Protein AF-A0A3A0GB80-F1 (afdb_monomer)

Structure (mmCIF, N/CA/C/O backbone):
data_AF-A0A3A0GB80-F1
#
_entry.id   AF-A0A3A0GB80-F1
#
loop_
_atom_site.group_PDB
_atom_site.id
_atom_site.type_symbol
_atom_site.label_atom_id
_atom_site.label_alt_id
_atom_site.label_comp_id
_atom_site.label_asym_id
_atom_site.label_entity_id
_atom_site.label_seq_id
_atom_site.pdbx_PDB_ins_code
_atom_site.Cartn_x
_atom_site.Cartn_y
_atom_site.Cartn_z
_atom_site.occupancy
_atom_site.B_iso_or_equiv
_atom_site.auth_seq_id
_atom_site.auth_comp_id
_atom_site.auth_asym_id
_atom_site.auth_atom_id
_atom_site.pdbx_PDB_model_num
ATOM 1 N N . MET A 1 1 ? 15.770 -3.722 110.277 1.00 34.75 1 MET A N 1
ATOM 2 C CA . MET A 1 1 ? 16.276 -3.220 108.978 1.00 34.75 1 MET A CA 1
ATOM 3 C C . MET A 1 1 ? 15.481 -3.883 107.858 1.00 34.75 1 MET A C 1
ATOM 5 O O . MET A 1 1 ? 15.382 -5.093 107.916 1.00 34.75 1 MET A O 1
ATOM 9 N N . ARG A 1 2 ? 14.902 -3.070 106.948 1.00 35.16 2 ARG A N 1
ATOM 10 C CA . ARG A 1 2 ? 14.613 -3.248 105.492 1.00 35.16 2 ARG A CA 1
ATOM 11 C C . ARG A 1 2 ? 14.309 -4.662 104.930 1.00 35.16 2 ARG A C 1
ATOM 13 O O . ARG A 1 2 ? 14.996 -5.595 105.287 1.00 35.16 2 ARG A O 1
ATOM 20 N N . ALA A 1 3 ? 13.520 -4.921 103.883 1.00 33.81 3 ALA A N 1
ATOM 21 C CA . ALA A 1 3 ? 12.453 -4.304 103.081 1.00 33.81 3 ALA A CA 1
ATOM 22 C C . ALA A 1 3 ? 12.289 -5.217 101.827 1.00 33.81 3 ALA A C 1
ATOM 24 O O . ALA A 1 3 ? 13.312 -5.641 101.298 1.00 33.81 3 ALA A O 1
ATOM 25 N N . ARG A 1 4 ? 11.056 -5.378 101.293 1.00 38.03 4 ARG A N 1
ATOM 26 C CA . ARG A 1 4 ? 10.698 -5.851 99.915 1.00 38.03 4 ARG A CA 1
ATOM 27 C C . ARG A 1 4 ? 10.963 -7.351 99.608 1.00 38.03 4 ARG A C 1
ATOM 29 O O . ARG A 1 4 ? 11.793 -7.966 100.247 1.00 38.03 4 ARG A O 1
ATOM 36 N N . CYS A 1 5 ? 10.314 -8.036 98.662 1.00 31.22 5 CYS A N 1
ATOM 37 C CA . CYS A 1 5 ? 9.432 -7.633 97.569 1.00 31.22 5 CYS A CA 1
ATOM 38 C C . CYS A 1 5 ? 8.574 -8.832 97.120 1.00 31.22 5 CYS A C 1
ATOM 40 O O . CYS A 1 5 ? 9.069 -9.945 96.968 1.00 31.22 5 CYS A O 1
ATOM 42 N N . THR A 1 6 ? 7.305 -8.559 96.852 1.00 43.69 6 THR A N 1
ATOM 43 C CA . THR A 1 6 ? 6.395 -9.280 95.959 1.00 43.69 6 THR A CA 1
ATOM 44 C C . THR A 1 6 ? 7.038 -9.577 94.598 1.00 43.69 6 THR A C 1
ATOM 46 O O . THR A 1 6 ? 7.746 -8.720 94.079 1.00 43.69 6 THR A O 1
ATOM 49 N N . VAL A 1 7 ? 6.731 -10.746 94.013 1.00 37.62 7 VAL A N 1
ATOM 50 C CA . VAL A 1 7 ? 6.504 -11.045 92.572 1.00 37.62 7 VAL A CA 1
ATOM 51 C C . VAL A 1 7 ? 6.872 -12.511 92.310 1.00 37.62 7 VAL A C 1
ATOM 53 O O . VAL A 1 7 ? 8.022 -12.824 92.056 1.00 37.62 7 VAL A O 1
ATOM 56 N N . PHE A 1 8 ? 5.887 -13.414 92.342 1.00 34.12 8 PHE A N 1
ATOM 57 C CA . PHE A 1 8 ? 5.913 -14.668 91.558 1.00 34.12 8 PHE A CA 1
ATOM 58 C C . PHE A 1 8 ? 4.494 -15.178 91.220 1.00 34.12 8 PHE A C 1
ATOM 60 O O . PHE A 1 8 ? 4.288 -16.347 90.915 1.00 34.12 8 PHE A O 1
ATOM 67 N N . PHE A 1 9 ? 3.496 -14.280 91.223 1.00 38.84 9 PHE A N 1
ATOM 68 C CA . PHE A 1 9 ? 2.097 -14.578 90.867 1.00 38.84 9 PHE A CA 1
ATOM 69 C C . PHE A 1 9 ? 1.722 -14.149 89.430 1.00 38.84 9 PHE A C 1
ATOM 71 O O . PHE A 1 9 ? 0.555 -14.180 89.057 1.00 38.84 9 PHE A O 1
ATOM 78 N N . ARG A 1 10 ? 2.696 -13.739 88.598 1.00 40.03 10 ARG A N 1
ATOM 79 C CA . ARG A 1 10 ? 2.443 -13.203 87.241 1.00 40.03 10 ARG A CA 1
ATOM 80 C C . ARG A 1 10 ? 2.704 -14.166 86.072 1.00 40.03 10 ARG A C 1
ATOM 82 O O . ARG A 1 10 ? 2.318 -13.833 84.959 1.00 40.03 10 ARG A O 1
ATOM 89 N N . SER A 1 11 ? 3.255 -15.366 86.284 1.00 37.66 11 SER A N 1
ATOM 90 C CA . SER A 1 11 ? 3.645 -16.241 85.154 1.00 37.66 11 SER A CA 1
ATOM 91 C C . SER A 1 11 ? 2.619 -17.298 84.729 1.00 37.66 11 SER A C 1
ATOM 93 O O . SER A 1 11 ? 2.778 -17.879 83.663 1.00 37.66 11 SER A O 1
ATOM 95 N N . ARG A 1 12 ? 1.551 -17.553 85.499 1.00 39.28 12 ARG A N 1
ATOM 96 C CA . ARG A 1 12 ? 0.526 -18.556 85.119 1.00 39.28 12 ARG A CA 1
ATOM 97 C C . ARG A 1 12 ? -0.740 -17.970 84.484 1.00 39.28 12 ARG A C 1
ATOM 99 O O . ARG A 1 12 ? -1.430 -18.681 83.768 1.00 39.28 12 ARG A O 1
ATOM 106 N N . VAL A 1 13 ? -1.004 -16.674 84.666 1.00 40.84 13 VAL A N 1
ATOM 107 C CA . VAL A 1 13 ? -2.184 -15.994 84.090 1.00 40.84 13 VAL A CA 1
ATOM 108 C C . VAL A 1 13 ? -1.918 -15.489 82.661 1.00 40.84 13 VAL A C 1
ATOM 110 O O . VAL A 1 13 ? -2.823 -15.481 81.835 1.00 40.84 13 VAL A O 1
ATOM 113 N N . VAL A 1 14 ? -0.665 -15.165 82.318 1.00 41.09 14 VAL A N 1
ATOM 114 C CA . VAL A 1 14 ? -0.297 -14.683 80.970 1.00 41.09 14 VAL A CA 1
ATOM 115 C C . VAL A 1 14 ? -0.266 -15.818 79.936 1.00 41.09 14 VAL A C 1
ATOM 117 O O . VAL A 1 14 ? -0.656 -15.595 78.795 1.00 41.09 14 VAL A O 1
ATOM 120 N N . ILE A 1 15 ? 0.094 -17.044 80.337 1.00 42.62 15 ILE A N 1
ATOM 121 C CA . ILE A 1 15 ? 0.190 -18.211 79.436 1.00 42.62 15 ILE A CA 1
ATOM 122 C C . ILE A 1 15 ? -1.199 -18.785 79.103 1.00 42.62 15 ILE A C 1
ATOM 124 O O . ILE A 1 15 ? -1.425 -19.254 77.992 1.00 42.62 15 ILE A O 1
ATOM 128 N N . LEU A 1 16 ? -2.172 -18.673 80.016 1.00 38.53 16 LEU A N 1
ATOM 129 C CA . LEU A 1 16 ? -3.547 -19.109 79.747 1.00 38.53 16 LEU A CA 1
ATOM 130 C C . LEU A 1 16 ? -4.319 -18.092 78.882 1.00 38.53 16 LEU A C 1
ATOM 132 O O . LEU A 1 16 ? -5.103 -18.491 78.027 1.00 38.53 16 LEU A O 1
ATOM 136 N N . ALA A 1 17 ? -4.044 -16.789 79.028 1.00 43.28 17 ALA A N 1
ATOM 137 C CA . ALA A 1 17 ? -4.647 -15.745 78.192 1.00 43.28 17 ALA A CA 1
ATOM 138 C C . ALA A 1 17 ? -4.113 -15.745 76.744 1.00 43.28 17 ALA A C 1
ATOM 140 O O . ALA A 1 17 ? -4.872 -15.502 75.809 1.00 43.28 17 ALA A O 1
ATOM 141 N N . THR A 1 18 ? -2.835 -16.085 76.535 1.00 44.88 18 THR A N 1
ATOM 142 C CA . THR A 1 18 ? -2.263 -16.245 75.182 1.00 44.88 18 THR A CA 1
ATOM 143 C C . THR A 1 18 ? -2.687 -17.556 74.520 1.00 44.88 18 THR A C 1
ATOM 145 O O . THR A 1 18 ? -2.941 -17.555 73.323 1.00 44.88 18 THR A O 1
ATOM 148 N N . ALA A 1 19 ? -2.873 -18.650 75.267 1.00 43.22 19 ALA A N 1
ATOM 149 C CA . ALA A 1 19 ? -3.397 -19.899 74.706 1.00 43.22 19 ALA A CA 1
ATOM 150 C C . ALA A 1 19 ? -4.868 -19.788 74.253 1.00 43.22 19 ALA A C 1
ATOM 152 O O . ALA A 1 19 ? -5.228 -20.342 73.217 1.00 43.22 19 ALA A O 1
ATOM 153 N N . VAL A 1 20 ? -5.707 -19.029 74.971 1.00 46.78 20 VAL A N 1
ATOM 154 C CA . VAL A 1 20 ? -7.108 -18.778 74.573 1.00 46.78 20 VAL A CA 1
ATOM 155 C C . VAL A 1 20 ? -7.196 -17.789 73.402 1.00 46.78 20 VAL A C 1
ATOM 157 O O . VAL A 1 20 ? -8.015 -17.989 72.509 1.00 46.78 20 VAL A O 1
ATOM 160 N N . ALA A 1 21 ? -6.311 -16.788 73.326 1.00 46.91 21 ALA A N 1
ATOM 161 C CA . ALA A 1 21 ? -6.230 -15.892 72.168 1.00 46.91 21 ALA A CA 1
ATOM 162 C C . ALA A 1 21 ? -5.695 -16.599 70.904 1.00 46.91 21 ALA A C 1
ATOM 164 O O . ALA A 1 21 ? -6.205 -16.370 69.812 1.00 46.91 21 ALA A O 1
ATOM 165 N N . VAL A 1 22 ? -4.728 -17.515 71.038 1.00 45.09 22 VAL A N 1
ATOM 166 C CA . VAL A 1 22 ? -4.182 -18.298 69.910 1.00 45.09 22 VAL A CA 1
ATOM 167 C C . VAL A 1 22 ? -5.148 -19.404 69.462 1.00 45.09 22 VAL A C 1
ATOM 169 O O . VAL A 1 22 ? -5.256 -19.663 68.266 1.00 45.09 22 VAL A O 1
ATOM 172 N N . ALA A 1 23 ? -5.927 -20.001 70.370 1.00 43.94 23 ALA A N 1
ATOM 173 C CA . ALA A 1 23 ? -6.989 -20.943 70.005 1.00 43.94 23 ALA A CA 1
ATOM 174 C C . ALA A 1 23 ? -8.205 -20.252 69.353 1.00 43.94 23 ALA A C 1
ATOM 176 O O . ALA A 1 23 ? -8.808 -20.823 68.448 1.00 43.94 23 ALA A O 1
ATOM 177 N N . ALA A 1 24 ? -8.533 -19.012 69.744 1.00 45.41 24 ALA A N 1
ATOM 178 C CA . ALA A 1 24 ? -9.576 -18.215 69.090 1.00 45.41 24 ALA A CA 1
ATOM 179 C C . ALA A 1 24 ? -9.161 -17.744 67.682 1.00 45.41 24 ALA A C 1
ATOM 181 O O . ALA A 1 24 ? -9.986 -17.743 66.771 1.00 45.41 24 ALA A O 1
ATOM 182 N N . VAL A 1 25 ? -7.876 -17.433 67.468 1.00 46.78 25 VAL A N 1
ATOM 183 C CA . VAL A 1 25 ? -7.328 -17.098 66.139 1.00 46.78 25 VAL A CA 1
ATOM 184 C C . VAL A 1 25 ? -7.164 -18.343 65.249 1.00 46.78 25 VAL A C 1
ATOM 186 O O . VAL A 1 25 ? -7.337 -18.247 64.041 1.00 46.78 25 VAL A O 1
ATOM 189 N N . ALA A 1 26 ? -6.933 -19.535 65.816 1.00 42.56 26 ALA A N 1
ATOM 190 C CA . ALA A 1 26 ? -6.906 -20.797 65.062 1.00 42.56 26 ALA A CA 1
ATOM 191 C C . ALA A 1 26 ? -8.305 -21.380 64.749 1.00 42.56 26 ALA A C 1
ATOM 193 O O . ALA A 1 26 ? -8.436 -22.232 63.868 1.00 42.56 26 ALA A O 1
ATOM 194 N N . ALA A 1 27 ? -9.354 -20.932 65.451 1.00 38.03 27 ALA A N 1
ATOM 195 C CA . ALA A 1 27 ? -10.750 -21.287 65.172 1.00 38.03 27 ALA A CA 1
ATOM 196 C C . ALA A 1 27 ? -11.421 -20.357 64.146 1.00 38.03 27 ALA A C 1
ATOM 198 O O . ALA A 1 27 ? -12.428 -20.743 63.551 1.00 38.03 27 ALA A O 1
ATOM 199 N N . ALA A 1 28 ? -10.834 -19.191 63.861 1.00 40.81 28 ALA A N 1
ATOM 200 C CA . ALA A 1 28 ? -11.141 -18.417 62.665 1.00 40.81 28 ALA A CA 1
ATOM 201 C C . ALA A 1 28 ? -10.502 -19.106 61.451 1.00 40.81 28 ALA A C 1
ATOM 203 O O . ALA A 1 28 ? -9.549 -18.620 60.845 1.00 40.81 28 ALA A O 1
ATOM 204 N N . ARG A 1 29 ? -11.025 -20.285 61.094 1.00 38.53 29 ARG A N 1
ATOM 205 C CA . ARG A 1 29 ? -10.848 -20.789 59.734 1.00 38.53 29 ARG A CA 1
ATOM 206 C C . ARG A 1 29 ? -11.334 -19.654 58.830 1.00 38.53 29 ARG A C 1
ATOM 208 O O . ARG A 1 29 ? -12.465 -19.216 59.048 1.00 38.53 29 ARG A O 1
ATOM 215 N N . PRO A 1 30 ? -10.563 -19.163 57.842 1.00 35.66 30 PRO A N 1
ATOM 216 C CA . PRO A 1 30 ? -11.204 -18.471 56.743 1.00 35.66 30 PRO A CA 1
ATOM 217 C C . PRO A 1 30 ? -12.217 -19.481 56.214 1.00 35.66 30 PRO A C 1
ATOM 219 O O . PRO A 1 30 ? -11.847 -20.537 55.691 1.00 35.66 30 PRO A O 1
ATOM 222 N N . HIS A 1 31 ? -13.502 -19.232 56.471 1.00 33.34 31 HIS A N 1
ATOM 223 C CA . HIS A 1 31 ? -14.531 -19.892 55.706 1.00 33.34 31 HIS A CA 1
ATOM 224 C C . HIS A 1 31 ? -14.160 -19.553 54.273 1.00 33.34 31 HIS A C 1
ATOM 226 O O . HIS A 1 31 ? -14.156 -18.389 53.882 1.00 33.34 31 HIS A O 1
ATOM 232 N N . ARG A 1 32 ? -13.757 -20.574 53.514 1.00 40.84 32 ARG A N 1
ATOM 233 C CA . ARG A 1 32 ? -13.944 -20.524 52.076 1.00 40.84 32 ARG A CA 1
ATOM 234 C C . ARG A 1 32 ? -15.436 -20.260 51.945 1.00 40.84 32 ARG A C 1
ATOM 236 O O . ARG A 1 32 ? -16.219 -21.170 52.210 1.00 40.84 32 ARG A O 1
ATOM 243 N N . ALA A 1 33 ? -15.812 -19.002 51.730 1.00 51.81 33 ALA A N 1
ATOM 244 C CA . ALA A 1 33 ? -17.154 -18.677 51.306 1.00 51.81 33 ALA A CA 1
ATOM 245 C C . ALA A 1 33 ? -17.342 -19.522 50.049 1.00 51.81 33 ALA A C 1
ATOM 247 O O . ALA A 1 33 ? -16.590 -19.379 49.084 1.00 51.81 33 ALA A O 1
ATOM 248 N N . SER A 1 34 ? -18.198 -20.536 50.133 1.00 58.66 34 SER A N 1
ATOM 249 C CA . SER A 1 34 ? -18.657 -21.203 48.928 1.00 58.66 34 SER A CA 1
ATOM 250 C C . SER A 1 34 ? -19.338 -20.119 48.110 1.00 58.66 34 SER A C 1
ATOM 252 O O . SER A 1 34 ? -20.230 -19.466 48.649 1.00 58.66 34 SER A O 1
ATOM 254 N N . ALA A 1 35 ? -18.887 -19.909 46.874 1.00 76.62 35 ALA A N 1
ATOM 255 C CA . ALA A 1 35 ? -19.592 -19.066 45.920 1.00 76.62 35 ALA A CA 1
ATOM 256 C C . ALA A 1 35 ? -21.063 -19.497 45.918 1.00 76.62 35 ALA A C 1
ATOM 258 O O . ALA A 1 35 ? -21.358 -20.665 45.639 1.00 76.62 35 ALA A O 1
ATOM 259 N N . ASN A 1 36 ? -21.969 -18.615 46.338 1.00 92.50 36 ASN A N 1
ATOM 260 C CA . ASN A 1 36 ? -23.388 -18.897 46.219 1.00 92.50 36 ASN A CA 1
ATOM 261 C C . ASN A 1 36 ? -23.838 -18.520 44.812 1.00 92.50 36 ASN A C 1
ATOM 263 O O . ASN A 1 36 ? -23.325 -17.571 44.225 1.00 92.50 36 ASN A O 1
ATOM 267 N N . THR A 1 37 ? -24.844 -19.218 44.293 1.00 96.75 37 THR A N 1
ATOM 268 C CA . THR A 1 37 ? -25.536 -18.779 43.080 1.00 96.75 37 THR A CA 1
ATOM 269 C C . THR A 1 37 ? -26.703 -17.881 43.470 1.00 96.75 37 THR A C 1
ATOM 271 O O . THR A 1 37 ? -27.742 -18.340 43.946 1.00 96.75 37 THR A O 1
ATOM 274 N N . CYS A 1 38 ? -26.513 -16.586 43.278 1.00 97.81 38 CYS A N 1
ATOM 275 C CA . CYS A 1 38 ? -27.467 -15.522 43.519 1.00 97.81 38 CYS A CA 1
ATOM 276 C C . CYS A 1 38 ? -28.362 -15.303 42.299 1.00 97.81 38 CYS A C 1
ATOM 278 O O . CYS A 1 38 ? -27.915 -14.749 41.301 1.00 97.81 38 CYS A O 1
ATOM 280 N N . THR A 1 39 ? -29.632 -15.706 42.365 1.00 98.31 39 THR A N 1
ATOM 281 C CA . THR A 1 39 ? -30.578 -15.556 41.241 1.00 98.31 39 THR A CA 1
ATOM 282 C C . THR A 1 39 ? -31.657 -14.532 41.562 1.00 98.31 39 THR A C 1
ATOM 284 O O . THR A 1 39 ? -32.245 -14.583 42.651 1.00 98.31 39 THR A O 1
ATOM 287 N N . SER A 1 40 ? -31.941 -13.622 40.626 1.00 98.56 40 SER A N 1
ATOM 288 C CA . SER A 1 40 ? -33.019 -12.649 40.800 1.00 98.56 40 SER A CA 1
ATOM 289 C C . SER A 1 40 ? -34.394 -13.333 40.849 1.00 98.56 40 SER A C 1
ATOM 291 O O . SER A 1 40 ? -34.705 -14.196 40.031 1.00 98.56 40 SER A O 1
ATOM 293 N N . THR A 1 41 ? -35.235 -12.958 41.814 1.00 97.69 41 THR A N 1
ATOM 294 C CA . THR A 1 41 ? -36.600 -13.494 42.018 1.00 97.69 41 THR A CA 1
ATOM 295 C C . THR A 1 41 ? -37.698 -12.569 41.499 1.00 97.69 41 THR A C 1
ATOM 297 O O . THR A 1 41 ? -38.866 -12.956 41.476 1.00 97.69 41 THR A O 1
ATOM 300 N N . GLY A 1 42 ? -37.331 -11.354 41.091 1.00 96.81 42 GLY A N 1
ATOM 301 C CA . GLY A 1 42 ? -38.211 -10.363 40.492 1.00 96.81 42 GLY A CA 1
ATOM 302 C C . GLY A 1 42 ? -37.438 -9.128 40.033 1.00 96.81 42 GLY A C 1
ATOM 303 O O . GLY A 1 42 ? -36.231 -9.008 40.250 1.00 96.81 42 GLY A O 1
ATOM 304 N N . THR A 1 43 ? -38.153 -8.195 39.411 1.00 98.44 43 THR A N 1
ATOM 305 C CA . THR A 1 43 ? -37.633 -6.865 39.064 1.00 98.44 43 THR A CA 1
ATOM 306 C C . THR A 1 43 ? -37.424 -6.022 40.321 1.00 98.44 43 THR A C 1
ATOM 308 O O . THR A 1 43 ? -38.310 -5.956 41.175 1.00 98.44 43 THR A O 1
ATOM 311 N N . GLY A 1 44 ? -36.281 -5.341 40.426 1.00 98.12 44 GLY A N 1
ATOM 312 C CA . GLY A 1 44 ? -35.969 -4.512 41.589 1.00 98.12 44 GLY A CA 1
ATOM 313 C C . GLY A 1 44 ? -34.543 -3.966 41.618 1.00 98.12 44 GLY A C 1
ATOM 314 O O . GLY A 1 44 ? -33.748 -4.162 40.703 1.00 98.12 44 GLY A O 1
ATOM 315 N N . SER A 1 45 ? -34.214 -3.265 42.700 1.00 98.19 45 SER A N 1
ATOM 316 C CA . SER A 1 45 ? -32.868 -2.740 42.940 1.00 98.19 45 SER A CA 1
ATOM 317 C C . SER A 1 45 ? -31.890 -3.835 43.371 1.00 98.19 45 SER A C 1
ATOM 319 O O . SER A 1 45 ? -32.262 -4.758 44.103 1.00 98.19 45 SER A O 1
ATOM 321 N N . TRP A 1 46 ? -30.618 -3.684 43.001 1.00 98.50 46 TRP A N 1
ATOM 322 C CA . TRP A 1 46 ? -29.520 -4.566 43.397 1.00 98.50 46 TRP A CA 1
ATOM 323 C C . TRP A 1 46 ? -29.373 -4.638 44.918 1.00 98.50 46 TRP A C 1
ATOM 325 O O . TRP A 1 46 ? -29.250 -5.727 45.476 1.00 98.50 46 TRP A O 1
ATOM 335 N N . ASN A 1 47 ? -29.452 -3.497 45.610 1.00 97.81 47 ASN A N 1
ATOM 336 C CA . ASN A 1 47 ? -29.281 -3.417 47.062 1.00 97.81 47 ASN A CA 1
ATOM 337 C C . ASN A 1 47 ? -30.515 -3.859 47.879 1.00 97.81 47 ASN A C 1
ATOM 339 O O . ASN A 1 47 ? -30.582 -3.635 49.087 1.00 97.81 47 ASN A O 1
ATOM 343 N N . THR A 1 48 ? -31.525 -4.463 47.246 1.00 98.12 48 THR A N 1
ATOM 344 C CA . THR A 1 48 ? -32.731 -4.951 47.929 1.00 98.12 48 THR A CA 1
ATOM 345 C C . THR A 1 48 ? -32.675 -6.465 48.091 1.00 98.12 48 THR A C 1
ATOM 347 O O . THR A 1 48 ? -32.701 -7.198 47.110 1.00 98.12 48 THR A O 1
ATOM 350 N N . VAL A 1 49 ? -32.659 -6.956 49.336 1.00 97.38 49 VAL A N 1
ATOM 351 C CA . VAL A 1 49 ? -32.583 -8.403 49.640 1.00 97.38 49 VAL A CA 1
ATOM 352 C C . VAL A 1 49 ? -33.702 -9.200 48.957 1.00 97.38 49 VAL A C 1
ATOM 354 O O . VAL A 1 49 ? -33.458 -10.293 48.465 1.00 97.38 49 VAL A O 1
ATOM 357 N N . ALA A 1 50 ? -34.916 -8.643 48.873 1.00 97.12 50 ALA A N 1
ATOM 358 C CA . ALA A 1 50 ? -36.062 -9.310 48.250 1.00 97.12 50 ALA A CA 1
ATOM 359 C C . ALA A 1 50 ? -35.919 -9.532 46.731 1.00 97.12 50 ALA A C 1
ATOM 361 O O . ALA A 1 50 ? -36.653 -10.353 46.186 1.00 97.12 50 ALA A O 1
ATOM 362 N N . THR A 1 51 ? -34.987 -8.836 46.066 1.00 98.12 51 THR A N 1
ATOM 363 C CA . THR A 1 51 ? -34.651 -9.047 44.648 1.00 98.12 51 THR A CA 1
ATOM 364 C C . THR A 1 51 ? -33.953 -10.390 44.432 1.00 98.12 51 THR A C 1
ATOM 366 O O . THR A 1 51 ? -33.941 -10.888 43.310 1.00 98.12 51 THR A O 1
ATOM 369 N N . TRP A 1 52 ? -33.374 -10.989 45.479 1.00 98.12 52 TRP A N 1
ATOM 370 C CA . TRP A 1 52 ? -32.431 -12.096 45.357 1.00 98.12 52 TRP A CA 1
ATOM 371 C C . TRP A 1 52 ? -32.861 -13.358 46.104 1.00 98.12 52 TRP A C 1
ATOM 373 O O . TRP A 1 52 ? -33.416 -13.326 47.202 1.00 98.12 52 TRP A O 1
ATOM 383 N N . SER A 1 53 ? -32.506 -14.501 45.523 1.00 97.00 53 SER A N 1
ATOM 384 C CA . SER A 1 53 ? -32.511 -15.815 46.166 1.00 97.00 53 SER A CA 1
ATOM 385 C C . SER A 1 53 ? -31.132 -16.459 46.057 1.00 97.00 53 SER A C 1
ATOM 387 O O . SER A 1 53 ? -30.321 -16.066 45.224 1.00 97.00 53 SER A O 1
ATOM 389 N N . GLY A 1 54 ? -30.836 -17.424 46.929 1.00 94.69 54 GLY A N 1
ATOM 390 C CA . GLY A 1 54 ? -29.547 -18.126 46.936 1.00 94.69 54 GLY A CA 1
ATOM 391 C C . GLY A 1 54 ? -28.397 -17.377 47.625 1.00 94.69 54 GLY A C 1
ATOM 392 O O . GLY A 1 54 ? -27.454 -18.020 48.059 1.00 94.69 54 GLY A O 1
ATOM 393 N N . CYS A 1 55 ? -28.511 -16.067 47.872 1.00 94.00 55 CYS A N 1
ATOM 394 C CA . CYS A 1 55 ? -27.473 -15.226 48.502 1.00 94.00 55 CYS A CA 1
ATOM 395 C C . CYS A 1 55 ? -27.417 -15.288 50.045 1.00 94.00 55 CYS A C 1
ATOM 397 O O . CYS A 1 55 ? -27.182 -14.276 50.712 1.00 94.00 55 CYS A O 1
ATOM 399 N N . GLY A 1 56 ? -27.760 -16.425 50.659 1.00 90.06 56 GLY A N 1
ATOM 400 C CA . GLY A 1 56 ? -27.748 -16.565 52.125 1.00 90.06 56 GLY A CA 1
ATOM 401 C C . GLY A 1 56 ? -28.685 -15.605 52.883 1.00 90.06 56 GLY A C 1
ATOM 402 O O . GLY A 1 56 ? -28.416 -15.266 54.032 1.00 90.06 56 GLY A O 1
ATOM 403 N N . GLY A 1 57 ? -29.768 -15.142 52.245 1.00 90.69 57 GLY A N 1
ATOM 404 C CA . GLY A 1 57 ? -30.702 -14.164 52.824 1.00 90.69 57 GLY A CA 1
ATOM 405 C C . GLY A 1 57 ? -30.208 -12.713 52.783 1.00 90.69 57 GLY A C 1
ATOM 406 O O . GLY A 1 57 ? -30.733 -11.870 53.506 1.00 90.69 57 GLY A O 1
ATOM 407 N N . THR A 1 58 ? -29.199 -12.425 51.960 1.00 95.06 58 THR A N 1
ATOM 408 C CA . THR A 1 58 ? -28.642 -11.083 51.740 1.00 95.06 58 THR A CA 1
ATOM 409 C C . THR A 1 58 ? -28.695 -10.706 50.253 1.00 95.06 58 THR A C 1
ATOM 411 O O . THR A 1 58 ? -29.349 -11.385 49.465 1.00 95.06 58 THR A O 1
ATOM 414 N N . VAL A 1 59 ? -28.057 -9.602 49.865 1.00 96.81 59 VAL A N 1
ATOM 415 C CA . VAL A 1 59 ? -27.770 -9.267 48.454 1.00 96.81 59 VAL A CA 1
ATOM 416 C C . VAL A 1 59 ? -26.491 -9.996 47.992 1.00 96.81 59 VAL A C 1
ATOM 418 O O . VAL A 1 59 ? -25.774 -10.497 48.860 1.00 96.81 59 VAL A O 1
ATOM 421 N N . PRO A 1 60 ? -26.150 -10.054 46.690 1.00 97.50 60 PRO A N 1
ATOM 422 C CA . PRO A 1 60 ? -24.930 -10.715 46.224 1.00 97.50 60 PRO A CA 1
ATOM 423 C C . PRO A 1 60 ? -23.656 -10.216 46.921 1.00 97.50 60 PRO A C 1
ATOM 425 O O . PRO A 1 60 ? -23.398 -9.008 47.016 1.00 97.50 60 PRO A O 1
ATOM 428 N N . GLN A 1 61 ? -22.862 -11.158 47.423 1.00 95.75 61 GLN A N 1
ATOM 429 C CA . GLN A 1 61 ? -21.612 -10.922 48.138 1.00 95.75 61 GLN A CA 1
ATOM 430 C C . GLN A 1 61 ? -20.395 -11.180 47.240 1.00 95.75 61 GLN A C 1
ATOM 432 O O . GLN A 1 61 ? -20.504 -11.607 46.091 1.00 95.75 61 GLN A O 1
ATOM 437 N N . ALA A 1 62 ? -19.205 -10.865 47.755 1.00 95.31 62 ALA A N 1
ATOM 438 C CA . ALA A 1 62 ? -17.965 -11.105 47.030 1.00 95.31 62 ALA A CA 1
ATOM 439 C C . ALA A 1 62 ? -17.757 -12.609 46.775 1.00 95.31 62 ALA A C 1
ATOM 441 O O . ALA A 1 62 ? -17.821 -13.413 47.705 1.00 95.31 62 ALA A O 1
ATOM 442 N N . GLY A 1 63 ? -17.459 -12.963 45.526 1.00 94.62 63 GLY A N 1
ATOM 443 C CA . GLY A 1 63 ? -17.252 -14.335 45.073 1.00 94.62 63 GLY A CA 1
ATOM 444 C C . GLY A 1 63 ? -18.527 -15.102 44.718 1.00 94.62 63 GLY A C 1
ATOM 445 O O . GLY A 1 63 ? -18.408 -16.276 44.390 1.00 94.62 63 GLY A O 1
ATOM 446 N N . ASP A 1 64 ? -19.712 -14.488 44.768 1.00 97.44 64 ASP A N 1
ATOM 447 C CA . ASP A 1 64 ? -20.956 -15.138 44.334 1.00 97.44 64 ASP A CA 1
ATOM 448 C C . ASP A 1 64 ? -21.084 -15.159 42.799 1.00 97.44 64 ASP A C 1
ATOM 450 O O . ASP A 1 64 ? -20.642 -14.235 42.109 1.00 97.44 64 ASP A O 1
ATOM 454 N N . ASP A 1 65 ? -21.729 -16.200 42.273 1.00 97.75 65 ASP A N 1
ATOM 455 C CA . ASP A 1 65 ? -22.194 -16.274 40.886 1.00 97.75 65 ASP A CA 1
ATOM 456 C C . ASP A 1 65 ? -23.567 -15.608 40.791 1.00 97.75 65 ASP A C 1
ATOM 458 O O . ASP A 1 65 ? -24.486 -15.979 41.522 1.00 97.75 65 ASP A O 1
ATOM 462 N N . VAL A 1 66 ? -23.738 -14.630 39.904 1.00 98.56 66 VAL A N 1
ATOM 463 C CA . VAL A 1 66 ? -24.985 -13.860 39.805 1.00 98.56 66 VAL A CA 1
ATOM 464 C C . VAL A 1 66 ? -25.732 -14.182 38.519 1.00 98.56 66 VAL A C 1
ATOM 466 O O . VAL A 1 66 ? -25.163 -14.116 37.435 1.00 98.56 66 VAL A O 1
ATOM 469 N N . VAL A 1 67 ? -27.030 -14.465 38.638 1.00 98.62 67 VAL A N 1
ATOM 470 C CA . VAL A 1 67 ? -27.950 -14.685 37.517 1.00 98.62 67 VAL A CA 1
ATOM 471 C C . VAL A 1 67 ? -29.091 -13.671 37.579 1.00 98.62 67 VAL A C 1
ATOM 473 O O . VAL A 1 67 ? -29.895 -13.666 38.518 1.00 98.62 67 VAL A O 1
ATOM 476 N N . ILE A 1 68 ? -29.197 -12.823 36.559 1.00 98.75 68 ILE A N 1
ATOM 477 C CA . ILE A 1 68 ? -30.379 -11.993 36.320 1.00 98.75 68 ILE A CA 1
ATOM 478 C C . ILE A 1 68 ? -31.339 -12.811 35.463 1.00 98.75 68 ILE A C 1
ATOM 480 O O . ILE A 1 68 ? -31.169 -12.882 34.250 1.00 98.75 68 ILE A O 1
ATOM 484 N N . ALA A 1 69 ? -32.326 -13.446 36.093 1.00 98.62 69 ALA A N 1
ATOM 485 C CA . ALA A 1 69 ? -33.252 -14.337 35.405 1.00 98.62 69 ALA A CA 1
ATOM 486 C C . ALA A 1 69 ? -34.095 -13.609 34.341 1.00 98.62 69 ALA A C 1
ATOM 488 O O . ALA A 1 69 ? -34.321 -12.396 34.408 1.00 98.62 69 ALA A O 1
ATOM 489 N N . ALA A 1 70 ? -34.585 -14.378 33.368 1.00 98.00 70 ALA A N 1
ATOM 490 C CA . ALA A 1 70 ? -35.404 -13.876 32.271 1.00 98.00 70 ALA A CA 1
ATOM 491 C C . ALA A 1 70 ? -36.616 -13.066 32.762 1.00 98.00 70 ALA A C 1
ATOM 493 O O . ALA A 1 70 ? -37.215 -13.371 33.793 1.00 98.00 70 ALA A O 1
ATOM 494 N N . ALA A 1 71 ? -36.988 -12.040 31.991 1.00 96.75 71 ALA A N 1
ATOM 495 C CA . ALA A 1 71 ? -38.066 -11.085 32.284 1.00 96.75 71 ALA A CA 1
ATOM 496 C C . ALA A 1 71 ? -37.886 -10.213 33.546 1.00 96.75 71 ALA A C 1
ATOM 498 O O . ALA A 1 71 ? -38.724 -9.344 33.797 1.00 96.75 71 ALA A O 1
ATOM 499 N N . HIS A 1 72 ? -36.816 -10.389 34.326 1.00 98.56 72 HIS A N 1
ATOM 500 C CA . HIS A 1 72 ? -36.491 -9.486 35.427 1.00 98.56 72 HIS A CA 1
ATOM 501 C C . HIS A 1 72 ? -35.634 -8.321 34.940 1.00 98.56 72 HIS A C 1
ATOM 503 O O . HIS A 1 72 ? -34.703 -8.512 34.161 1.00 98.56 72 HIS A O 1
ATOM 509 N N . THR A 1 73 ? -35.898 -7.129 35.473 1.00 98.50 73 THR A N 1
ATOM 510 C CA . THR A 1 73 ? -35.000 -5.976 35.360 1.00 98.50 73 THR A CA 1
ATOM 511 C C . THR A 1 73 ? -34.363 -5.713 36.716 1.00 98.50 73 THR A C 1
ATOM 513 O O . THR A 1 73 ? -35.064 -5.433 37.688 1.00 98.50 73 THR A O 1
ATOM 516 N N . VAL A 1 74 ? -33.038 -5.788 36.797 1.00 98.75 74 VAL A N 1
ATOM 517 C CA . VAL A 1 74 ? -32.289 -5.459 38.013 1.00 98.75 74 VAL A CA 1
ATOM 518 C C . VAL A 1 74 ? -31.505 -4.171 37.801 1.00 98.75 74 VAL A C 1
ATOM 520 O O . VAL A 1 74 ? -30.730 -4.063 36.853 1.00 98.75 74 VAL A O 1
ATOM 523 N N . THR A 1 75 ? -31.700 -3.198 38.692 1.00 98.50 75 THR A N 1
ATOM 524 C CA . THR A 1 75 ? -31.008 -1.901 38.642 1.00 98.50 75 THR A CA 1
ATOM 525 C C . THR A 1 75 ? -29.871 -1.850 39.658 1.00 98.50 75 THR A C 1
ATOM 527 O O . THR A 1 75 ? -30.110 -1.988 40.856 1.00 98.50 75 THR A O 1
ATOM 530 N N . VAL A 1 76 ? -28.640 -1.600 39.209 1.00 98.56 76 VAL A N 1
ATOM 531 C CA . VAL A 1 76 ? -27.456 -1.413 40.062 1.00 98.56 76 VAL A CA 1
ATOM 532 C C . VAL A 1 76 ? -27.509 -0.027 40.710 1.00 98.56 76 VAL A C 1
ATOM 534 O O . VAL A 1 76 ? -27.037 0.966 40.156 1.00 98.56 76 VAL A O 1
ATOM 537 N N . ASP A 1 77 ? -28.113 0.042 41.894 1.00 97.94 77 ASP A N 1
ATOM 538 C CA . ASP A 1 77 ? -28.288 1.256 42.700 1.00 97.94 77 ASP A CA 1
ATOM 539 C C . ASP A 1 77 ? -27.182 1.475 43.749 1.00 97.94 77 ASP A C 1
ATOM 541 O O . ASP A 1 77 ? -27.170 2.487 44.453 1.00 97.94 77 ASP A O 1
ATOM 545 N N . VAL A 1 78 ? -26.231 0.545 43.832 1.00 97.69 78 VAL A N 1
ATOM 546 C CA . VAL A 1 78 ? -24.980 0.603 44.602 1.00 97.69 78 VAL A CA 1
ATOM 547 C C . VAL A 1 78 ? -23.897 -0.137 43.819 1.00 97.69 78 VAL A C 1
ATOM 549 O O . VAL A 1 78 ? -24.224 -1.044 43.061 1.00 97.69 78 VAL A O 1
ATOM 552 N N . SER A 1 79 ? -22.619 0.217 43.986 1.00 98.19 79 SER A N 1
ATOM 553 C CA . SER A 1 79 ? -21.535 -0.576 43.385 1.00 98.19 79 SER A CA 1
ATOM 554 C C . SER A 1 79 ? -21.568 -2.013 43.911 1.00 98.19 79 SER A C 1
ATOM 556 O O . SER A 1 79 ? -21.839 -2.238 45.094 1.00 98.19 79 SER A O 1
ATOM 558 N N . THR A 1 80 ? -21.315 -2.983 43.035 1.00 97.81 80 THR A N 1
ATOM 559 C CA . THR A 1 80 ? -21.378 -4.402 43.393 1.00 97.81 80 THR A CA 1
ATOM 560 C C . THR A 1 80 ? -20.147 -4.809 44.197 1.00 97.81 80 THR A C 1
ATOM 562 O O . THR A 1 80 ? -19.078 -4.207 44.097 1.00 97.81 80 THR A O 1
ATOM 565 N N . ASN A 1 81 ? -20.270 -5.892 44.964 1.00 96.38 81 ASN A N 1
ATOM 566 C CA . ASN A 1 81 ? -19.091 -6.645 45.383 1.00 96.38 81 ASN A CA 1
ATOM 567 C C . ASN A 1 81 ? -18.422 -7.296 44.155 1.00 96.38 81 ASN A C 1
ATOM 569 O O . ASN A 1 81 ? -19.037 -7.391 43.092 1.00 96.38 81 ASN A O 1
ATOM 573 N N . ALA A 1 82 ? -17.179 -7.766 44.300 1.00 96.75 82 ALA A N 1
ATOM 574 C CA . ALA A 1 82 ? -16.489 -8.504 43.242 1.00 96.75 82 ALA A CA 1
ATOM 575 C C . ALA A 1 82 ? -17.144 -9.880 43.025 1.00 96.75 82 ALA A C 1
ATOM 577 O O . ALA A 1 82 ? -17.011 -10.764 43.869 1.00 96.75 82 ALA A O 1
ATOM 578 N N . LEU A 1 83 ? -17.861 -10.045 41.918 1.00 98.00 83 LEU A N 1
ATOM 579 C CA . LEU A 1 83 ? -18.636 -11.242 41.578 1.00 98.00 83 LEU A CA 1
ATOM 580 C C . LEU A 1 83 ? -17.737 -12.317 40.961 1.00 98.00 83 LEU A C 1
ATOM 582 O O . LEU A 1 83 ? -16.775 -11.989 40.263 1.00 98.00 83 LEU A O 1
ATOM 586 N N . ALA A 1 84 ? -18.045 -13.594 41.183 1.00 97.19 84 ALA A N 1
ATOM 587 C CA . ALA A 1 84 ? -17.349 -14.692 40.511 1.00 97.19 84 ALA A CA 1
ATOM 588 C C . ALA A 1 84 ? -17.752 -14.784 39.035 1.00 97.19 84 ALA A C 1
ATOM 590 O O . ALA A 1 84 ? -16.885 -14.880 38.173 1.00 97.19 84 ALA A O 1
ATOM 591 N N . SER A 1 85 ? -19.043 -14.664 38.731 1.00 97.94 85 SER A N 1
ATOM 592 C CA . SER A 1 85 ? -19.567 -14.585 37.366 1.00 97.94 85 SER A CA 1
ATOM 593 C C . SER A 1 85 ? -20.858 -13.769 37.324 1.00 97.94 85 SER A C 1
ATOM 595 O O . SER A 1 85 ? -21.504 -13.551 38.355 1.00 97.94 85 SER A O 1
ATOM 597 N N . LEU A 1 86 ? -21.229 -13.301 36.132 1.00 98.69 86 LEU A N 1
ATOM 598 C CA . LEU A 1 86 ? -22.482 -12.591 35.896 1.00 98.69 86 LEU A CA 1
ATOM 599 C C . LEU A 1 86 ? -23.155 -13.125 34.628 1.00 98.69 86 LEU A C 1
ATOM 601 O O . LEU A 1 86 ? -22.645 -12.975 33.522 1.00 98.69 86 LEU A O 1
ATOM 605 N N . SER A 1 87 ? -24.322 -13.735 34.790 1.00 98.62 87 SER A N 1
ATOM 606 C CA . SER A 1 87 ? -25.183 -14.207 33.708 1.00 98.62 87 SER A CA 1
ATOM 607 C C . SER A 1 87 ? -26.451 -13.357 33.664 1.00 98.62 87 SER A C 1
ATOM 609 O O . SER A 1 87 ? -27.116 -13.155 34.680 1.00 98.62 87 SER A O 1
ATOM 611 N N . VAL A 1 88 ? -26.769 -12.816 32.492 1.00 98.88 88 VAL A N 1
ATOM 612 C CA . VAL A 1 88 ? -27.922 -11.943 32.272 1.00 98.88 88 VAL A CA 1
ATOM 613 C C . VAL A 1 88 ? -28.843 -12.596 31.249 1.00 98.88 88 VAL A C 1
ATOM 615 O O . VAL A 1 88 ? -28.536 -12.613 30.060 1.00 98.88 88 VAL A O 1
ATOM 618 N N . ASP A 1 89 ? -29.976 -13.108 31.728 1.00 98.62 89 ASP A N 1
ATOM 619 C CA . ASP A 1 89 ? -31.076 -13.649 30.919 1.00 98.62 89 ASP A CA 1
ATOM 620 C C . ASP A 1 89 ? -32.246 -12.651 30.788 1.00 98.62 89 ASP A C 1
ATOM 622 O O . ASP A 1 89 ? -33.093 -12.787 29.906 1.00 98.62 89 ASP A O 1
ATOM 626 N N . GLY A 1 90 ? -32.319 -11.664 31.690 1.00 98.50 90 GLY A N 1
ATOM 627 C CA . GLY A 1 90 ? -33.266 -10.544 31.676 1.00 98.50 90 GLY A CA 1
ATOM 628 C C . GLY A 1 90 ? -32.597 -9.218 31.300 1.00 98.50 90 GLY A C 1
ATOM 629 O O . GLY A 1 90 ? -31.881 -9.132 30.307 1.00 98.50 90 GLY A O 1
ATOM 630 N N . THR A 1 91 ? -32.802 -8.179 32.110 1.00 98.69 91 THR A N 1
ATOM 631 C CA . THR A 1 91 ? -32.178 -6.863 31.921 1.00 98.69 91 THR A CA 1
ATOM 632 C C . THR A 1 91 ? -31.369 -6.456 33.148 1.00 98.69 91 THR A C 1
ATOM 634 O O . THR A 1 91 ? -31.900 -6.384 34.256 1.00 98.69 91 THR A O 1
ATOM 637 N N . LEU A 1 92 ? -30.100 -6.107 32.956 1.00 98.69 92 LEU A N 1
ATOM 638 C CA . LEU A 1 92 ? -29.281 -5.409 33.942 1.00 98.69 92 LEU A CA 1
ATOM 639 C C . LEU A 1 92 ? -29.169 -3.936 33.542 1.00 98.69 92 LEU A C 1
ATOM 641 O O . LEU A 1 92 ? -28.668 -3.618 32.468 1.00 98.69 92 LEU A O 1
ATOM 645 N N . THR A 1 93 ? -29.631 -3.034 34.405 1.00 98.25 93 THR A N 1
ATOM 646 C CA . THR A 1 93 ? -29.466 -1.584 34.229 1.00 98.25 93 THR A CA 1
ATOM 647 C C . THR A 1 93 ? -28.452 -1.062 35.240 1.00 98.25 93 THR A C 1
ATOM 649 O O . THR A 1 93 ? -28.661 -1.194 36.444 1.00 98.25 93 THR A O 1
ATOM 652 N N . ILE A 1 94 ? -27.353 -0.475 34.776 1.00 98.25 94 ILE A N 1
ATOM 653 C CA . ILE A 1 94 ? -26.321 0.108 35.632 1.00 98.25 94 ILE A CA 1
ATOM 654 C C . ILE A 1 94 ? -26.655 1.576 35.907 1.00 98.25 94 ILE A C 1
ATOM 656 O O . ILE A 1 94 ? -26.934 2.338 34.985 1.00 98.25 94 ILE A O 1
ATOM 660 N N . GLY A 1 95 ? -26.631 1.967 37.183 1.00 96.75 95 GLY A N 1
ATOM 661 C CA . GLY A 1 95 ? -26.967 3.324 37.603 1.00 96.75 95 GLY A CA 1
ATOM 662 C C . GLY A 1 95 ? -28.457 3.523 37.885 1.00 96.75 95 GLY A C 1
ATOM 663 O O . GLY A 1 95 ? -29.336 2.896 37.298 1.00 96.75 95 GLY A O 1
ATOM 664 N N . ASN A 1 96 ? -28.739 4.414 38.833 1.00 95.50 96 ASN A N 1
ATOM 665 C CA . ASN A 1 96 ? -30.095 4.816 39.226 1.00 95.50 96 ASN A CA 1
ATOM 666 C C . ASN A 1 96 ? -30.232 6.334 39.450 1.00 95.50 96 ASN A C 1
ATOM 668 O O . ASN A 1 96 ? -31.300 6.815 39.819 1.00 95.50 96 ASN A O 1
ATOM 672 N N . ASN A 1 97 ? -29.123 7.061 39.321 1.00 95.12 97 ASN A N 1
ATOM 673 C CA . ASN A 1 97 ? -28.948 8.495 39.516 1.00 95.12 97 ASN A CA 1
ATOM 674 C C . ASN A 1 97 ? -27.535 8.871 39.022 1.00 95.12 97 ASN A C 1
ATOM 676 O O . ASN A 1 97 ? -26.811 8.008 38.526 1.00 95.12 97 ASN A O 1
ATOM 680 N N . SER A 1 98 ? -27.115 10.114 39.255 1.00 95.69 98 SER A N 1
ATOM 681 C CA . SER A 1 98 ? -25.790 10.632 38.888 1.00 95.69 98 SER A CA 1
ATOM 682 C C . SER A 1 98 ? -24.631 10.217 39.787 1.00 95.69 98 SER A C 1
ATOM 684 O O . SER A 1 98 ? -23.577 10.846 39.764 1.00 95.69 98 SER A O 1
ATOM 686 N N . THR A 1 99 ? -24.778 9.156 40.579 1.00 96.75 99 THR A N 1
ATOM 687 C CA . THR A 1 99 ? -23.652 8.540 41.289 1.00 96.75 99 THR A CA 1
ATOM 688 C C . THR A 1 99 ? -23.043 7.455 40.412 1.00 96.75 99 THR A C 1
ATOM 690 O O . THR A 1 99 ? -23.720 6.476 40.088 1.00 96.75 99 THR A O 1
ATOM 693 N N . ALA A 1 100 ? -21.754 7.589 40.094 1.00 97.12 100 ALA A N 1
ATOM 694 C CA . ALA A 1 100 ? -20.985 6.552 39.414 1.00 97.12 100 ALA A CA 1
ATOM 695 C C . ALA A 1 100 ? -21.108 5.204 40.148 1.00 97.12 100 ALA A C 1
ATOM 697 O O . ALA A 1 100 ? -21.080 5.130 41.382 1.00 97.12 100 ALA A O 1
ATOM 698 N N . ARG A 1 101 ? -21.267 4.126 39.378 1.00 97.81 101 ARG A N 1
ATOM 699 C CA . ARG A 1 101 ? -21.409 2.752 39.885 1.00 97.81 101 ARG A CA 1
ATOM 700 C C . ARG A 1 101 ? -20.315 1.897 39.293 1.00 97.81 101 ARG A C 1
ATOM 702 O O . ARG A 1 101 ? -19.952 2.096 38.143 1.00 97.81 101 ARG A O 1
ATOM 709 N N . THR A 1 102 ? -19.855 0.930 40.069 1.00 98.12 102 THR A N 1
ATOM 710 C CA . THR A 1 102 ? -18.893 -0.068 39.611 1.00 98.12 102 THR A CA 1
ATOM 711 C C . THR A 1 102 ? -19.529 -1.442 39.695 1.00 98.12 102 THR A C 1
ATOM 713 O O . THR A 1 102 ? -20.061 -1.812 40.743 1.00 98.12 102 THR A O 1
ATOM 716 N N . VAL A 1 103 ? -19.458 -2.191 38.603 1.00 98.44 103 VAL A N 1
ATOM 717 C CA . VAL A 1 103 ? -19.742 -3.621 38.550 1.00 98.44 103 VAL A CA 1
ATOM 718 C C . VAL A 1 103 ? -18.408 -4.331 38.357 1.00 98.44 103 VAL A C 1
ATOM 720 O O . VAL A 1 103 ? -17.701 -4.080 37.385 1.00 98.44 103 VAL A O 1
ATOM 723 N N . THR A 1 104 ? -18.031 -5.200 39.289 1.00 98.19 104 THR A N 1
ATOM 724 C CA . THR A 1 104 ? -16.786 -5.976 39.193 1.00 98.19 104 THR A CA 1
ATOM 725 C C . THR A 1 104 ? -17.118 -7.448 39.036 1.00 98.19 104 THR A C 1
ATOM 727 O O . THR A 1 104 ? -17.712 -8.042 39.933 1.00 98.19 104 THR A O 1
ATOM 730 N N . VAL A 1 105 ? -16.693 -8.050 37.928 1.00 98.44 105 VAL A N 1
ATOM 731 C CA . VAL A 1 105 ? -16.863 -9.475 37.633 1.00 98.44 105 VAL A CA 1
ATOM 732 C C . VAL A 1 105 ? -15.483 -10.087 37.432 1.00 98.44 105 VAL A C 1
ATOM 734 O O . VAL A 1 105 ? -14.783 -9.773 36.481 1.00 98.44 105 VAL A O 1
ATOM 737 N N . THR A 1 106 ? -15.061 -10.948 38.351 1.00 96.94 106 THR A N 1
ATOM 738 C CA . THR A 1 106 ? -13.736 -11.591 38.309 1.00 96.94 106 THR A CA 1
ATOM 739 C C . THR A 1 106 ? -13.639 -12.714 37.277 1.00 96.94 106 THR A C 1
ATOM 741 O O . THR A 1 106 ? -12.551 -12.957 36.759 1.00 96.94 106 THR A O 1
ATOM 744 N N . GLY A 1 107 ? -14.756 -13.372 36.964 1.00 97.12 107 GLY A N 1
ATOM 745 C CA . GLY A 1 107 ? -14.894 -14.341 35.878 1.00 97.12 107 GLY A CA 1
ATOM 746 C C . GLY A 1 107 ? -15.687 -13.773 34.703 1.00 97.12 107 GLY A C 1
ATOM 747 O O . GLY A 1 107 ? -15.516 -12.610 34.342 1.00 97.12 107 GLY A O 1
ATOM 748 N N . ASP A 1 108 ? -16.521 -14.604 34.081 1.00 98.38 108 ASP A N 1
ATOM 749 C CA . ASP A 1 108 ? -17.171 -14.286 32.806 1.00 98.38 108 ASP A CA 1
ATOM 750 C C . ASP A 1 108 ? -18.464 -13.464 32.969 1.00 98.38 108 ASP A C 1
ATOM 752 O O . ASP A 1 108 ? -19.221 -13.635 33.932 1.00 98.38 108 ASP A O 1
ATOM 756 N N . LEU A 1 109 ? -18.740 -12.618 31.971 1.00 98.75 109 LEU A N 1
ATOM 757 C CA . LEU A 1 109 ? -20.032 -11.977 31.731 1.00 98.75 109 LEU A CA 1
ATOM 758 C C . LEU A 1 109 ? -20.708 -12.646 30.528 1.00 98.75 109 LEU A C 1
ATOM 760 O O . LEU A 1 109 ? -20.192 -12.602 29.411 1.00 98.75 109 LEU A O 1
ATOM 764 N N . THR A 1 110 ? -21.880 -13.239 30.746 1.00 98.69 110 THR A N 1
ATOM 765 C CA . THR A 1 110 ? -22.706 -13.837 29.687 1.00 98.69 110 THR A CA 1
ATOM 766 C C . THR A 1 110 ? -24.034 -13.103 29.563 1.00 98.69 110 THR A C 1
ATOM 768 O O . THR A 1 110 ? -24.735 -12.933 30.557 1.00 98.69 110 THR A O 1
ATOM 771 N N . ILE A 1 111 ? -24.404 -12.708 28.347 1.00 98.81 111 ILE A N 1
ATOM 772 C CA . ILE A 1 111 ? -25.678 -12.055 28.027 1.00 98.81 111 ILE A CA 1
ATOM 773 C C . ILE A 1 111 ? -26.432 -12.968 27.064 1.00 98.81 111 ILE A C 1
ATOM 775 O O . ILE A 1 111 ? -25.973 -13.218 25.947 1.00 98.81 111 ILE A O 1
ATOM 779 N N . ALA A 1 112 ? -27.568 -13.500 27.504 1.00 98.56 112 ALA A N 1
ATOM 780 C CA . ALA A 1 112 ? -28.363 -14.426 26.712 1.00 98.56 112 ALA A CA 1
ATOM 781 C C . ALA A 1 112 ? -29.105 -13.723 25.567 1.00 98.56 112 ALA A C 1
ATOM 783 O O . ALA A 1 112 ? -29.238 -12.501 25.515 1.00 98.56 112 ALA A O 1
ATOM 784 N N . SER A 1 113 ? -29.630 -14.514 24.633 1.00 98.00 113 SER A N 1
ATOM 785 C CA . SER A 1 113 ? -30.453 -13.976 23.551 1.00 98.00 113 SER A CA 1
ATOM 786 C C . SER A 1 113 ? -31.717 -13.309 24.100 1.00 98.00 113 SER A C 1
ATOM 788 O O . SER A 1 113 ? -32.427 -13.894 24.915 1.00 98.00 113 SER A O 1
ATOM 790 N N . GLY A 1 114 ? -31.987 -12.080 23.652 1.00 96.88 114 GLY A N 1
ATOM 791 C CA . GLY A 1 114 ? -33.098 -11.256 24.141 1.00 96.88 114 GLY A CA 1
ATOM 792 C C . GLY A 1 114 ? -32.848 -10.560 25.485 1.00 96.88 114 GLY A C 1
ATOM 793 O O . GLY A 1 114 ? -33.703 -9.787 25.911 1.00 96.88 114 GLY A O 1
ATOM 794 N N . ALA A 1 115 ? -31.704 -10.805 26.130 1.00 98.69 115 ALA A N 1
ATOM 795 C CA . ALA A 1 115 ? -31.295 -10.129 27.354 1.00 98.69 115 ALA A CA 1
ATOM 796 C C . ALA A 1 115 ? -30.558 -8.813 27.058 1.00 98.69 115 ALA A C 1
ATOM 798 O O . ALA A 1 115 ? -29.972 -8.650 25.983 1.00 98.69 115 ALA A O 1
ATOM 799 N N . THR A 1 116 ? -30.539 -7.901 28.032 1.00 98.56 116 THR A N 1
ATOM 800 C CA . THR A 1 116 ? -29.924 -6.575 27.882 1.00 98.56 116 THR A CA 1
ATOM 801 C C . THR A 1 116 ? -29.040 -6.213 29.071 1.00 98.56 116 THR A C 1
ATOM 803 O O . THR A 1 116 ? -29.467 -6.278 30.221 1.00 98.56 116 THR A O 1
ATOM 806 N N . VAL A 1 117 ? -27.828 -5.740 28.800 1.00 98.69 117 VAL A N 1
ATOM 807 C CA . VAL A 1 117 ? -27.015 -4.956 29.739 1.00 98.69 117 VAL A CA 1
ATOM 808 C C . VAL A 1 117 ? -26.973 -3.526 29.223 1.00 98.69 117 VAL A C 1
ATOM 810 O O . VAL A 1 117 ? -26.610 -3.298 28.073 1.00 98.69 117 VAL A O 1
ATOM 813 N N . GLN A 1 118 ? -27.365 -2.565 30.051 1.00 97.38 118 GLN A N 1
ATOM 814 C CA . GLN A 1 118 ? -27.436 -1.153 29.672 1.00 97.38 118 GLN A CA 1
ATOM 815 C C . GLN A 1 118 ? -27.092 -0.244 30.850 1.00 97.38 118 GLN A C 1
ATOM 817 O O . GLN A 1 118 ? -27.170 -0.665 32.005 1.00 97.38 118 GLN A O 1
ATOM 822 N N . VAL A 1 119 ? -26.778 1.016 30.574 1.00 96.19 119 VAL A N 1
ATOM 823 C CA . VAL A 1 119 ? -26.797 2.097 31.571 1.00 96.19 119 VAL A CA 1
ATOM 824 C C . VAL A 1 119 ? -28.150 2.813 31.539 1.00 96.19 119 VAL A C 1
ATOM 826 O O . VAL A 1 119 ? -28.851 2.812 30.528 1.00 96.19 119 VAL A O 1
ATOM 829 N N . LEU A 1 120 ? -28.572 3.369 32.674 1.00 95.12 120 LEU A N 1
ATOM 830 C CA . LEU A 1 120 ? -29.775 4.197 32.742 1.00 95.12 120 LEU A CA 1
ATOM 831 C C . LEU A 1 120 ? -29.540 5.540 32.032 1.00 95.12 120 LEU A C 1
ATOM 833 O O . LEU A 1 120 ? -28.689 6.298 32.475 1.00 95.12 120 LEU A O 1
ATOM 837 N N . THR A 1 121 ? -30.374 5.897 31.050 1.00 92.88 121 THR A N 1
ATOM 838 C CA . THR A 1 121 ? -30.255 7.129 30.228 1.00 92.88 121 THR A CA 1
ATOM 839 C C . THR A 1 121 ? -30.470 8.463 30.966 1.00 92.88 121 THR A C 1
ATOM 841 O O . THR A 1 121 ? -30.727 9.514 30.390 1.00 92.88 121 THR A O 1
ATOM 844 N N . THR A 1 122 ? -30.575 8.413 32.284 1.00 93.06 122 THR A N 1
ATOM 845 C CA . THR A 1 122 ? -30.738 9.593 33.137 1.00 93.06 122 THR A CA 1
ATOM 846 C C . THR A 1 122 ? -29.753 9.545 34.295 1.00 93.06 122 THR A C 1
ATOM 848 O O . THR A 1 122 ? -29.959 10.224 35.305 1.00 93.06 122 THR A O 1
ATOM 851 N N . SER A 1 123 ? -28.747 8.662 34.226 1.00 94.56 123 SER A N 1
ATOM 852 C CA . SER A 1 123 ? -27.667 8.673 35.199 1.00 94.56 123 SER A CA 1
ATOM 853 C C . SER A 1 123 ? -26.779 9.888 34.961 1.00 94.56 123 SER A C 1
ATOM 855 O O . SER A 1 123 ? -26.395 10.518 35.940 1.00 94.56 123 SER A O 1
ATOM 857 N N . ASN A 1 124 ? -26.539 10.289 33.708 1.00 93.94 124 ASN A N 1
ATOM 858 C CA . ASN A 1 124 ? -25.671 11.416 33.357 1.00 93.94 124 ASN A CA 1
ATOM 859 C C . ASN A 1 124 ? -24.299 11.297 34.055 1.00 93.94 124 ASN A C 1
ATOM 861 O O . ASN A 1 124 ? -23.812 12.243 34.687 1.00 93.94 124 ASN A O 1
ATOM 865 N N . ASN A 1 125 ? -23.760 10.077 34.095 1.00 95.06 125 ASN A N 1
ATOM 866 C CA . ASN A 1 125 ? -22.468 9.770 34.685 1.00 95.06 125 ASN A CA 1
ATOM 867 C C . ASN A 1 125 ? -21.866 8.517 34.040 1.00 95.06 125 ASN A C 1
ATOM 869 O O . ASN A 1 125 ? -22.561 7.679 33.463 1.00 95.06 125 ASN A O 1
ATOM 873 N N . ASN A 1 126 ? -20.567 8.361 34.253 1.00 93.88 126 ASN A N 1
ATOM 874 C CA . ASN A 1 126 ? -19.783 7.240 33.788 1.00 93.88 126 ASN A CA 1
ATOM 875 C C . ASN A 1 126 ? -19.776 6.149 34.857 1.00 93.88 126 ASN A C 1
ATOM 877 O O . ASN A 1 126 ? -19.449 6.372 36.029 1.00 93.88 126 ASN A O 1
ATOM 881 N N . HIS A 1 127 ? -20.147 4.950 34.443 1.00 96.88 127 HIS A N 1
ATOM 882 C CA . HIS A 1 127 ? -20.149 3.749 35.255 1.00 96.88 127 HIS A CA 1
ATOM 883 C C . HIS A 1 127 ? -19.036 2.817 34.793 1.00 96.88 127 HIS A C 1
ATOM 885 O O . HIS A 1 127 ? -18.678 2.787 33.624 1.00 96.88 127 HIS A O 1
ATOM 891 N N . GLU A 1 128 ? -18.502 2.035 35.719 1.00 97.19 128 GLU A N 1
ATOM 892 C CA . GLU A 1 128 ? -17.394 1.124 35.461 1.00 97.19 128 GLU A CA 1
ATOM 893 C C . GLU A 1 128 ? -17.891 -0.322 35.444 1.00 97.19 128 GLU A C 1
ATOM 895 O O . GLU A 1 128 ? -18.605 -0.751 36.357 1.00 97.19 128 GLU A O 1
ATOM 900 N N . LEU A 1 129 ? -17.467 -1.094 34.448 1.00 98.19 129 LEU A N 1
ATOM 901 C CA . LEU A 1 129 ? -17.604 -2.543 34.395 1.00 98.19 129 LEU A CA 1
ATOM 902 C C . LEU A 1 129 ? -16.209 -3.162 34.285 1.00 98.19 129 LEU A C 1
ATOM 904 O O . LEU A 1 129 ? -15.646 -3.275 33.201 1.00 98.19 129 LEU A O 1
ATOM 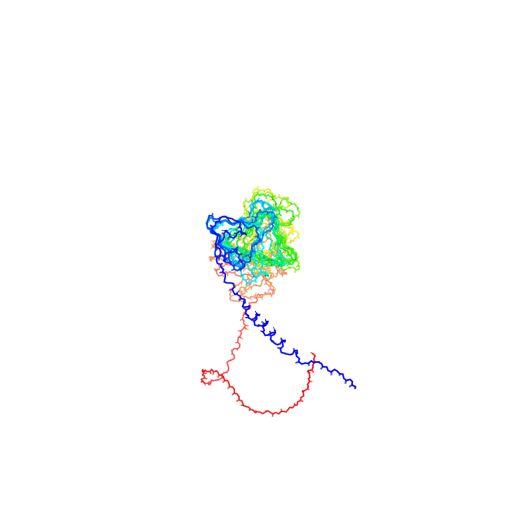908 N N . SER A 1 130 ? -15.660 -3.612 35.410 1.00 97.44 130 SER A N 1
ATOM 909 C CA . SER A 1 130 ? -14.374 -4.308 35.421 1.00 97.44 130 SER A CA 1
ATOM 910 C C . SER A 1 130 ? -14.588 -5.808 35.254 1.00 97.44 130 SER A C 1
ATOM 912 O O . SER A 1 130 ? -15.271 -6.432 36.071 1.00 97.44 130 SER A O 1
ATOM 914 N N . LEU A 1 131 ? -13.996 -6.384 34.210 1.00 98.31 131 LEU A N 1
ATOM 915 C CA . LEU A 1 131 ? -14.157 -7.779 33.825 1.00 98.31 131 LEU A CA 1
ATOM 916 C C . LEU A 1 131 ? -12.808 -8.510 33.848 1.00 98.31 131 LEU A C 1
ATOM 918 O O . LEU A 1 131 ? -11.879 -8.145 33.128 1.00 98.31 131 LEU A O 1
ATOM 922 N N . GLY A 1 132 ? -12.716 -9.571 34.651 1.00 97.44 132 GLY A N 1
ATOM 923 C CA . GLY A 1 132 ? -11.558 -10.465 34.752 1.00 97.44 132 GLY A CA 1
ATOM 924 C C . GLY A 1 132 ? -11.646 -11.716 33.866 1.00 97.44 132 GLY A C 1
ATOM 925 O O . GLY A 1 132 ? -10.619 -12.339 33.590 1.00 97.44 132 GLY A O 1
ATOM 926 N N . GLY A 1 133 ? -12.839 -12.082 33.389 1.00 98.12 133 GLY A N 1
ATOM 927 C CA . GLY A 1 133 ? -13.070 -13.183 32.446 1.00 98.12 133 GLY A CA 1
ATOM 928 C C . GLY A 1 133 ? -13.493 -12.715 31.052 1.00 98.12 133 GLY A C 1
ATOM 929 O O . GLY A 1 133 ? -13.138 -11.633 30.598 1.00 98.12 133 GLY A O 1
ATOM 930 N N . ASN A 1 134 ? -14.222 -13.549 30.328 1.00 98.56 134 ASN A N 1
ATOM 931 C CA . ASN A 1 134 ? -14.671 -13.294 28.963 1.00 98.56 134 ASN A CA 1
ATOM 932 C C . ASN A 1 134 ? -16.030 -12.589 28.924 1.00 98.56 134 ASN A C 1
ATOM 934 O O . ASN A 1 134 ? -16.846 -12.743 29.832 1.00 98.56 134 ASN A O 1
ATOM 938 N N . LEU A 1 135 ? -16.294 -11.871 27.832 1.00 98.75 135 LEU A N 1
ATOM 939 C CA . LEU A 1 135 ? -17.622 -11.384 27.472 1.00 98.75 135 LEU A CA 1
ATOM 940 C C . LEU A 1 135 ? -18.205 -12.275 26.367 1.00 98.75 135 LEU A C 1
ATOM 942 O O . LEU A 1 135 ? -17.661 -12.359 25.263 1.00 98.75 135 LEU A O 1
ATOM 946 N N . SER A 1 136 ? -19.338 -12.916 26.647 1.00 98.56 136 SER A N 1
ATOM 947 C CA . SER A 1 136 ? -20.142 -13.623 25.648 1.00 98.56 136 SER A CA 1
ATOM 948 C C . SER A 1 136 ? -21.511 -12.962 25.533 1.00 98.56 136 SER A C 1
ATOM 950 O O . SER A 1 136 ? -22.308 -13.015 26.467 1.00 98.56 136 SER A O 1
ATOM 952 N N . A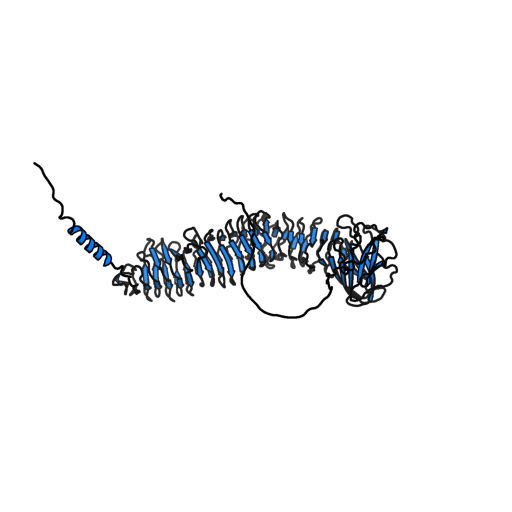SN A 1 137 ? -21.787 -12.311 24.405 1.00 98.56 137 ASN A N 1
ATOM 953 C CA . ASN A 1 137 ? -23.007 -11.544 24.191 1.00 98.56 137 ASN A CA 1
ATOM 954 C C . ASN A 1 137 ? -23.837 -12.101 23.026 1.00 98.56 137 ASN A C 1
ATOM 956 O O . ASN A 1 137 ? -23.495 -11.933 21.857 1.00 98.56 137 ASN A O 1
ATOM 960 N N . ALA A 1 138 ? -24.964 -12.734 23.346 1.00 98.31 138 ALA A N 1
ATOM 961 C CA . ALA A 1 138 ? -25.995 -13.136 22.389 1.00 98.31 138 ALA A CA 1
ATOM 962 C C . ALA A 1 138 ? -27.223 -12.199 22.394 1.00 98.31 138 ALA A C 1
ATOM 964 O O . ALA A 1 138 ? -28.142 -12.409 21.599 1.00 98.31 138 ALA A O 1
ATOM 965 N N . GLY A 1 139 ? -27.251 -11.202 23.284 1.00 98.50 139 GLY A N 1
ATOM 966 C CA . GLY A 1 139 ? -28.332 -10.231 23.457 1.00 98.50 139 GLY A CA 1
ATOM 967 C C . GLY A 1 139 ? -27.908 -8.819 23.055 1.00 98.50 139 GLY A C 1
ATOM 968 O O . GLY A 1 139 ? -27.409 -8.600 21.950 1.00 98.50 139 GLY A O 1
ATOM 969 N N . THR A 1 140 ? -28.124 -7.849 23.941 1.00 98.38 140 THR A N 1
ATOM 970 C CA . THR A 1 140 ? -27.742 -6.448 23.736 1.00 98.38 140 THR A CA 1
ATOM 971 C C . THR A 1 140 ? -26.852 -5.956 24.873 1.00 98.38 140 THR A C 1
ATOM 973 O O . THR A 1 140 ? -27.229 -6.018 26.040 1.00 98.38 140 THR A O 1
ATOM 976 N N . PHE A 1 141 ? -25.689 -5.411 24.532 1.00 98.31 141 PHE A N 1
ATOM 977 C CA . PHE A 1 141 ? -24.873 -4.593 25.421 1.00 98.31 141 PHE A CA 1
ATOM 978 C C . PHE A 1 141 ? -24.929 -3.150 24.906 1.00 98.31 141 PHE A C 1
ATOM 980 O O . PHE A 1 141 ? -24.466 -2.876 23.801 1.00 98.31 141 PHE A O 1
ATOM 987 N N . SER A 1 142 ? -25.534 -2.254 25.684 1.00 96.44 142 SER A N 1
ATOM 988 C CA . SER A 1 142 ? -25.753 -0.842 25.353 1.00 96.44 142 SER A CA 1
ATOM 989 C C . SER A 1 142 ? -25.016 0.041 26.359 1.00 96.44 142 SER A C 1
ATOM 991 O O . SER A 1 142 ? -25.600 0.512 27.336 1.00 96.44 142 SER A O 1
ATOM 993 N N . GLY A 1 143 ? -23.716 0.213 26.130 1.00 95.56 143 GLY A N 1
ATOM 994 C CA . GLY A 1 143 ? -22.805 0.967 26.986 1.00 95.56 143 GLY A CA 1
ATOM 995 C C . GLY A 1 143 ? -23.001 2.477 26.936 1.00 95.56 143 GLY A C 1
ATOM 996 O O . GLY A 1 143 ? -22.750 3.120 27.940 1.00 95.56 143 GLY A O 1
ATOM 997 N N . GLU A 1 144 ? -23.506 3.026 25.835 1.00 92.62 144 GLU A N 1
ATOM 998 C CA . GLU A 1 144 ? -23.759 4.465 25.692 1.00 92.62 144 GLU A CA 1
ATOM 999 C C . GLU A 1 144 ? -25.088 4.698 24.958 1.00 92.62 144 GLU A C 1
ATOM 1001 O O . GLU A 1 144 ? -25.136 4.785 23.730 1.00 92.62 144 GLU A O 1
ATOM 1006 N N . PRO A 1 145 ? -26.219 4.671 25.678 1.00 90.31 145 PRO A N 1
ATOM 1007 C CA . PRO A 1 145 ? -27.536 4.913 25.105 1.00 90.31 145 PRO A CA 1
ATOM 1008 C C . PRO A 1 145 ? -27.837 6.410 24.892 1.00 90.31 145 PRO A C 1
ATOM 1010 O O . PRO A 1 145 ? -28.772 6.729 24.157 1.00 90.31 145 PRO A O 1
ATOM 1013 N N . ASP A 1 146 ? -27.073 7.310 25.519 1.00 90.44 146 ASP A N 1
ATOM 1014 C CA . ASP A 1 146 ? -27.076 8.761 25.309 1.00 90.44 146 ASP A CA 1
ATOM 1015 C C . ASP A 1 146 ? -25.688 9.356 25.597 1.00 90.44 146 ASP A C 1
ATOM 1017 O O . ASP A 1 146 ? -24.818 8.662 26.107 1.00 90.44 146 ASP A O 1
ATOM 1021 N N . ALA A 1 147 ? -25.503 10.640 25.280 1.00 87.00 147 ALA A N 1
ATOM 1022 C CA . ALA A 1 147 ? -24.212 11.327 25.349 1.00 87.00 147 ALA A CA 1
ATOM 1023 C C . ALA A 1 147 ? -23.689 11.608 26.770 1.00 87.00 147 ALA A C 1
ATOM 1025 O O . ALA A 1 147 ? -22.568 12.068 26.914 1.00 87.00 147 ALA A O 1
ATOM 1026 N N . ASP A 1 148 ? -24.491 11.413 27.819 1.00 90.88 148 ASP A N 1
ATOM 1027 C CA . ASP A 1 148 ? -24.084 11.755 29.188 1.00 90.88 148 ASP A CA 1
ATOM 1028 C C . ASP A 1 148 ? -23.988 10.513 30.095 1.00 90.88 148 ASP A C 1
ATOM 1030 O O . ASP A 1 148 ? -23.550 10.619 31.243 1.00 90.88 148 ASP A O 1
ATOM 1034 N N . SER A 1 149 ? -24.420 9.340 29.625 1.00 93.31 149 SER A N 1
ATOM 1035 C CA . SER A 1 149 ? -24.546 8.115 30.418 1.00 93.31 149 SER A CA 1
ATOM 1036 C C . SER A 1 149 ? -23.760 6.977 29.775 1.00 93.31 149 SER A C 1
ATOM 1038 O O . SER A 1 149 ? -24.134 6.471 28.719 1.00 93.31 149 SER A O 1
ATOM 1040 N N . GLU A 1 150 ? -22.710 6.513 30.454 1.00 94.56 150 GLU A N 1
ATOM 1041 C CA . GLU A 1 150 ? -21.714 5.627 29.843 1.00 94.56 150 GLU A CA 1
ATOM 1042 C C . GLU A 1 150 ? -21.373 4.410 30.725 1.00 94.56 150 GLU A C 1
ATOM 1044 O O . GLU A 1 150 ? -21.287 4.516 31.951 1.00 94.56 150 GLU A O 1
ATOM 1049 N N . ILE A 1 151 ? -21.118 3.250 30.111 1.00 95.88 151 ILE A N 1
ATOM 1050 C CA . ILE A 1 151 ? -20.377 2.124 30.692 1.00 95.88 151 ILE A CA 1
ATOM 1051 C C . ILE A 1 151 ? -18.972 2.106 30.095 1.00 95.88 151 ILE A C 1
ATOM 1053 O O . ILE A 1 151 ? -18.789 1.819 28.910 1.00 95.88 151 ILE A O 1
ATOM 1057 N N . ARG A 1 152 ? -17.988 2.297 30.968 1.00 94.88 152 ARG A N 1
ATOM 1058 C CA . ARG A 1 152 ? -16.567 2.081 30.716 1.00 94.88 152 ARG A CA 1
ATOM 1059 C C . ARG A 1 152 ? -16.242 0.647 31.080 1.00 94.88 152 ARG A C 1
ATOM 1061 O O . ARG A 1 152 ? -16.356 0.263 32.245 1.00 94.88 152 ARG A O 1
ATOM 1068 N N . ILE A 1 153 ? -15.937 -0.175 30.083 1.00 96.88 153 ILE A N 1
ATOM 1069 C CA . ILE A 1 153 ? -15.564 -1.567 30.320 1.00 96.88 153 ILE A CA 1
ATOM 1070 C C . ILE A 1 153 ? -14.045 -1.689 30.411 1.00 96.88 153 ILE A C 1
ATOM 1072 O O . ILE A 1 153 ? -13.330 -1.331 29.480 1.00 96.88 153 ILE A O 1
ATOM 1076 N N . THR A 1 154 ? -13.556 -2.262 31.507 1.00 96.81 154 THR A N 1
ATOM 1077 C CA . THR A 1 154 ? -12.134 -2.559 31.694 1.00 96.81 154 THR A CA 1
ATOM 1078 C C . THR A 1 154 ? -11.897 -4.060 31.654 1.00 96.81 154 THR A C 1
ATOM 1080 O O . THR A 1 154 ? -12.339 -4.799 32.538 1.00 96.81 154 THR A O 1
ATOM 1083 N N . PHE A 1 155 ? -11.132 -4.521 30.666 1.00 97.81 155 PHE A N 1
ATOM 1084 C CA . PHE A 1 155 ? -10.647 -5.899 30.594 1.00 97.81 155 PHE A CA 1
ATOM 1085 C C . PHE A 1 155 ? -9.346 -6.034 31.396 1.00 97.81 155 PHE A C 1
ATOM 1087 O O . PHE A 1 155 ? -8.274 -5.684 30.911 1.00 97.81 155 PHE A O 1
ATOM 1094 N N . SER A 1 156 ? -9.439 -6.532 32.632 1.00 94.31 156 SER A N 1
ATOM 1095 C CA . SER A 1 156 ? -8.405 -6.349 33.665 1.00 94.31 156 SER A CA 1
ATOM 1096 C C . SER A 1 156 ? -7.513 -7.566 33.948 1.00 94.31 156 SER A C 1
ATOM 1098 O O . SER A 1 156 ? -6.695 -7.544 34.870 1.00 94.31 156 SER A O 1
ATOM 1100 N N . ASN A 1 157 ? -7.652 -8.671 33.206 1.00 95.00 157 ASN A N 1
ATOM 1101 C CA . ASN A 1 157 ? -6.894 -9.885 33.516 1.00 95.00 157 ASN A CA 1
ATOM 1102 C C . ASN A 1 157 ? -5.443 -9.801 33.023 1.00 95.00 157 ASN A C 1
ATOM 1104 O O . ASN A 1 157 ? -5.168 -9.968 31.840 1.00 95.00 157 ASN A O 1
ATOM 1108 N N . THR A 1 158 ? -4.488 -9.624 33.927 1.00 95.31 158 THR A N 1
ATOM 1109 C CA . THR A 1 158 ? -3.072 -9.437 33.569 1.00 95.31 158 THR A CA 1
ATOM 1110 C C . THR A 1 158 ? -2.281 -10.735 33.387 1.00 95.31 158 THR A C 1
ATOM 1112 O O . THR A 1 158 ? -1.054 -10.716 33.336 1.00 95.31 158 THR A O 1
ATOM 1115 N N . SER A 1 159 ? -2.953 -11.890 33.333 1.00 95.00 159 SER A N 1
ATOM 1116 C CA . SER A 1 159 ? -2.295 -13.205 33.241 1.00 95.00 159 SER A CA 1
ATOM 1117 C C . SER A 1 159 ? -2.702 -14.022 32.017 1.00 95.00 159 SER A C 1
ATOM 1119 O O . SER A 1 159 ? -1.957 -14.912 31.610 1.00 95.00 159 SER A O 1
ATOM 1121 N N . VAL A 1 160 ? -3.872 -13.754 31.434 1.00 95.88 160 VAL A N 1
ATOM 1122 C CA . VAL A 1 160 ? -4.387 -14.479 30.263 1.00 95.88 160 VAL A CA 1
ATOM 1123 C C . VAL A 1 160 ? -5.107 -13.545 29.298 1.00 95.88 160 VAL A C 1
ATOM 1125 O O . VAL A 1 160 ? -5.594 -12.479 29.681 1.00 95.88 160 VAL A O 1
ATOM 1128 N N . ASN A 1 161 ? -5.216 -13.964 28.039 1.00 97.56 161 ASN A N 1
ATOM 1129 C CA . ASN A 1 161 ? -6.074 -13.282 27.075 1.00 97.56 161 ASN A CA 1
ATOM 1130 C C . ASN A 1 161 ? -7.543 -13.388 27.503 1.00 97.56 161 ASN A C 1
ATOM 1132 O O . ASN A 1 161 ? -7.964 -14.411 28.041 1.00 97.56 161 ASN A O 1
ATOM 1136 N N . GLN A 1 162 ? -8.309 -12.334 27.243 1.00 98.38 162 GLN A N 1
ATOM 1137 C CA . GLN A 1 162 ? -9.768 -12.333 27.372 1.00 98.38 162 GLN A CA 1
ATOM 1138 C C . GLN A 1 162 ? -10.395 -12.350 25.982 1.00 98.38 162 GLN A C 1
ATOM 1140 O O . GLN A 1 162 ? -9.739 -12.007 24.999 1.00 98.38 162 GLN A O 1
ATOM 1145 N N . THR A 1 163 ? -11.657 -12.749 25.895 1.00 98.56 163 THR A N 1
ATOM 1146 C CA . THR A 1 163 ? -12.399 -12.780 24.634 1.00 98.56 163 THR A CA 1
ATOM 1147 C C . THR A 1 163 ? -13.676 -11.958 24.704 1.00 98.56 163 THR A C 1
ATOM 1149 O O . THR A 1 163 ? -14.313 -11.868 25.755 1.00 98.56 163 THR A O 1
ATOM 1152 N N . VAL A 1 164 ? -14.045 -11.382 23.560 1.00 98.81 164 VAL A N 1
ATOM 1153 C CA . VAL A 1 164 ? -15.370 -10.815 23.290 1.00 98.81 164 VAL A CA 1
ATOM 1154 C C . VAL A 1 164 ? -15.983 -11.619 22.146 1.00 98.81 164 VAL A C 1
ATOM 1156 O O . VAL A 1 164 ? -15.393 -11.750 21.070 1.00 98.81 164 VAL A O 1
ATOM 1159 N N . SER A 1 165 ? -17.140 -12.223 22.391 1.00 98.62 165 SER A N 1
ATOM 1160 C CA . SER A 1 165 ? -17.763 -13.179 21.470 1.00 98.62 165 SER A CA 1
ATOM 1161 C C . SER A 1 165 ? -19.285 -13.083 21.477 1.00 98.62 165 SER A C 1
ATOM 1163 O O . SER A 1 165 ? -19.874 -12.465 22.361 1.00 98.62 165 SER A O 1
ATOM 1165 N N . GLY A 1 166 ? -19.917 -13.749 20.510 1.00 97.00 166 GLY A N 1
ATOM 1166 C CA . GLY A 1 166 ? -21.370 -13.843 20.385 1.00 97.00 166 GLY A CA 1
ATOM 1167 C C . GLY A 1 166 ? -21.939 -12.970 19.263 1.00 97.00 166 GLY A C 1
ATOM 1168 O O . GLY A 1 166 ? -21.258 -12.115 18.705 1.00 97.00 166 GLY A O 1
ATOM 1169 N N . ALA A 1 167 ? -23.182 -13.259 18.876 1.00 94.81 167 ALA A N 1
ATOM 1170 C CA . ALA A 1 167 ? -23.858 -12.624 17.740 1.00 94.81 167 ALA A CA 1
ATOM 1171 C C . ALA A 1 167 ? -24.793 -11.469 18.148 1.00 94.81 167 ALA A C 1
ATOM 1173 O O . ALA A 1 167 ? -25.555 -10.976 17.319 1.00 94.81 167 ALA A O 1
ATOM 1174 N N . GLY A 1 168 ? -24.776 -11.081 19.426 1.00 96.88 168 GLY A N 1
ATOM 1175 C CA . GLY A 1 168 ? -25.563 -9.974 19.953 1.00 96.88 168 GLY A CA 1
ATOM 1176 C C . GLY A 1 168 ? -25.058 -8.607 19.491 1.00 96.88 168 GLY A C 1
ATOM 1177 O O . GLY A 1 168 ? -23.954 -8.465 18.963 1.00 96.88 168 GLY A O 1
ATOM 1178 N N . THR A 1 169 ? -25.864 -7.575 19.723 1.00 96.81 169 THR A N 1
ATOM 1179 C CA . THR A 1 169 ? -25.458 -6.181 19.505 1.00 96.81 169 THR A CA 1
ATOM 1180 C C . THR A 1 169 ? -24.583 -5.732 20.666 1.00 96.81 169 THR A C 1
ATOM 1182 O O . THR A 1 169 ? -25.008 -5.816 21.819 1.00 96.81 169 THR A O 1
ATOM 1185 N N . THR A 1 170 ? -23.378 -5.247 20.374 1.00 97.69 170 THR A N 1
ATOM 1186 C CA . THR A 1 170 ? -22.439 -4.754 21.387 1.00 97.69 170 THR A CA 1
ATOM 1187 C C . THR A 1 170 ? -22.003 -3.341 21.034 1.00 97.69 170 THR A C 1
ATOM 1189 O O . THR A 1 170 ? -21.228 -3.153 20.100 1.00 97.69 170 THR A O 1
ATOM 1192 N N . THR A 1 171 ? -22.487 -2.366 21.795 1.00 96.62 171 THR A N 1
ATOM 1193 C CA . THR A 1 171 ? -22.021 -0.980 21.745 1.00 96.62 171 THR A CA 1
ATOM 1194 C C . THR A 1 171 ? -21.357 -0.664 23.074 1.00 96.62 171 THR A C 1
ATOM 1196 O O . THR A 1 171 ? -22.036 -0.596 24.096 1.00 96.62 171 THR A O 1
ATOM 1199 N N . PHE A 1 172 ? -20.042 -0.510 23.086 1.00 96.75 172 PHE A N 1
ATOM 1200 C CA . PHE A 1 172 ? -19.320 0.026 24.234 1.00 96.75 172 PHE A CA 1
ATOM 1201 C C . PHE A 1 172 ? -19.440 1.553 24.238 1.00 96.75 172 PHE A C 1
ATOM 1203 O O . PHE A 1 172 ? -19.496 2.149 23.163 1.00 96.75 172 PHE A O 1
ATOM 1210 N N . GLY A 1 173 ? -19.477 2.161 25.427 1.00 94.50 173 GLY A N 1
ATOM 1211 C CA . GLY A 1 173 ? -19.097 3.570 25.549 1.00 94.50 173 GLY A CA 1
ATOM 1212 C C . GLY A 1 173 ? -17.590 3.630 25.357 1.00 94.50 173 GLY A C 1
ATOM 1213 O O . GLY A 1 173 ? -17.106 3.760 24.242 1.00 94.50 173 GLY A O 1
ATOM 1214 N N . ARG A 1 174 ? -16.859 3.241 26.400 1.00 94.31 174 ARG A N 1
ATOM 1215 C CA . ARG A 1 174 ? -15.398 3.149 26.391 1.00 94.31 174 ARG A CA 1
ATOM 1216 C C . ARG A 1 174 ? -14.888 1.756 26.676 1.00 94.31 174 ARG A C 1
ATOM 1218 O O . ARG A 1 174 ? -15.470 1.013 27.470 1.00 94.31 174 ARG A O 1
ATOM 1225 N N . VAL A 1 175 ? -13.750 1.435 26.071 1.00 95.94 175 VAL A N 1
ATOM 1226 C CA . VAL A 1 175 ? -13.008 0.195 26.289 1.00 95.94 175 VAL A CA 1
ATOM 1227 C C . VAL A 1 175 ? -11.615 0.502 26.823 1.00 95.94 175 VAL A C 1
ATOM 1229 O O . VAL A 1 175 ? -10.806 1.113 26.135 1.00 95.94 175 VAL A O 1
ATOM 1232 N N . ASN A 1 176 ? -11.302 -0.040 27.997 1.00 95.00 176 ASN A N 1
ATOM 1233 C CA . ASN A 1 176 ? -9.963 -0.033 28.573 1.00 95.00 176 ASN A CA 1
ATOM 1234 C C . ASN A 1 176 ? -9.368 -1.447 28.495 1.00 95.00 176 ASN A C 1
ATOM 1236 O O . ASN A 1 176 ? -9.955 -2.430 28.972 1.00 95.00 176 ASN A O 1
ATOM 1240 N N . VAL A 1 177 ? -8.177 -1.571 27.906 1.00 96.44 177 VAL A N 1
ATOM 1241 C CA . VAL A 1 177 ? -7.479 -2.854 27.710 1.00 96.44 177 VAL A CA 1
ATOM 1242 C C . VAL A 1 177 ? -6.371 -3.019 28.758 1.00 96.44 177 VAL A C 1
ATOM 1244 O O . VAL A 1 177 ? -5.188 -3.095 28.448 1.00 96.44 177 VAL A O 1
ATOM 1247 N N . ALA A 1 178 ? -6.762 -3.123 30.029 1.00 95.25 178 ALA A N 1
ATOM 1248 C CA . ALA A 1 178 ? -5.864 -3.183 31.188 1.00 95.25 178 ALA A CA 1
ATOM 1249 C C . ALA A 1 178 ? -5.209 -4.558 31.416 1.00 95.25 178 ALA A C 1
ATOM 1251 O O . ALA A 1 178 ? -5.450 -5.256 32.405 1.00 95.25 178 ALA A O 1
ATOM 1252 N N . LYS A 1 179 ? -4.344 -4.967 30.486 1.00 94.56 179 LYS A N 1
ATOM 1253 C CA . LYS A 1 179 ? -3.691 -6.287 30.485 1.00 94.56 179 LYS A CA 1
ATOM 1254 C C . LYS A 1 179 ? -2.296 -6.279 31.120 1.00 94.56 179 LYS A C 1
ATOM 1256 O O . LYS A 1 179 ? -1.744 -7.344 31.385 1.00 94.56 179 LYS A O 1
ATOM 1261 N N . GLY A 1 180 ? -1.718 -5.106 31.370 1.00 91.94 180 GLY A N 1
ATOM 1262 C CA . GLY A 1 180 ? -0.365 -4.915 31.899 1.00 91.94 180 GLY A CA 1
ATOM 1263 C C . GLY A 1 180 ? 0.772 -5.219 30.909 1.00 91.94 180 GLY A C 1
ATOM 1264 O O . GLY A 1 180 ? 1.940 -5.135 31.287 1.00 91.94 180 GLY A O 1
ATOM 1265 N N . SER A 1 181 ? 0.469 -5.611 29.665 1.00 91.88 181 SER A N 1
ATOM 1266 C CA . SER A 1 181 ? 1.457 -5.926 28.621 1.00 91.88 181 SER A CA 1
ATOM 1267 C C . SER A 1 181 ? 0.804 -6.058 27.242 1.00 91.88 181 SER A C 1
ATOM 1269 O O . SER A 1 181 ? -0.198 -6.755 27.113 1.00 91.88 181 SER A O 1
ATOM 1271 N N . GLN A 1 182 ? 1.459 -5.547 26.191 1.00 92.94 182 GLN A N 1
ATOM 1272 C CA . GLN A 1 182 ? 1.085 -5.754 24.775 1.00 92.94 182 GLN A CA 1
ATOM 1273 C C . GLN A 1 182 ? 1.066 -7.229 24.331 1.00 92.94 182 GLN A C 1
ATOM 1275 O O . GLN A 1 182 ? 0.492 -7.581 23.306 1.00 92.94 182 GLN A O 1
ATOM 1280 N N . SER A 1 183 ? 1.710 -8.128 25.082 1.00 93.94 183 SER A N 1
ATOM 1281 C CA . SER A 1 183 ? 1.663 -9.566 24.774 1.00 93.94 183 SER A CA 1
ATOM 1282 C C . SER A 1 183 ? 0.317 -10.210 25.123 1.00 93.94 183 SER A C 1
ATOM 1284 O O . SER A 1 183 ? -0.016 -11.268 24.584 1.00 93.94 183 SER A O 1
ATOM 1286 N N . LEU A 1 184 ? -0.453 -9.572 26.008 1.00 96.19 184 LEU A N 1
ATOM 1287 C CA . LEU A 1 184 ? -1.761 -10.024 26.453 1.00 96.19 184 LEU A CA 1
ATOM 1288 C C . LEU A 1 184 ? -2.866 -9.235 25.762 1.00 96.19 184 LEU A C 1
ATOM 1290 O O . LEU A 1 184 ? -2.781 -8.022 25.568 1.00 96.19 184 LEU A O 1
ATOM 1294 N N . LYS A 1 185 ? -3.925 -9.956 25.402 1.00 97.88 185 LYS A N 1
ATOM 1295 C CA . LYS A 1 185 ? -4.913 -9.471 24.444 1.00 97.88 185 LYS A CA 1
ATOM 1296 C C . LYS A 1 185 ? -6.344 -9.543 24.949 1.00 97.88 185 LYS A C 1
ATOM 1298 O O . LYS A 1 185 ? -6.690 -10.419 25.748 1.00 97.88 185 LYS A O 1
ATOM 1303 N N . VAL A 1 186 ? -7.183 -8.677 24.398 1.00 98.69 186 VAL A N 1
ATOM 1304 C CA . VAL A 1 186 ? -8.622 -8.905 24.261 1.00 98.69 186 VAL A CA 1
ATOM 1305 C C . VAL A 1 186 ? -8.870 -9.332 22.819 1.00 98.69 186 VAL A C 1
ATOM 1307 O O . VAL A 1 186 ? -8.653 -8.554 21.897 1.00 98.69 186 VAL A O 1
ATOM 1310 N N . VAL A 1 187 ? -9.273 -10.586 22.618 1.00 98.75 187 VAL A N 1
ATOM 1311 C CA . VAL A 1 187 ? -9.541 -11.154 21.292 1.00 98.75 187 VAL A CA 1
ATOM 1312 C C . VAL A 1 187 ? -11.038 -11.084 21.012 1.00 98.75 187 VAL A C 1
ATOM 1314 O O . VAL A 1 187 ? -11.836 -11.792 21.628 1.00 98.75 187 VAL A O 1
ATOM 1317 N N . CYS A 1 188 ? -11.427 -10.234 20.074 1.00 98.81 188 CYS A N 1
ATOM 1318 C CA . CYS A 1 188 ? -12.802 -10.063 19.644 1.00 98.81 188 CYS A CA 1
ATOM 1319 C C . CYS A 1 188 ? -13.096 -10.887 18.382 1.00 98.81 188 CYS A C 1
ATOM 1321 O O . CYS A 1 188 ? -12.300 -10.944 17.439 1.00 98.81 188 CYS A O 1
ATOM 1323 N N . THR A 1 189 ? -14.255 -11.543 18.387 1.00 98.62 189 THR A N 1
ATOM 1324 C CA . THR A 1 189 ? -14.797 -12.349 17.274 1.00 98.62 189 THR A CA 1
ATOM 1325 C C . THR A 1 189 ? -16.205 -11.910 16.862 1.00 98.62 189 THR A C 1
ATOM 1327 O O . THR A 1 189 ? -16.861 -12.582 16.067 1.00 98.62 189 THR A O 1
ATOM 1330 N N . ALA A 1 190 ? -16.685 -10.799 17.422 1.00 98.19 190 ALA A N 1
ATOM 1331 C CA . ALA A 1 190 ? -18.028 -10.269 17.239 1.00 98.19 190 ALA A CA 1
ATOM 1332 C C . ALA A 1 190 ? -17.991 -8.905 16.540 1.00 98.19 190 ALA A C 1
ATOM 1334 O O . ALA A 1 190 ? -16.951 -8.247 16.482 1.00 98.19 190 ALA A O 1
ATOM 1335 N N . ASN A 1 191 ? -19.146 -8.465 16.040 1.00 97.81 191 ASN A N 1
ATOM 1336 C CA . ASN A 1 191 ? -19.314 -7.067 15.657 1.00 97.81 191 ASN A CA 1
ATOM 1337 C C . ASN A 1 191 ? -19.444 -6.225 16.927 1.00 97.81 191 ASN A C 1
ATOM 1339 O O . ASN A 1 191 ? -20.287 -6.520 17.778 1.00 97.81 191 ASN A O 1
ATOM 1343 N N . VAL A 1 192 ? -18.619 -5.191 17.043 1.00 97.94 192 VAL A N 1
ATOM 1344 C CA . VAL A 1 192 ? -18.639 -4.263 18.171 1.00 97.94 192 VAL A CA 1
ATOM 1345 C C . VAL A 1 192 ? -18.565 -2.832 17.657 1.00 97.94 192 VAL A C 1
ATOM 1347 O O . VAL A 1 192 ? -17.834 -2.534 16.712 1.00 97.94 192 VAL A O 1
ATOM 1350 N N . THR A 1 193 ? -19.303 -1.946 18.307 1.00 96.88 193 THR A N 1
ATOM 1351 C CA . THR A 1 193 ? -19.188 -0.504 18.114 1.00 96.88 193 THR A CA 1
ATOM 1352 C C . THR A 1 193 ? -18.623 0.100 19.388 1.00 96.88 193 THR A C 1
ATOM 1354 O O . THR A 1 193 ? -19.032 -0.286 20.481 1.00 96.88 193 THR A O 1
ATOM 1357 N N . VAL A 1 194 ? -17.690 1.032 19.255 1.00 95.56 194 VAL A N 1
ATOM 1358 C CA . VAL A 1 194 ? -17.248 1.910 20.341 1.00 95.56 194 VAL A CA 1
ATOM 1359 C C . VAL A 1 194 ? -17.719 3.312 19.997 1.00 95.56 194 VAL A C 1
ATOM 1361 O O . VAL A 1 194 ? -17.713 3.692 18.817 1.00 95.56 194 VAL A O 1
ATOM 1364 N N . SER A 1 195 ? -18.193 4.038 20.999 1.00 87.00 195 SER A N 1
ATOM 1365 C CA . SER A 1 195 ? -18.849 5.323 20.815 1.00 87.00 195 SER A CA 1
ATOM 1366 C C . SER A 1 195 ? -17.921 6.415 20.277 1.00 87.00 195 SER A C 1
ATOM 1368 O O . SER A 1 195 ? -16.765 6.183 19.904 1.00 87.00 195 SER A O 1
ATOM 1370 N N . GLY A 1 196 ? -18.491 7.603 20.078 1.00 80.00 196 GLY A N 1
ATOM 1371 C CA . GLY A 1 196 ? -17.867 8.698 19.344 1.00 80.00 196 GLY A CA 1
ATOM 1372 C C . GLY A 1 196 ? -17.099 9.687 20.206 1.00 80.00 196 GLY A C 1
ATOM 1373 O O . GLY A 1 196 ? -16.577 10.640 19.638 1.00 80.00 196 GLY A O 1
ATOM 1374 N N . GLU A 1 197 ? -17.021 9.526 21.529 1.00 85.56 197 GLU A N 1
ATOM 1375 C CA . GLU A 1 197 ? -16.282 10.498 22.327 1.00 85.56 197 GLU A CA 1
ATOM 1376 C C . GLU A 1 197 ? -14.765 10.284 22.229 1.00 85.56 197 GLU A C 1
ATOM 1378 O O . GLU A 1 197 ? -14.233 9.302 21.676 1.00 85.56 197 GLU A O 1
ATOM 1383 N N . ALA A 1 198 ? -14.054 11.295 22.725 1.00 83.12 198 ALA A N 1
ATOM 1384 C CA . ALA A 1 198 ? -12.607 11.309 22.751 1.00 83.12 198 ALA A CA 1
ATOM 1385 C C . ALA A 1 198 ? -12.066 10.290 23.761 1.00 83.12 198 ALA A C 1
ATOM 1387 O O . ALA A 1 198 ? -12.483 10.235 24.924 1.00 83.12 198 ALA A O 1
ATOM 1388 N N . ASN A 1 199 ? -11.042 9.553 23.335 1.00 86.06 199 ASN A N 1
ATOM 1389 C CA . ASN A 1 199 ? -10.307 8.590 24.155 1.00 86.06 199 ASN A CA 1
ATOM 1390 C C . ASN A 1 199 ? -11.142 7.376 24.617 1.00 86.06 199 ASN A C 1
ATOM 1392 O O . ASN A 1 199 ? -10.780 6.719 25.593 1.00 86.06 199 ASN A O 1
ATOM 1396 N N . ASP A 1 200 ? -12.267 7.073 23.962 1.00 90.50 200 ASP A N 1
ATOM 1397 C CA . ASP A 1 200 ? -13.097 5.901 24.299 1.00 90.50 200 ASP A CA 1
ATOM 1398 C C . ASP A 1 200 ? -12.515 4.577 23.798 1.00 90.50 200 ASP A C 1
ATOM 1400 O O . ASP A 1 200 ? -12.924 3.493 24.219 1.00 90.50 200 ASP A O 1
ATOM 1404 N N . PHE A 1 201 ? -11.543 4.663 22.892 1.00 93.56 201 PHE A N 1
ATOM 1405 C CA . PHE A 1 201 ? -10.826 3.512 22.363 1.00 93.56 201 PHE A CA 1
ATOM 1406 C C . PHE A 1 201 ? -9.332 3.790 22.207 1.00 93.56 201 PHE A C 1
ATOM 1408 O O . PHE A 1 201 ? -8.724 3.385 21.219 1.00 93.56 201 PHE A O 1
ATOM 1415 N N . ASP A 1 202 ? -8.740 4.496 23.165 1.00 92.06 202 ASP A N 1
ATOM 1416 C CA . ASP A 1 202 ? -7.286 4.598 23.214 1.00 92.06 202 ASP A CA 1
ATOM 1417 C C . ASP A 1 202 ? -6.702 3.310 23.795 1.00 92.06 202 ASP A C 1
ATOM 1419 O O . ASP A 1 202 ? -7.239 2.706 24.727 1.00 92.06 202 ASP A O 1
ATOM 1423 N N . LEU A 1 203 ? -5.613 2.849 23.193 1.00 94.62 203 LEU A N 1
ATOM 1424 C CA . LEU A 1 203 ? -4.976 1.588 23.529 1.00 94.62 203 LEU A CA 1
ATOM 1425 C C . LEU A 1 203 ? -3.623 1.882 24.163 1.00 94.62 203 LEU A C 1
ATOM 1427 O O . LEU A 1 203 ? -2.713 2.351 23.481 1.00 94.62 203 LEU A O 1
ATOM 1431 N N . GLY A 1 204 ? -3.509 1.529 25.444 1.00 85.88 204 GLY A N 1
ATOM 1432 C CA . GLY A 1 204 ? -2.341 1.780 26.285 1.00 85.88 204 GLY A CA 1
ATOM 1433 C C . GLY A 1 204 ? -2.347 3.170 26.939 1.00 85.88 204 GLY A C 1
ATOM 1434 O O . GLY A 1 204 ? -2.850 4.132 26.368 1.00 85.88 204 GLY A O 1
ATOM 1435 N N . ASP A 1 205 ? -1.808 3.252 28.164 1.00 76.25 205 ASP A N 1
ATOM 1436 C CA . ASP A 1 205 ? -1.532 4.498 28.913 1.00 76.25 205 ASP A CA 1
ATOM 1437 C C . ASP A 1 205 ? -0.702 4.277 30.207 1.00 76.25 205 ASP A C 1
ATOM 1439 O O . ASP A 1 205 ? -0.776 5.038 31.174 1.00 76.25 205 ASP A O 1
ATOM 1443 N N . GLY A 1 206 ? 0.104 3.216 30.274 1.00 72.12 206 GLY A N 1
ATOM 1444 C CA . GLY A 1 206 ? 0.801 2.771 31.481 1.00 72.12 206 GLY A CA 1
ATOM 1445 C C . GLY A 1 206 ? -0.047 1.850 32.362 1.00 72.12 206 GLY A C 1
ATOM 1446 O O . GLY A 1 206 ? 0.416 0.767 32.729 1.00 72.12 206 GLY A O 1
ATOM 1447 N N . THR A 1 207 ? -1.276 2.247 32.707 1.00 68.75 207 THR A N 1
ATOM 1448 C CA . THR A 1 207 ? -2.214 1.410 33.482 1.00 68.75 207 THR A CA 1
ATOM 1449 C C . THR A 1 207 ? -3.059 0.495 32.599 1.00 68.75 207 THR A C 1
ATOM 1451 O O . THR A 1 207 ? -3.353 -0.630 33.012 1.00 68.75 207 THR A O 1
ATOM 1454 N N . ASP A 1 208 ? -3.322 0.915 31.362 1.00 76.75 208 ASP A N 1
ATOM 1455 C CA . ASP A 1 208 ? -4.126 0.200 30.372 1.00 76.75 208 ASP A CA 1
ATOM 1456 C C . ASP A 1 208 ? -3.280 -0.471 29.276 1.00 76.75 208 ASP A C 1
ATOM 1458 O O . ASP A 1 208 ? -3.710 -0.643 28.137 1.00 76.75 208 ASP A O 1
ATOM 1462 N N . ALA A 1 209 ? -2.048 -0.869 29.615 1.00 89.06 209 ALA A N 1
ATOM 1463 C CA . ALA A 1 209 ? -1.159 -1.578 28.697 1.00 89.06 209 ALA A CA 1
ATOM 1464 C C . ALA A 1 209 ? -1.800 -2.885 28.204 1.00 89.06 209 ALA A C 1
ATOM 1466 O O . ALA A 1 209 ? -2.129 -3.765 29.007 1.00 89.06 209 ALA A O 1
ATOM 1467 N N . GLY A 1 210 ? -1.904 -3.079 26.893 1.00 95.81 210 GLY A N 1
ATOM 1468 C CA . GLY A 1 210 ? -2.545 -4.265 26.336 1.00 95.81 210 GLY A CA 1
ATOM 1469 C C . GLY A 1 210 ? -2.878 -4.147 24.859 1.00 95.81 210 GLY A C 1
ATOM 1470 O O . GLY A 1 210 ? -2.645 -3.125 24.222 1.00 95.81 210 GLY A O 1
ATOM 1471 N N . THR A 1 211 ? -3.385 -5.233 24.280 1.00 97.81 211 THR A N 1
ATOM 1472 C CA . THR A 1 211 ? -3.680 -5.282 22.845 1.00 97.81 211 THR A CA 1
ATOM 1473 C C . THR A 1 211 ? -5.116 -5.698 22.567 1.00 97.81 211 THR A C 1
ATOM 1475 O O . THR A 1 211 ? -5.587 -6.719 23.065 1.00 97.81 211 THR A O 1
ATOM 1478 N N . TRP A 1 212 ? -5.807 -4.937 21.724 1.00 98.69 212 TRP A N 1
ATOM 1479 C CA . TRP A 1 212 ? -7.059 -5.375 21.120 1.00 98.69 212 TRP A CA 1
ATOM 1480 C C . TRP A 1 212 ? -6.766 -6.155 19.837 1.00 98.69 212 TRP A C 1
ATOM 1482 O O . TRP A 1 212 ? -6.050 -5.673 18.962 1.00 98.69 212 TRP A O 1
ATOM 1492 N N . GLU A 1 213 ? -7.328 -7.354 19.700 1.00 98.81 213 GLU A N 1
ATOM 1493 C CA . GLU A 1 213 ? -7.268 -8.143 18.470 1.00 98.81 213 GLU A CA 1
ATOM 1494 C C . GLU A 1 213 ? -8.673 -8.379 17.914 1.00 98.81 213 GLU A C 1
ATOM 1496 O O . GLU A 1 213 ? -9.450 -9.146 18.477 1.00 98.81 213 GLU A O 1
ATOM 1501 N N . GLN A 1 214 ? -8.984 -7.772 16.770 1.00 98.81 214 GLN A N 1
ATOM 1502 C CA . GLN A 1 214 ? -10.184 -8.075 16.001 1.00 98.81 214 GLN A CA 1
ATOM 1503 C C . GLN A 1 214 ? -9.891 -9.237 15.043 1.00 98.81 214 GLN A C 1
ATOM 1505 O O . GLN A 1 214 ? -9.302 -9.042 13.981 1.00 98.81 214 GLN A O 1
ATOM 1510 N N . SER A 1 215 ? -10.293 -10.451 15.425 1.00 98.62 215 SER A N 1
ATOM 1511 C CA . SER A 1 215 ? -9.991 -11.693 14.682 1.00 98.62 215 SER A CA 1
ATOM 1512 C C . SER A 1 215 ? -11.124 -12.173 13.759 1.00 98.62 215 SER A C 1
ATOM 1514 O O . SER A 1 215 ? -10.900 -12.938 12.817 1.00 98.62 215 SER A O 1
ATOM 1516 N N . ALA A 1 216 ? -12.352 -11.718 14.019 1.00 98.50 216 ALA A N 1
ATOM 1517 C CA . ALA A 1 216 ? -13.541 -11.892 13.184 1.00 98.50 216 ALA A CA 1
ATOM 1518 C C . ALA A 1 216 ? -14.555 -10.783 13.506 1.00 98.50 216 ALA A C 1
ATOM 1520 O O . ALA A 1 216 ? -14.445 -10.161 14.556 1.00 98.50 216 ALA A O 1
ATOM 1521 N N . GLY A 1 217 ? -15.542 -10.538 12.640 1.00 98.25 217 GLY A N 1
ATOM 1522 C CA . GLY A 1 217 ? -16.486 -9.423 12.813 1.00 98.25 217 GLY A CA 1
ATOM 1523 C C . GLY A 1 217 ? -15.828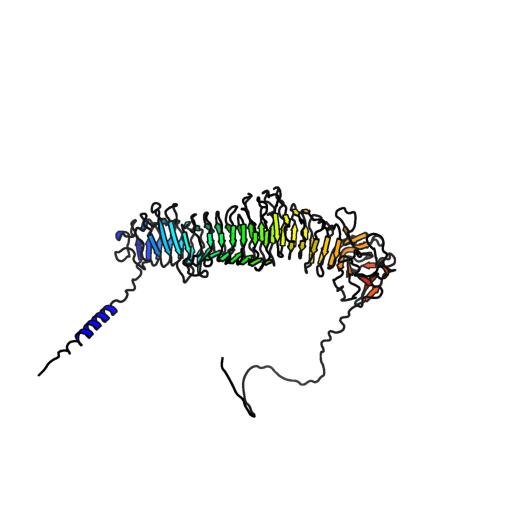 -8.054 12.605 1.00 98.25 217 GLY A C 1
ATOM 1524 O O . GLY A 1 217 ? -14.642 -7.970 12.290 1.00 98.25 217 GLY A O 1
ATOM 1525 N N . THR A 1 218 ? -16.593 -6.980 12.775 1.00 98.25 218 THR A N 1
ATOM 1526 C CA . THR A 1 218 ? -16.111 -5.602 12.584 1.00 98.25 218 THR A CA 1
ATOM 1527 C C . THR A 1 218 ? -16.054 -4.853 13.910 1.00 98.25 218 THR A C 1
ATOM 1529 O O . THR A 1 218 ? -17.050 -4.820 14.629 1.00 98.25 218 THR A O 1
ATOM 1532 N N . LEU A 1 219 ? -14.912 -4.228 14.204 1.00 98.44 219 LEU A N 1
ATOM 1533 C CA . LEU A 1 219 ? -14.806 -3.157 15.194 1.00 98.44 219 LEU A CA 1
ATOM 1534 C C . LEU A 1 219 ? -15.043 -1.821 14.488 1.00 98.44 219 LEU A C 1
ATOM 1536 O O . LEU A 1 219 ? -14.256 -1.429 13.625 1.00 98.44 219 LEU A O 1
ATOM 1540 N N . THR A 1 220 ? -16.106 -1.122 14.867 1.00 97.44 220 THR A N 1
ATOM 1541 C CA . THR A 1 220 ? -16.404 0.229 14.387 1.00 97.44 220 THR A CA 1
ATOM 1542 C C . THR A 1 220 ? -16.159 1.236 15.503 1.00 97.44 220 THR A C 1
ATOM 1544 O O . THR A 1 220 ? -16.828 1.188 16.532 1.00 97.44 220 THR A O 1
ATOM 1547 N N . LYS A 1 221 ? -15.230 2.169 15.293 1.00 95.50 221 LYS A N 1
ATOM 1548 C CA . LYS A 1 221 ? -15.042 3.343 16.148 1.00 95.50 221 LYS A CA 1
ATOM 1549 C C . LYS A 1 221 ? -15.699 4.551 15.481 1.00 95.50 221 LYS A C 1
ATOM 1551 O O . LYS A 1 221 ? -15.384 4.897 14.335 1.00 95.50 221 LYS A O 1
ATOM 1556 N N . ALA A 1 222 ? -16.646 5.168 16.185 1.00 87.75 222 ALA A N 1
ATOM 1557 C CA . ALA A 1 222 ? -17.222 6.442 15.766 1.00 87.75 222 ALA A CA 1
ATOM 1558 C C . ALA A 1 222 ? -16.200 7.590 15.920 1.00 87.75 222 ALA A C 1
ATOM 1560 O O . ALA A 1 222 ? -15.220 7.460 16.657 1.00 87.75 222 ALA A O 1
ATOM 1561 N N . ALA A 1 223 ? -16.423 8.679 15.180 1.00 86.00 223 ALA A N 1
ATOM 1562 C CA . ALA A 1 223 ? -15.462 9.754 14.915 1.00 86.00 223 ALA A CA 1
ATOM 1563 C C . ALA A 1 223 ? -14.737 10.283 16.165 1.00 86.00 223 ALA A C 1
ATOM 1565 O O . ALA A 1 223 ? -15.354 10.894 17.026 1.00 86.00 223 ALA A O 1
ATOM 1566 N N . SER A 1 224 ? -13.432 10.036 16.239 1.00 92.25 224 SER A N 1
ATOM 1567 C CA . SER A 1 224 ? -12.461 10.651 17.152 1.00 92.25 224 SER A CA 1
ATOM 1568 C C . SER A 1 224 ? -11.126 9.976 16.897 1.00 92.25 224 SER A C 1
ATOM 1570 O O . SER A 1 224 ? -11.082 8.765 16.671 1.00 92.25 224 SER A O 1
ATOM 1572 N N . THR A 1 225 ? -10.044 10.735 17.023 1.00 93.38 225 THR A N 1
ATOM 1573 C CA . THR A 1 225 ? -8.692 10.200 16.964 1.00 93.38 225 THR A CA 1
ATOM 1574 C C . THR A 1 225 ? -8.569 9.008 17.913 1.00 93.38 225 THR A C 1
ATOM 1576 O O . THR A 1 225 ? -9.044 9.069 19.049 1.00 93.38 225 THR A O 1
ATOM 1579 N N . VAL A 1 226 ? -7.938 7.940 17.429 1.00 95.56 226 VAL A N 1
ATOM 1580 C CA . VAL A 1 226 ? -7.532 6.788 18.239 1.00 95.56 226 VAL A CA 1
ATOM 1581 C C . VAL A 1 226 ? -6.032 6.872 18.470 1.00 95.56 226 VAL A C 1
ATOM 1583 O O . VAL A 1 226 ? -5.264 6.953 17.509 1.00 95.56 226 VAL A O 1
ATOM 1586 N N . GLN A 1 227 ? -5.620 6.824 19.733 1.00 95.31 227 GLN A N 1
ATOM 1587 C CA . GLN A 1 227 ? -4.218 6.738 20.125 1.00 95.31 227 GLN A CA 1
ATOM 1588 C C . GLN A 1 227 ? -3.862 5.289 20.465 1.00 95.31 227 GLN A C 1
ATOM 1590 O O . GLN A 1 227 ? -4.495 4.659 21.309 1.00 95.31 227 GLN A O 1
ATOM 1595 N N . ILE A 1 228 ? -2.815 4.758 19.841 1.00 97.00 228 ILE A N 1
ATOM 1596 C CA . ILE A 1 228 ? -2.153 3.524 20.271 1.00 97.00 228 ILE A CA 1
ATOM 1597 C C . ILE A 1 228 ? -0.828 3.936 20.899 1.00 97.00 228 ILE A C 1
ATOM 1599 O O . ILE A 1 228 ? 0.141 4.164 20.179 1.00 97.00 228 ILE A O 1
ATOM 1603 N N . THR A 1 229 ? -0.759 4.043 22.221 1.00 95.44 229 THR A N 1
ATOM 1604 C CA . THR A 1 229 ? 0.469 4.442 22.927 1.00 95.44 229 THR A CA 1
ATOM 1605 C C . THR A 1 229 ? 1.539 3.348 22.846 1.00 95.44 229 THR A C 1
ATOM 1607 O O . THR A 1 229 ? 1.287 2.231 22.398 1.00 95.44 229 THR A O 1
ATOM 1610 N N . ASN A 1 230 ? 2.757 3.638 23.322 1.00 94.38 230 ASN A N 1
ATOM 1611 C CA . ASN A 1 230 ? 3.906 2.723 23.238 1.00 94.38 230 ASN A CA 1
ATOM 1612 C C . ASN A 1 230 ? 3.709 1.340 23.895 1.00 94.38 230 ASN A C 1
ATOM 1614 O O . ASN A 1 230 ? 4.496 0.430 23.629 1.00 94.38 230 ASN A O 1
ATOM 1618 N N . ASP A 1 231 ? 2.706 1.194 24.759 1.00 93.94 231 ASP A N 1
ATOM 1619 C CA . ASP A 1 231 ? 2.342 -0.001 25.512 1.00 93.94 231 ASP A CA 1
ATOM 1620 C C . ASP A 1 231 ? 0.963 -0.562 25.127 1.00 93.94 231 ASP A C 1
ATOM 1622 O O . ASP A 1 231 ? 0.499 -1.535 25.732 1.00 93.94 231 ASP A O 1
ATOM 1626 N N . GLY A 1 232 ? 0.356 -0.000 24.082 1.00 96.81 232 GLY A N 1
ATOM 1627 C CA . GLY A 1 232 ? -0.869 -0.462 23.451 1.00 96.81 232 GLY A CA 1
ATOM 1628 C C . GLY A 1 232 ? -0.639 -1.205 22.136 1.00 96.81 232 GLY A C 1
ATOM 1629 O O . GLY A 1 232 ? 0.418 -1.118 21.506 1.00 96.81 232 GLY A O 1
ATOM 1630 N N . GLY A 1 233 ? -1.663 -1.927 21.682 1.00 97.88 233 GLY A N 1
ATOM 1631 C CA . GLY A 1 233 ? -1.646 -2.517 20.348 1.00 97.88 233 GLY A CA 1
ATOM 1632 C C . GLY A 1 233 ? -3.025 -2.758 19.749 1.00 97.88 233 GLY A C 1
ATOM 1633 O O . GLY A 1 233 ? -3.949 -3.166 20.449 1.00 97.88 233 GLY A O 1
ATOM 1634 N N . LEU A 1 234 ? -3.136 -2.582 18.435 1.00 98.69 234 LEU A N 1
ATOM 1635 C CA . LEU A 1 234 ? -4.286 -2.977 17.627 1.00 98.69 234 LEU A CA 1
ATOM 1636 C C . LEU A 1 234 ? -3.859 -4.035 16.608 1.00 98.69 234 LEU A C 1
ATOM 1638 O O . LEU A 1 234 ? -2.957 -3.823 15.795 1.00 98.69 234 LEU A O 1
ATOM 1642 N N . ILE A 1 235 ? -4.531 -5.180 16.628 1.00 98.81 235 ILE A N 1
ATOM 1643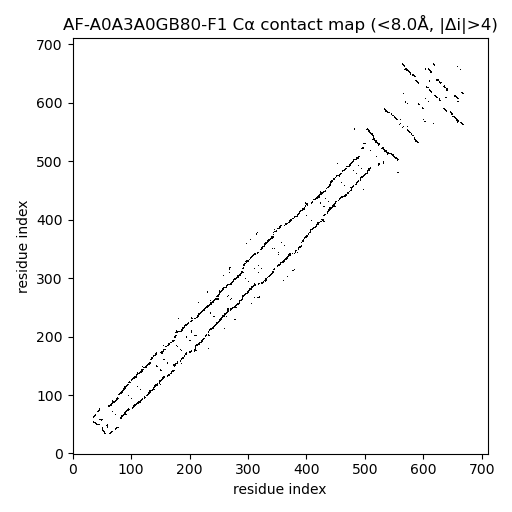 C CA . ILE A 1 235 ? -4.349 -6.255 15.655 1.00 98.81 235 ILE A CA 1
ATOM 1644 C C . ILE A 1 235 ? -5.674 -6.486 14.936 1.00 98.81 235 ILE A C 1
ATOM 1646 O O . ILE A 1 235 ? -6.702 -6.697 15.572 1.00 98.81 235 ILE A O 1
ATOM 1650 N N . VAL A 1 236 ? -5.646 -6.509 13.609 1.00 98.88 236 VAL A N 1
ATOM 1651 C CA . VAL A 1 236 ? -6.764 -6.958 12.776 1.00 98.88 236 VAL A CA 1
ATOM 1652 C C . VAL A 1 236 ? -6.312 -8.208 12.037 1.00 98.88 236 VAL A C 1
ATOM 1654 O O . VAL A 1 236 ? -5.402 -8.153 11.206 1.00 98.88 236 VAL A O 1
ATOM 1657 N N . SER A 1 237 ? -6.902 -9.350 12.382 1.00 98.69 237 SER A N 1
ATOM 1658 C CA . SER A 1 237 ? -6.460 -10.673 11.942 1.00 98.69 237 SER A CA 1
ATOM 1659 C C . SER A 1 237 ? -7.619 -11.533 11.436 1.00 98.69 237 SER A C 1
ATOM 1661 O O . SER A 1 237 ? -8.787 -11.174 11.575 1.00 98.69 237 SER A O 1
ATOM 1663 N N . GLY A 1 238 ? -7.309 -12.680 10.824 1.00 98.38 238 GLY A N 1
ATOM 1664 C CA . GLY A 1 238 ? -8.318 -13.666 10.433 1.00 98.38 238 GLY A CA 1
ATOM 1665 C C . GLY A 1 238 ? -9.310 -13.114 9.407 1.00 98.38 238 GLY A C 1
ATOM 1666 O O . GLY A 1 238 ? -8.937 -12.824 8.270 1.00 98.38 238 GLY A O 1
ATOM 1667 N N . SER A 1 239 ? -10.579 -12.996 9.798 1.00 98.25 239 SER A N 1
ATOM 1668 C CA . SER A 1 239 ? -11.629 -12.342 9.001 1.00 98.25 239 SER A CA 1
ATOM 1669 C C . SER A 1 239 ? -12.149 -11.065 9.665 1.00 98.25 239 SER A C 1
ATOM 1671 O O . SER A 1 239 ? -13.270 -10.640 9.389 1.00 98.25 239 SER A O 1
ATOM 1673 N N . GLY A 1 240 ? -11.390 -10.514 10.614 1.00 98.69 240 GLY A N 1
ATOM 1674 C CA . GLY A 1 240 ? -11.732 -9.296 11.328 1.00 98.69 240 GLY A CA 1
ATOM 1675 C C . GLY A 1 240 ? -11.598 -8.061 10.445 1.00 98.69 240 GLY A C 1
ATOM 1676 O O . GLY A 1 240 ? -10.744 -8.006 9.559 1.00 98.69 240 GLY A O 1
ATOM 1677 N N . SER A 1 241 ? -12.423 -7.060 10.722 1.00 98.75 241 SER A N 1
ATOM 1678 C CA . SER A 1 241 ? -12.390 -5.756 10.066 1.00 98.75 241 SER A CA 1
ATOM 1679 C C . SER A 1 241 ? -12.333 -4.640 11.102 1.00 98.75 241 SER A C 1
ATOM 1681 O O . SER A 1 241 ? -12.857 -4.776 12.207 1.00 98.75 241 SER A O 1
ATOM 1683 N N . PHE A 1 242 ? -11.729 -3.520 10.734 1.00 98.62 242 PHE A N 1
ATOM 1684 C CA . PHE A 1 242 ? -11.698 -2.306 11.541 1.00 98.62 242 PHE A CA 1
ATOM 1685 C C . PHE A 1 242 ? -12.198 -1.133 10.710 1.00 98.62 242 PHE A C 1
ATOM 1687 O O . PHE A 1 242 ? -11.873 -1.023 9.528 1.00 98.62 242 PHE A O 1
ATOM 1694 N N . THR A 1 243 ? -12.989 -0.262 11.321 1.00 97.56 243 THR A N 1
ATOM 1695 C CA . THR A 1 243 ? -13.452 0.976 10.699 1.00 97.56 243 THR A CA 1
ATOM 1696 C C . THR A 1 243 ? -13.380 2.104 11.711 1.00 97.56 243 THR A C 1
ATOM 1698 O O . THR A 1 243 ? -14.129 2.103 12.686 1.00 97.56 243 THR A O 1
ATOM 1701 N N . LEU A 1 244 ? -12.506 3.072 11.457 1.00 96.44 244 LEU A N 1
ATOM 1702 C CA . LEU A 1 244 ? -12.529 4.376 12.109 1.00 96.44 244 LEU A CA 1
ATOM 1703 C C . LEU A 1 244 ? -13.243 5.356 11.177 1.00 96.44 244 LEU A C 1
ATOM 1705 O O . LEU A 1 244 ? -12.771 5.579 10.068 1.00 96.44 244 LEU A O 1
ATOM 1709 N N . SER A 1 245 ? -14.397 5.875 11.600 1.00 87.69 245 SER A N 1
ATOM 1710 C CA . SER A 1 245 ? -15.339 6.558 10.692 1.00 87.69 245 SER A CA 1
ATOM 1711 C C . SER A 1 245 ? -14.852 7.920 10.192 1.00 87.69 245 SER A C 1
ATOM 1713 O O . SER A 1 245 ? -15.149 8.293 9.067 1.00 87.69 245 SER A O 1
ATOM 1715 N N . ASP A 1 246 ? -14.146 8.658 11.042 1.00 86.25 246 ASP A N 1
ATOM 1716 C CA . ASP A 1 246 ? -13.532 9.953 10.756 1.00 86.25 246 ASP A CA 1
ATOM 1717 C C . ASP A 1 246 ? -12.457 10.176 11.832 1.00 86.25 246 ASP A C 1
ATOM 1719 O O . ASP A 1 246 ? -12.606 9.672 12.951 1.00 86.25 246 ASP A O 1
ATOM 1723 N N . ASP A 1 247 ? -11.416 10.932 11.492 1.00 93.12 247 ASP A N 1
ATOM 1724 C CA . ASP A 1 247 ? -10.241 11.277 12.306 1.00 93.12 247 ASP A CA 1
ATOM 1725 C C . ASP A 1 247 ? -9.024 10.321 12.215 1.00 93.12 247 ASP A C 1
ATOM 1727 O O . ASP A 1 247 ? -8.998 9.326 11.485 1.00 93.12 247 ASP A O 1
ATOM 1731 N N . ASN A 1 248 ? -7.939 10.716 12.881 1.00 94.88 248 ASN A N 1
ATOM 1732 C CA . ASN A 1 248 ? -6.613 10.124 12.777 1.00 94.88 248 ASN A CA 1
ATOM 1733 C C . ASN A 1 248 ? -6.482 8.808 13.553 1.00 94.88 248 ASN A C 1
ATOM 1735 O O . ASN A 1 248 ? -7.146 8.571 14.562 1.00 94.88 248 ASN A O 1
ATOM 1739 N N . LEU A 1 249 ? -5.541 7.978 13.108 1.00 97.25 249 LEU A N 1
ATOM 1740 C CA . LEU A 1 249 ? -5.013 6.877 13.902 1.00 97.25 249 LEU A CA 1
ATOM 1741 C C . LEU A 1 249 ? -3.545 7.170 14.182 1.00 97.25 249 LEU A C 1
ATOM 1743 O O . LEU A 1 249 ? -2.705 7.085 13.280 1.00 97.25 249 LEU A O 1
ATOM 1747 N N . ASP A 1 250 ? -3.252 7.486 15.434 1.00 97.12 250 ASP A N 1
ATOM 1748 C CA . ASP A 1 250 ? -1.905 7.777 15.896 1.00 97.12 250 ASP A CA 1
ATOM 1749 C C . ASP A 1 250 ? -1.329 6.529 16.560 1.00 97.12 250 ASP A C 1
ATOM 1751 O O . ASP A 1 250 ? -1.923 5.940 17.463 1.00 97.12 250 ASP A O 1
ATOM 1755 N N . VAL A 1 251 ? -0.176 6.087 16.069 1.00 98.44 251 VAL A N 1
ATOM 1756 C CA . VAL A 1 251 ? 0.468 4.849 16.496 1.00 98.44 251 VAL A CA 1
ATOM 1757 C C . VAL A 1 251 ? 1.840 5.171 17.056 1.00 98.44 251 VAL A C 1
ATOM 1759 O O . VAL A 1 251 ? 2.753 5.497 16.307 1.00 98.44 251 VAL A O 1
ATOM 1762 N N . ASP A 1 252 ? 1.990 4.992 18.359 1.00 96.62 252 ASP A N 1
ATOM 1763 C CA . ASP A 1 252 ? 3.249 4.907 19.095 1.00 96.62 252 ASP A CA 1
ATOM 1764 C C . ASP A 1 252 ? 3.560 3.448 19.483 1.00 96.62 252 ASP A C 1
ATOM 1766 O O . ASP A 1 252 ? 4.716 3.118 19.727 1.00 96.62 252 ASP A O 1
ATOM 1770 N N . GLY A 1 253 ? 2.548 2.577 19.573 1.00 97.00 253 GLY A N 1
ATOM 1771 C CA . GLY A 1 253 ? 2.670 1.154 19.915 1.00 97.00 253 GLY A CA 1
ATOM 1772 C C . GLY A 1 253 ? 2.643 0.227 18.704 1.00 97.00 253 GLY A C 1
ATOM 1773 O O . GLY A 1 253 ? 3.341 0.447 17.713 1.00 97.00 253 GLY A O 1
ATOM 1774 N N . ILE A 1 254 ? 1.837 -0.836 18.776 1.00 98.12 254 ILE A N 1
ATOM 1775 C CA . ILE A 1 254 ? 1.726 -1.844 17.710 1.00 98.12 254 ILE A CA 1
ATOM 1776 C C . ILE A 1 254 ? 0.452 -1.646 16.883 1.00 98.12 254 ILE A C 1
ATOM 1778 O O . ILE A 1 254 ? -0.655 -1.664 17.412 1.00 98.12 254 ILE A O 1
ATOM 1782 N N . LEU A 1 255 ? 0.595 -1.604 15.559 1.00 98.81 255 LEU A N 1
ATOM 1783 C CA . LEU A 1 255 ? -0.499 -1.830 14.614 1.00 98.81 255 LEU A CA 1
ATOM 1784 C C . LEU A 1 255 ? -0.148 -3.020 13.718 1.00 98.81 255 LEU A C 1
ATOM 1786 O O . LEU A 1 255 ? 0.862 -3.001 13.018 1.00 98.81 255 LEU A O 1
ATOM 1790 N N . THR A 1 256 ? -0.979 -4.061 13.702 1.00 98.81 256 THR A N 1
ATOM 1791 C CA . THR A 1 256 ? -0.825 -5.196 12.778 1.00 98.81 256 THR A CA 1
ATOM 1792 C C . THR A 1 256 ? -2.097 -5.431 11.982 1.00 98.81 256 THR A C 1
ATOM 1794 O O . THR A 1 256 ? -3.153 -5.674 12.558 1.00 98.81 256 THR A O 1
ATOM 1797 N N . VAL A 1 257 ? -1.981 -5.450 10.656 1.00 98.88 257 VAL A N 1
ATOM 1798 C CA . VAL A 1 257 ? -3.053 -5.850 9.742 1.00 98.88 257 VAL A CA 1
ATOM 1799 C C . VAL A 1 257 ? -2.618 -7.109 8.988 1.00 98.88 257 VAL A C 1
ATOM 1801 O O . VAL A 1 257 ? -1.665 -7.110 8.200 1.00 98.88 257 VAL A O 1
ATOM 1804 N N . ASN A 1 258 ? -3.298 -8.212 9.289 1.00 98.56 258 ASN A N 1
ATOM 1805 C CA . ASN A 1 258 ? -3.109 -9.529 8.687 1.00 98.56 258 ASN A CA 1
ATOM 1806 C C . ASN A 1 258 ? -4.462 -10.240 8.562 1.00 98.56 258 ASN A C 1
ATOM 1808 O O . ASN A 1 258 ? -4.727 -11.252 9.217 1.00 98.56 258 ASN A O 1
ATOM 1812 N N . THR A 1 259 ? -5.354 -9.651 7.776 1.00 98.62 259 THR A N 1
ATOM 1813 C CA . THR A 1 259 ? -6.749 -10.079 7.695 1.00 98.62 259 THR A CA 1
ATOM 1814 C C . THR A 1 259 ? -7.171 -10.345 6.255 1.00 98.62 259 THR A C 1
ATOM 1816 O O . THR A 1 259 ? -6.565 -9.854 5.308 1.00 98.62 259 THR A O 1
ATOM 1819 N N . SER A 1 260 ? -8.231 -11.131 6.097 1.00 98.12 260 SER A N 1
ATOM 1820 C CA . SER A 1 260 ? -9.021 -11.217 4.863 1.00 98.12 260 SER A CA 1
ATOM 1821 C C . SER A 1 260 ? -10.151 -10.179 4.805 1.00 98.12 260 SER A C 1
ATOM 1823 O O . SER A 1 260 ? -10.763 -10.014 3.753 1.00 98.12 260 SER A O 1
ATOM 1825 N N . GLY A 1 261 ? -10.430 -9.499 5.924 1.00 98.12 261 GLY A N 1
ATOM 1826 C CA . GLY A 1 261 ? -11.356 -8.374 6.013 1.00 98.12 261 GLY A CA 1
ATOM 1827 C C . GLY A 1 261 ? -10.740 -7.047 5.558 1.00 98.12 261 GLY A C 1
ATOM 1828 O O . GLY A 1 261 ? -9.731 -7.010 4.846 1.00 98.12 261 GLY A O 1
ATOM 1829 N N . THR A 1 262 ? -11.351 -5.950 6.002 1.00 98.12 262 THR A N 1
ATOM 1830 C CA . THR A 1 262 ? -10.946 -4.585 5.644 1.00 98.12 262 THR A CA 1
ATOM 1831 C C . THR A 1 262 ? -10.514 -3.821 6.885 1.00 98.12 262 THR A C 1
ATOM 1833 O O . THR A 1 262 ? -11.212 -3.802 7.896 1.00 98.12 262 THR A O 1
ATOM 1836 N N . PHE A 1 263 ? -9.370 -3.158 6.792 1.00 98.75 263 PHE A N 1
ATOM 1837 C CA . PHE A 1 263 ? -8.976 -2.091 7.695 1.00 98.75 263 PHE A CA 1
ATOM 1838 C C . PHE A 1 263 ? -9.269 -0.766 6.993 1.00 98.75 263 PHE A C 1
ATOM 1840 O O . PHE A 1 263 ? -8.686 -0.502 5.948 1.00 98.75 263 PHE A O 1
ATOM 1847 N N . ALA A 1 264 ? -10.171 0.047 7.531 1.00 97.38 264 ALA A N 1
ATOM 1848 C CA . ALA A 1 264 ? -10.529 1.347 6.978 1.00 97.38 264 ALA A CA 1
ATOM 1849 C C . ALA A 1 264 ? -10.396 2.429 8.049 1.00 97.38 264 ALA A C 1
ATOM 1851 O O . ALA A 1 264 ? -10.804 2.213 9.194 1.00 97.38 264 ALA A O 1
ATOM 1852 N N . MET A 1 265 ? -9.846 3.587 7.693 1.00 95.75 265 MET A N 1
ATOM 1853 C CA . MET A 1 265 ? -9.744 4.699 8.629 1.00 95.75 265 MET A CA 1
ATOM 1854 C C . MET A 1 265 ? -9.915 6.082 8.007 1.00 95.75 265 MET A C 1
ATOM 1856 O O . MET A 1 265 ? -9.336 6.389 6.959 1.00 95.75 265 MET A O 1
ATOM 1860 N N . GLY A 1 266 ? -10.621 6.920 8.762 1.00 91.75 266 GLY A N 1
ATOM 1861 C CA . GLY A 1 266 ? -10.733 8.351 8.554 1.00 91.75 266 GLY A CA 1
ATOM 1862 C C . GLY A 1 266 ? -11.663 8.755 7.414 1.00 91.75 266 GLY A C 1
ATOM 1863 O O . GLY A 1 266 ? -12.291 7.915 6.772 1.00 91.75 266 GLY A O 1
ATOM 1864 N N . ASP A 1 267 ? -11.675 10.058 7.148 1.00 87.88 267 ASP A N 1
ATOM 1865 C CA . ASP A 1 267 ? -12.295 10.715 5.996 1.00 87.88 267 ASP A CA 1
ATOM 1866 C C . ASP A 1 267 ? -11.378 11.878 5.553 1.00 87.88 267 ASP A C 1
ATOM 1868 O O . ASP A 1 267 ? -10.796 12.574 6.387 1.00 87.88 267 ASP A O 1
ATOM 1872 N N . GLY A 1 268 ? -11.196 12.086 4.246 1.00 84.50 268 GLY A N 1
ATOM 1873 C CA . GLY A 1 268 ? -10.451 13.222 3.680 1.00 84.50 268 GLY A CA 1
ATOM 1874 C C . GLY A 1 268 ? -9.062 13.533 4.252 1.00 84.50 268 GLY A C 1
ATOM 1875 O O . GLY A 1 268 ? -8.038 13.133 3.706 1.00 84.50 268 GLY A O 1
ATOM 1876 N N . ALA A 1 269 ? -8.999 14.358 5.298 1.00 86.19 269 ALA A N 1
ATOM 1877 C CA . ALA A 1 269 ? -7.754 14.867 5.876 1.00 86.19 269 ALA A CA 1
ATOM 1878 C C . ALA A 1 269 ? -7.140 13.961 6.961 1.00 86.19 269 ALA A C 1
ATOM 1880 O O . ALA A 1 269 ? -6.017 14.222 7.410 1.00 86.19 269 ALA A O 1
ATOM 1881 N N . SER A 1 270 ? -7.845 12.906 7.374 1.00 92.50 270 SER A N 1
ATOM 1882 C CA . SER A 1 270 ? -7.393 11.973 8.407 1.00 92.50 270 SER A CA 1
ATOM 1883 C C . SER A 1 270 ? -6.097 11.256 8.035 1.00 92.50 270 SER A C 1
ATOM 1885 O O . SER A 1 270 ? -5.846 10.917 6.885 1.00 92.50 270 SER A O 1
ATOM 1887 N N . SER A 1 271 ? -5.235 10.997 9.007 1.00 94.25 271 SER A N 1
ATOM 1888 C CA . SER A 1 271 ? -3.908 10.437 8.760 1.00 94.25 271 SER A CA 1
ATOM 1889 C C . SER A 1 271 ? -3.648 9.215 9.632 1.00 94.25 271 SER A C 1
ATOM 1891 O O . SER A 1 271 ? -3.944 9.223 10.825 1.00 94.25 271 SER A O 1
ATOM 1893 N N . LEU A 1 272 ? -3.062 8.176 9.034 1.00 97.69 272 LEU A N 1
ATOM 1894 C CA . LEU A 1 272 ? -2.344 7.133 9.756 1.00 97.69 272 LEU A CA 1
ATOM 1895 C C . LEU A 1 272 ? -0.962 7.679 10.108 1.00 97.69 272 LEU A C 1
ATOM 1897 O O . LEU A 1 272 ? -0.136 7.879 9.213 1.00 97.69 272 LEU A O 1
ATOM 1901 N N . ASN A 1 273 ? -0.699 7.908 11.390 1.00 97.81 273 ASN A N 1
ATOM 1902 C CA . ASN A 1 273 ? 0.561 8.474 11.854 1.00 97.81 273 ASN A CA 1
ATOM 1903 C C . ASN A 1 273 ? 1.357 7.430 12.642 1.00 97.81 273 ASN A C 1
ATOM 1905 O O . ASN A 1 273 ? 1.075 7.159 13.801 1.00 97.81 273 ASN A O 1
ATOM 1909 N N . ALA A 1 274 ? 2.394 6.866 12.025 1.00 98.44 274 ALA A N 1
ATOM 1910 C CA . ALA A 1 274 ? 3.395 6.058 12.708 1.00 98.44 274 ALA A CA 1
ATOM 1911 C C . ALA A 1 274 ? 4.465 6.975 13.332 1.00 98.44 274 ALA A C 1
ATOM 1913 O O . ALA A 1 274 ? 5.296 7.583 12.638 1.00 98.44 274 ALA A O 1
ATOM 1914 N N . THR A 1 275 ? 4.439 7.097 14.655 1.00 96.88 275 THR A N 1
ATOM 1915 C CA . THR A 1 275 ? 5.316 7.974 15.436 1.00 96.88 275 THR A CA 1
ATOM 1916 C C . THR A 1 275 ? 6.594 7.255 15.914 1.00 96.88 275 THR A C 1
ATOM 1918 O O . THR A 1 275 ? 6.867 6.114 15.541 1.00 96.88 275 THR A O 1
ATOM 1921 N N . THR A 1 276 ? 7.407 7.913 16.746 1.00 93.38 276 THR A N 1
ATOM 1922 C CA . THR A 1 276 ? 8.752 7.482 17.171 1.00 93.38 276 THR A CA 1
ATOM 1923 C C . THR A 1 276 ? 8.888 6.029 17.637 1.00 93.38 276 THR A C 1
ATOM 1925 O O . THR A 1 276 ? 9.949 5.452 17.431 1.00 93.38 276 THR A O 1
ATOM 1928 N N . ASN A 1 277 ? 7.871 5.428 18.259 1.00 93.62 277 ASN A N 1
ATOM 1929 C CA . ASN A 1 277 ? 7.953 4.053 18.780 1.00 93.62 277 ASN A CA 1
ATOM 1930 C C . ASN A 1 277 ? 7.110 3.046 17.982 1.00 93.62 277 ASN A C 1
ATOM 1932 O O . ASN A 1 277 ? 7.116 1.855 18.294 1.00 93.62 277 ASN A O 1
ATOM 1936 N N . ALA A 1 278 ? 6.420 3.521 16.943 1.00 98.38 278 ALA A N 1
ATOM 1937 C CA . ALA A 1 278 ? 5.438 2.744 16.212 1.00 98.38 278 ALA A CA 1
ATOM 1938 C C . ALA A 1 278 ? 6.040 1.490 15.583 1.00 98.38 278 ALA A C 1
ATOM 1940 O O . ALA A 1 278 ? 7.072 1.549 14.907 1.00 98.38 278 ALA A O 1
ATOM 1941 N N . VAL A 1 279 ? 5.320 0.379 15.698 1.00 98.56 279 VAL A N 1
ATOM 1942 C CA . VAL A 1 279 ? 5.541 -0.835 14.917 1.00 98.56 279 VAL A CA 1
ATOM 1943 C C . VAL A 1 279 ? 4.285 -1.104 14.097 1.00 98.56 279 VAL A C 1
ATOM 1945 O O . VAL A 1 279 ? 3.319 -1.689 14.581 1.00 98.56 279 VAL A O 1
ATOM 1948 N N . VAL A 1 280 ? 4.308 -0.678 12.835 1.00 98.88 280 VAL A N 1
ATOM 1949 C CA . VAL A 1 280 ? 3.217 -0.867 11.872 1.00 98.88 280 VAL A CA 1
ATOM 1950 C C . VAL A 1 280 ? 3.557 -2.023 10.934 1.00 98.88 280 VAL A C 1
ATOM 1952 O O . VAL A 1 280 ? 4.559 -1.988 10.223 1.00 98.88 280 VAL A O 1
ATOM 1955 N N . THR A 1 281 ? 2.724 -3.061 10.914 1.00 98.81 281 THR A N 1
ATOM 1956 C CA . THR A 1 281 ? 2.926 -4.276 10.110 1.00 98.81 281 THR A CA 1
ATOM 1957 C C . THR A 1 281 ? 1.698 -4.565 9.248 1.00 98.81 281 THR A C 1
ATOM 1959 O O . THR A 1 281 ? 0.642 -4.917 9.765 1.00 98.81 281 THR A O 1
ATOM 1962 N N . LEU A 1 282 ? 1.834 -4.444 7.926 1.00 98.81 282 LEU A N 1
ATOM 1963 C CA . LEU A 1 282 ? 0.758 -4.578 6.937 1.00 98.81 282 LEU A CA 1
ATOM 1964 C C . LEU A 1 282 ? 1.059 -5.762 5.999 1.00 98.81 282 LEU A C 1
ATOM 1966 O O . LEU A 1 282 ? 1.796 -5.653 5.015 1.00 98.81 282 LEU A O 1
ATOM 1970 N N . THR A 1 283 ? 0.517 -6.931 6.330 1.00 98.44 283 THR A N 1
ATOM 1971 C CA . THR A 1 283 ? 0.917 -8.213 5.710 1.00 98.44 283 THR A CA 1
ATOM 1972 C C . THR A 1 283 ? -0.120 -8.789 4.753 1.00 98.44 283 THR A C 1
ATOM 1974 O O . THR A 1 283 ? 0.259 -9.456 3.795 1.00 98.44 283 THR A O 1
ATOM 1977 N N . ALA A 1 284 ? -1.406 -8.512 4.972 1.00 97.75 284 ALA A N 1
ATOM 1978 C CA . ALA A 1 284 ? -2.513 -8.944 4.122 1.00 97.75 284 ALA A CA 1
ATOM 1979 C C . ALA A 1 284 ? -3.756 -8.074 4.376 1.00 97.75 284 ALA A C 1
ATOM 1981 O O . ALA A 1 284 ? -3.828 -7.382 5.393 1.00 97.75 284 ALA A O 1
ATOM 1982 N N . GLY A 1 285 ? -4.736 -8.156 3.475 1.00 96.62 285 GLY A N 1
ATOM 1983 C CA . GLY A 1 285 ? -6.024 -7.467 3.589 1.00 96.62 285 GLY A CA 1
ATOM 1984 C C . GLY A 1 285 ? -6.088 -6.154 2.816 1.00 96.62 285 GLY A C 1
ATOM 1985 O O . GLY A 1 285 ? -5.070 -5.644 2.334 1.00 96.62 285 GLY A O 1
ATOM 1986 N N . ALA A 1 286 ? -7.307 -5.629 2.686 1.00 98.25 286 ALA A N 1
ATOM 1987 C CA . ALA A 1 286 ? -7.542 -4.292 2.155 1.00 98.25 286 ALA A CA 1
ATOM 1988 C C . ALA A 1 286 ? -7.313 -3.264 3.271 1.00 98.25 286 ALA A C 1
ATOM 1990 O O . ALA A 1 286 ? -7.911 -3.380 4.342 1.00 98.25 286 ALA A O 1
ATOM 1991 N N . VAL A 1 287 ? -6.441 -2.288 3.023 1.00 98.69 287 VAL A N 1
ATOM 1992 C CA . VAL A 1 287 ? -6.114 -1.196 3.947 1.00 98.69 287 VAL A CA 1
ATOM 1993 C C . VAL A 1 287 ? -6.493 0.116 3.273 1.00 98.69 287 VAL A C 1
ATOM 1995 O O . VAL A 1 287 ? -5.785 0.589 2.391 1.00 98.69 287 VAL A O 1
ATOM 1998 N N . ASP A 1 288 ? -7.610 0.693 3.684 1.00 97.44 288 ASP A N 1
ATOM 1999 C CA . ASP A 1 288 ? -8.152 1.931 3.142 1.00 97.44 288 ASP A CA 1
ATOM 2000 C C . ASP A 1 288 ? -7.869 3.083 4.109 1.00 97.44 288 ASP A C 1
ATOM 2002 O O . ASP A 1 288 ? -8.365 3.115 5.235 1.00 97.44 288 ASP A O 1
ATOM 2006 N N . ILE A 1 289 ? -7.050 4.034 3.674 1.00 96.81 289 ILE A N 1
ATOM 2007 C CA . ILE A 1 289 ? -6.703 5.232 4.439 1.00 96.81 289 ILE A CA 1
ATOM 2008 C C . ILE A 1 289 ? -7.274 6.417 3.670 1.00 96.81 289 ILE A C 1
ATOM 2010 O O . ILE A 1 289 ? -6.795 6.749 2.587 1.00 96.81 289 ILE A O 1
ATOM 2014 N N . PHE A 1 290 ? -8.313 7.050 4.204 1.00 94.25 290 PHE A N 1
ATOM 2015 C CA . PHE A 1 290 ? -9.045 8.089 3.474 1.00 94.25 290 PHE A CA 1
ATOM 2016 C C . PHE A 1 290 ? -8.311 9.427 3.384 1.00 94.25 290 PHE A C 1
ATOM 2018 O O . PHE A 1 290 ? -8.699 10.258 2.573 1.00 94.25 290 PHE A O 1
ATOM 2025 N N . GLY A 1 291 ? -7.228 9.605 4.146 1.00 93.56 291 GLY A N 1
ATOM 2026 C CA . GLY A 1 291 ? -6.324 10.736 3.967 1.00 93.56 291 GLY A CA 1
ATOM 2027 C C . GLY A 1 291 ? -4.879 10.340 3.712 1.00 93.56 291 GLY A C 1
ATOM 2028 O O . GLY A 1 291 ? -4.509 10.115 2.570 1.00 93.56 291 GLY A O 1
ATOM 2029 N N . ARG A 1 292 ? -4.015 10.316 4.730 1.00 94.75 292 ARG A N 1
ATOM 2030 C CA . ARG A 1 292 ? -2.551 10.225 4.527 1.00 94.75 292 ARG A CA 1
ATOM 2031 C C . ARG A 1 292 ? -1.893 9.119 5.328 1.00 94.75 292 ARG A C 1
ATOM 2033 O O . ARG A 1 292 ? -2.406 8.708 6.363 1.00 94.75 292 ARG A O 1
ATOM 2040 N N . PHE A 1 293 ? -0.709 8.699 4.895 1.00 97.75 293 PHE A N 1
ATOM 2041 C CA . PHE A 1 293 ? 0.142 7.781 5.639 1.00 97.75 293 PHE A CA 1
ATOM 2042 C C . PHE A 1 293 ? 1.499 8.422 5.947 1.00 97.75 293 PHE A C 1
ATOM 2044 O O . PHE A 1 293 ? 2.334 8.610 5.063 1.00 97.75 293 PHE A O 1
ATOM 2051 N N . ASN A 1 294 ? 1.727 8.722 7.226 1.00 97.81 294 ASN A N 1
ATOM 2052 C CA . ASN A 1 294 ? 2.945 9.344 7.724 1.00 97.81 294 ASN A CA 1
ATOM 2053 C C . ASN A 1 294 ? 3.753 8.357 8.572 1.00 97.81 294 ASN A C 1
ATOM 2055 O O . ASN A 1 294 ? 3.271 7.876 9.592 1.00 97.81 294 ASN A O 1
ATOM 2059 N N . ALA A 1 295 ? 5.011 8.115 8.205 1.00 98.38 295 ALA A N 1
ATOM 2060 C CA . ALA A 1 295 ? 5.995 7.430 9.037 1.00 98.38 295 ALA A CA 1
ATOM 2061 C C . ALA A 1 295 ? 7.100 8.411 9.435 1.00 98.38 295 ALA A C 1
ATOM 2063 O O . ALA A 1 295 ? 7.872 8.896 8.603 1.00 98.38 295 ALA A O 1
ATOM 2064 N N . THR A 1 296 ? 7.168 8.720 10.726 1.00 97.56 296 THR A N 1
ATOM 2065 C CA . THR A 1 296 ? 8.079 9.729 11.281 1.00 97.56 296 THR A CA 1
ATOM 2066 C C . THR A 1 296 ? 9.358 9.103 11.849 1.00 97.56 296 THR A C 1
ATOM 2068 O O . THR A 1 296 ? 9.539 7.882 11.837 1.00 97.56 296 THR A O 1
ATOM 2071 N N . ALA A 1 297 ? 10.300 9.932 12.305 1.00 97.69 297 ALA A N 1
ATOM 2072 C CA . ALA A 1 297 ? 11.594 9.456 12.785 1.00 97.69 297 ALA A CA 1
ATOM 2073 C C . ALA A 1 297 ? 11.457 8.505 13.985 1.00 97.69 297 ALA A C 1
ATOM 2075 O O . ALA A 1 297 ? 10.791 8.846 14.951 1.00 97.69 297 ALA A O 1
ATOM 2076 N N . GLY A 1 298 ? 12.110 7.340 13.929 1.00 96.75 298 GLY A N 1
ATOM 2077 C CA . GLY A 1 298 ? 12.033 6.297 14.961 1.00 96.75 298 GLY A CA 1
ATOM 2078 C C . GLY A 1 298 ? 10.985 5.210 14.693 1.00 96.75 298 GLY A C 1
ATOM 2079 O O . GLY A 1 298 ? 11.188 4.074 15.116 1.00 96.75 298 GLY A O 1
ATOM 2080 N N . SER A 1 299 ? 9.940 5.509 13.912 1.00 98.62 299 SER A N 1
ATOM 2081 C CA . SER A 1 299 ? 8.912 4.524 13.543 1.00 98.62 299 SER A CA 1
ATOM 2082 C C . SER A 1 299 ? 9.484 3.343 12.749 1.00 98.62 299 SER A C 1
ATOM 2084 O O . SER A 1 299 ? 10.499 3.468 12.055 1.00 98.62 299 SER A O 1
ATOM 2086 N N . THR A 1 300 ? 8.811 2.195 12.817 1.00 98.75 300 THR A N 1
ATOM 2087 C CA . THR A 1 300 ? 9.072 1.016 11.984 1.00 98.75 300 THR A CA 1
ATOM 2088 C C . THR A 1 300 ? 7.806 0.601 11.248 1.00 98.75 300 THR A C 1
ATOM 2090 O O . THR A 1 300 ? 6.808 0.242 11.863 1.00 98.75 300 THR A O 1
ATOM 2093 N N . THR A 1 301 ? 7.857 0.610 9.918 1.00 98.88 301 THR A N 1
ATOM 2094 C CA . THR A 1 301 ? 6.774 0.170 9.031 1.00 98.88 301 THR A CA 1
ATOM 2095 C C . THR A 1 301 ? 7.238 -1.007 8.178 1.00 98.88 301 THR A C 1
ATOM 2097 O O . THR A 1 301 ? 8.275 -0.932 7.521 1.00 98.88 301 THR A O 1
ATOM 2100 N N . THR A 1 302 ? 6.464 -2.090 8.157 1.00 98.81 302 THR A N 1
ATOM 2101 C CA . THR A 1 302 ? 6.722 -3.283 7.340 1.00 98.81 302 THR A CA 1
ATOM 2102 C C . THR A 1 302 ? 5.505 -3.611 6.480 1.00 98.81 302 THR A C 1
ATOM 2104 O O . THR A 1 302 ? 4.419 -3.829 7.011 1.00 98.81 302 THR A O 1
ATOM 2107 N N . ILE A 1 303 ? 5.688 -3.685 5.161 1.00 98.88 303 ILE A N 1
ATOM 2108 C CA . ILE A 1 303 ? 4.651 -4.015 4.175 1.00 98.88 303 ILE A CA 1
ATOM 2109 C C . ILE A 1 303 ? 5.105 -5.246 3.388 1.00 98.88 303 ILE A C 1
ATOM 2111 O O . ILE A 1 303 ? 6.120 -5.208 2.691 1.00 98.88 303 ILE A O 1
ATOM 2115 N N . THR A 1 304 ? 4.372 -6.353 3.495 1.00 98.38 304 THR A N 1
ATOM 2116 C CA . THR A 1 304 ? 4.748 -7.612 2.818 1.00 98.38 304 THR A CA 1
ATOM 2117 C C . THR A 1 304 ? 3.681 -8.155 1.875 1.00 98.38 304 THR A C 1
ATOM 2119 O O . THR A 1 304 ? 3.999 -8.988 1.030 1.00 98.38 304 THR A O 1
ATOM 2122 N N . GLY A 1 305 ? 2.434 -7.683 1.971 1.00 97.44 305 GLY A N 1
ATOM 2123 C CA . GLY A 1 305 ? 1.349 -8.224 1.145 1.00 97.44 305 GLY A CA 1
ATOM 2124 C C . GLY A 1 305 ? 0.009 -7.491 1.184 1.00 97.44 305 GLY A C 1
ATOM 2125 O O . GLY A 1 305 ? -0.859 -7.827 0.384 1.00 97.44 305 GLY A O 1
ATOM 2126 N N . ALA A 1 306 ? -0.182 -6.492 2.054 1.00 98.38 306 ALA A N 1
ATOM 2127 C CA . ALA A 1 306 ? -1.431 -5.729 2.094 1.00 98.38 306 ALA A CA 1
ATOM 2128 C C . ALA A 1 306 ? -1.671 -4.926 0.800 1.00 98.38 306 ALA A C 1
ATOM 2130 O O . ALA A 1 306 ? -0.727 -4.444 0.164 1.00 98.38 306 ALA A O 1
ATOM 2131 N N . THR A 1 307 ? -2.945 -4.751 0.441 1.00 98.50 307 THR A N 1
ATOM 2132 C CA . THR A 1 307 ? -3.379 -3.831 -0.616 1.00 98.50 307 THR A CA 1
ATOM 2133 C C . THR A 1 307 ? -3.810 -2.527 0.038 1.00 98.50 307 THR A C 1
ATOM 2135 O O . THR A 1 307 ? -4.913 -2.431 0.571 1.00 98.50 307 THR A O 1
ATOM 2138 N N . ILE A 1 308 ? -2.922 -1.536 0.019 1.00 98.81 308 ILE A N 1
ATOM 2139 C CA . ILE A 1 308 ? -3.147 -0.228 0.630 1.00 98.81 308 ILE A CA 1
ATOM 2140 C C . ILE A 1 308 ? -3.704 0.725 -0.427 1.00 98.81 308 ILE A C 1
ATOM 2142 O O . ILE A 1 308 ? -3.119 0.862 -1.505 1.00 98.81 308 ILE A O 1
ATOM 2146 N N . ARG A 1 309 ? -4.815 1.392 -0.120 1.00 97.62 309 ARG A N 1
ATOM 2147 C CA . ARG A 1 309 ? -5.382 2.481 -0.916 1.00 97.62 309 ARG A CA 1
ATOM 2148 C C . ARG A 1 309 ? -5.430 3.741 -0.073 1.00 97.62 309 ARG A C 1
ATOM 2150 O O . ARG A 1 309 ? -5.941 3.727 1.043 1.00 97.62 309 ARG A O 1
ATOM 2157 N N . ILE A 1 310 ? -4.896 4.811 -0.632 1.00 96.00 310 ILE A N 1
ATOM 2158 C CA . ILE A 1 310 ? -4.906 6.142 -0.057 1.00 96.00 310 ILE A CA 1
ATOM 2159 C C . ILE A 1 310 ? -5.879 6.992 -0.870 1.00 96.00 310 ILE A C 1
ATOM 2161 O O . ILE A 1 310 ? -5.816 6.967 -2.102 1.00 96.00 310 ILE A O 1
ATOM 2165 N N . ASP A 1 311 ? -6.769 7.698 -0.177 1.00 93.19 311 ASP A N 1
ATOM 2166 C CA . ASP A 1 311 ? -7.867 8.478 -0.762 1.00 93.19 311 ASP A CA 1
ATOM 2167 C C . ASP A 1 311 ? -8.827 7.664 -1.657 1.00 93.19 311 ASP A C 1
ATOM 2169 O O . ASP A 1 311 ? -9.119 8.066 -2.777 1.00 93.19 311 ASP A O 1
ATOM 2173 N N . PRO A 1 312 ? -9.353 6.494 -1.234 1.00 92.56 312 PRO A N 1
ATOM 2174 C CA . PRO A 1 312 ? -10.240 5.682 -2.076 1.00 92.56 312 PRO A CA 1
ATOM 2175 C C . PRO A 1 312 ? -11.635 6.290 -2.337 1.00 92.56 312 PRO A C 1
ATOM 2177 O O . PRO A 1 312 ? -12.523 5.592 -2.832 1.00 92.56 312 PRO A O 1
ATOM 2180 N N . GLN A 1 313 ? -11.849 7.556 -1.991 1.00 84.12 313 GLN A N 1
ATOM 2181 C CA . GLN A 1 313 ? -13.097 8.297 -2.155 1.00 84.12 313 GLN A CA 1
ATOM 2182 C C . GLN A 1 313 ? -13.106 9.079 -3.474 1.00 84.12 313 GLN A C 1
ATOM 2184 O O . GLN A 1 313 ? -12.078 9.500 -3.975 1.00 84.12 313 GLN A O 1
ATOM 2189 N N . ALA A 1 314 ? -14.289 9.320 -4.039 1.00 75.62 314 ALA A N 1
ATOM 2190 C CA . ALA A 1 314 ? -14.440 10.005 -5.329 1.00 75.62 314 ALA A CA 1
ATOM 2191 C C . ALA A 1 314 ? -14.477 11.546 -5.203 1.00 75.62 314 ALA A C 1
ATOM 2193 O O . ALA A 1 314 ? -15.196 12.222 -5.946 1.00 75.62 314 ALA A O 1
ATOM 2194 N N . THR A 1 315 ? -13.776 12.102 -4.214 1.00 80.00 315 THR A N 1
ATOM 2195 C CA . THR A 1 315 ? -13.771 13.534 -3.889 1.00 80.00 315 THR A CA 1
ATOM 2196 C C . THR A 1 315 ? -12.390 13.970 -3.432 1.00 80.00 315 THR A C 1
ATOM 2198 O O . THR A 1 315 ? -11.782 13.294 -2.615 1.00 80.00 315 THR A O 1
ATOM 2201 N N . ASN A 1 316 ? -11.934 15.144 -3.873 1.00 75.94 316 ASN A N 1
ATOM 2202 C CA . ASN A 1 316 ? -10.621 15.665 -3.493 1.00 75.94 316 ASN A CA 1
ATOM 2203 C C . ASN A 1 316 ? -10.646 16.277 -2.083 1.00 75.94 316 ASN A C 1
ATOM 2205 O O . ASN A 1 316 ? -10.783 17.494 -1.936 1.00 75.94 316 ASN A O 1
ATOM 2209 N N . ASN A 1 317 ? -10.577 15.430 -1.057 1.00 81.19 317 ASN A N 1
ATOM 2210 C CA . ASN A 1 317 ? -10.631 15.851 0.345 1.00 81.19 317 ASN A CA 1
ATOM 2211 C C . ASN A 1 317 ? -9.315 15.579 1.103 1.00 81.19 317 ASN A C 1
ATOM 2213 O O . ASN A 1 317 ? -9.257 15.763 2.317 1.00 81.19 317 ASN A O 1
ATOM 2217 N N . LEU A 1 318 ? -8.245 15.191 0.393 1.00 85.62 318 LEU A N 1
ATOM 2218 C CA . LEU A 1 318 ? -6.902 15.012 0.953 1.00 85.62 318 LEU A CA 1
ATOM 2219 C C . LEU A 1 318 ? -6.396 16.284 1.656 1.00 85.62 318 LEU A C 1
ATOM 2221 O O . LEU A 1 318 ? -6.203 17.335 1.038 1.00 85.62 318 LEU A O 1
ATOM 2225 N N . GLY A 1 319 ? -6.112 16.172 2.955 1.00 77.25 319 GLY A N 1
ATOM 2226 C CA . GLY A 1 319 ? -5.603 17.271 3.788 1.00 77.25 319 GLY A CA 1
ATOM 2227 C C . GLY A 1 319 ? -4.189 17.755 3.416 1.00 77.25 319 GLY A C 1
ATOM 2228 O O . GLY A 1 319 ? -3.422 17.046 2.772 1.00 77.25 319 GLY A O 1
ATOM 2229 N N . ALA A 1 320 ? -3.803 18.968 3.840 1.00 84.81 320 ALA A N 1
ATOM 2230 C CA . ALA A 1 320 ? -2.484 19.587 3.583 1.00 84.81 320 ALA A CA 1
ATOM 2231 C C . ALA A 1 320 ? -1.284 18.748 4.097 1.00 84.81 320 ALA A C 1
ATOM 2233 O O . ALA A 1 320 ? -1.399 18.127 5.148 1.00 84.81 320 ALA A O 1
ATOM 2234 N N . GLY A 1 321 ? -0.134 18.762 3.404 1.00 90.94 321 GLY A N 1
ATOM 2235 C CA . GLY A 1 321 ? 1.068 17.930 3.629 1.00 90.94 321 GLY A CA 1
ATOM 2236 C C . GLY A 1 321 ? 1.200 16.706 2.700 1.00 90.94 321 GLY A C 1
ATOM 2237 O O . GLY A 1 321 ? 0.238 16.317 2.043 1.00 90.94 321 GLY A O 1
ATOM 2238 N N . ASP A 1 322 ? 2.378 16.085 2.650 1.00 95.25 322 ASP A N 1
ATOM 2239 C CA . ASP A 1 322 ? 2.655 14.924 1.784 1.00 95.25 322 ASP A CA 1
ATOM 2240 C C . ASP A 1 322 ? 1.702 13.734 2.055 1.00 95.25 322 ASP A C 1
ATOM 2242 O O . ASP A 1 322 ? 1.333 13.492 3.205 1.00 95.25 322 ASP A O 1
ATOM 2246 N N . VAL A 1 323 ? 1.292 12.998 1.011 1.00 95.75 323 VAL A N 1
ATOM 2247 C CA . VAL A 1 323 ? 0.256 11.943 1.104 1.00 95.75 323 VAL A CA 1
ATOM 2248 C C . VAL A 1 323 ? 0.823 10.642 1.670 1.00 95.75 323 VAL A C 1
ATOM 2250 O O . VAL A 1 323 ? 0.328 10.139 2.678 1.00 95.75 323 VAL A O 1
ATOM 2253 N N . VAL A 1 324 ? 1.875 10.109 1.047 1.00 97.94 324 VAL A N 1
ATOM 2254 C CA . VAL A 1 324 ? 2.698 9.028 1.600 1.00 97.94 324 VAL A CA 1
ATOM 2255 C C . VAL A 1 324 ? 4.041 9.625 1.984 1.00 97.94 324 VAL A C 1
ATOM 2257 O O . VAL A 1 324 ? 4.882 9.885 1.125 1.00 97.94 324 VAL A O 1
ATOM 2260 N N . ASN A 1 325 ? 4.238 9.847 3.281 1.00 97.81 325 ASN A N 1
ATOM 2261 C CA . ASN A 1 325 ? 5.416 10.513 3.816 1.00 97.81 325 ASN A CA 1
ATOM 2262 C C . ASN A 1 325 ? 6.247 9.572 4.679 1.00 97.81 325 ASN A C 1
ATOM 2264 O O . ASN A 1 325 ? 5.891 9.268 5.817 1.00 97.81 325 ASN A O 1
ATOM 2268 N N . PHE A 1 326 ? 7.402 9.166 4.167 1.00 98.50 326 PHE A N 1
ATOM 2269 C CA . PHE A 1 326 ? 8.383 8.388 4.906 1.00 98.50 326 PHE A CA 1
ATOM 2270 C C . PHE A 1 326 ? 9.596 9.261 5.228 1.00 98.50 326 PHE A C 1
ATOM 2272 O O . PHE A 1 326 ? 10.524 9.408 4.427 1.00 98.50 326 PHE A O 1
ATOM 2279 N N . ALA A 1 327 ? 9.602 9.820 6.440 1.00 98.19 327 ALA A N 1
ATOM 2280 C CA . ALA A 1 327 ? 10.624 10.749 6.904 1.00 98.19 327 ALA A CA 1
ATOM 2281 C C . ALA A 1 327 ? 12.019 10.104 6.968 1.00 98.19 327 ALA A C 1
ATOM 2283 O O . ALA A 1 327 ? 12.161 8.895 7.165 1.00 98.19 327 ALA A O 1
ATOM 2284 N N . GLY A 1 328 ? 13.079 10.916 6.897 1.00 98.06 328 GLY A N 1
ATOM 2285 C CA . GLY A 1 328 ? 14.464 10.427 6.828 1.00 98.06 328 GLY A CA 1
ATOM 2286 C C . GLY A 1 328 ? 14.891 9.530 7.997 1.00 98.06 328 GLY A C 1
ATOM 2287 O O . GLY A 1 328 ? 15.698 8.627 7.811 1.00 98.06 328 GLY A O 1
ATOM 2288 N N . GLY A 1 329 ? 14.330 9.733 9.194 1.00 98.00 329 GLY A N 1
ATOM 2289 C CA . GLY A 1 329 ? 14.598 8.902 10.375 1.00 98.00 329 GLY A CA 1
ATOM 2290 C C . GLY A 1 329 ? 13.684 7.680 10.544 1.00 98.00 329 GLY A C 1
ATOM 2291 O O . GLY A 1 329 ? 13.856 6.949 11.514 1.00 98.00 329 GLY A O 1
ATOM 2292 N N . ALA A 1 330 ? 12.684 7.485 9.680 1.00 98.56 330 ALA A N 1
ATOM 2293 C CA . ALA A 1 330 ? 11.758 6.350 9.756 1.00 98.56 330 ALA A CA 1
ATOM 2294 C C . ALA A 1 330 ? 12.405 5.068 9.215 1.00 98.56 330 ALA A C 1
ATOM 2296 O O . ALA A 1 330 ? 13.177 5.129 8.255 1.00 98.56 330 ALA A O 1
ATOM 2297 N N . ASN A 1 331 ? 12.051 3.909 9.762 1.00 98.56 331 ASN A N 1
ATOM 2298 C CA . ASN A 1 331 ? 12.422 2.610 9.211 1.00 98.56 331 ASN A CA 1
ATOM 2299 C C . ASN A 1 331 ? 11.249 2.056 8.396 1.00 98.56 331 ASN A C 1
ATOM 2301 O O . ASN A 1 331 ? 10.165 1.860 8.936 1.00 98.56 331 ASN A O 1
ATOM 2305 N N . VAL A 1 332 ? 11.442 1.803 7.104 1.00 98.75 332 VAL A N 1
ATOM 2306 C CA . VAL A 1 332 ? 10.395 1.297 6.207 1.00 98.75 332 VAL A CA 1
ATOM 2307 C C . VAL A 1 332 ? 10.942 0.137 5.390 1.00 98.75 332 VAL A C 1
ATOM 2309 O O . VAL A 1 332 ? 11.955 0.277 4.706 1.00 98.75 332 VAL A O 1
ATOM 2312 N N . THR A 1 333 ? 10.261 -1.004 5.451 1.00 98.69 333 THR A N 1
ATOM 2313 C CA . THR A 1 333 ? 10.530 -2.170 4.605 1.00 98.69 333 THR A CA 1
ATOM 2314 C C . THR A 1 333 ? 9.288 -2.518 3.798 1.00 98.69 333 THR A C 1
ATOM 2316 O O . THR A 1 333 ? 8.230 -2.757 4.373 1.00 98.69 333 THR A O 1
ATOM 2319 N N . MET A 1 334 ? 9.424 -2.595 2.478 1.00 98.75 334 MET A N 1
ATOM 2320 C CA . MET A 1 334 ? 8.393 -3.084 1.567 1.00 98.75 334 MET A CA 1
ATOM 2321 C C . MET A 1 334 ? 8.976 -4.208 0.707 1.00 98.75 334 MET A C 1
ATOM 2323 O O . MET A 1 334 ? 9.858 -3.981 -0.121 1.00 98.75 334 MET A O 1
ATOM 2327 N N . SER A 1 335 ? 8.518 -5.438 0.939 1.00 98.62 335 SER A N 1
ATOM 2328 C CA . SER A 1 335 ? 8.951 -6.634 0.195 1.00 98.62 335 SER A CA 1
ATOM 2329 C C . SER A 1 335 ? 7.844 -7.241 -0.671 1.00 98.62 335 SER A C 1
ATOM 2331 O O . SER A 1 335 ? 8.088 -8.177 -1.428 1.00 98.62 335 SER A O 1
ATOM 2333 N N . GLY A 1 336 ? 6.630 -6.699 -0.587 1.00 98.25 336 GLY A N 1
ATOM 2334 C CA . GLY A 1 336 ? 5.459 -7.126 -1.344 1.00 98.25 336 GLY A CA 1
ATOM 2335 C C . GLY A 1 336 ? 4.285 -6.172 -1.122 1.00 98.25 336 GLY A C 1
ATOM 2336 O O . GLY A 1 336 ? 4.462 -5.079 -0.585 1.00 98.25 336 GLY A O 1
ATOM 2337 N N . GLY A 1 337 ? 3.083 -6.584 -1.529 1.00 98.50 337 GLY A N 1
ATOM 2338 C CA . GLY A 1 337 ? 1.877 -5.755 -1.431 1.00 98.50 337 GLY A CA 1
ATOM 2339 C C . GLY A 1 337 ? 1.882 -4.555 -2.382 1.00 98.50 337 GLY A C 1
ATOM 2340 O O . GLY A 1 337 ? 2.674 -4.480 -3.327 1.00 98.50 337 GLY A O 1
ATOM 2341 N N . SER A 1 338 ? 0.974 -3.612 -2.142 1.00 98.69 338 SER A N 1
ATOM 2342 C CA . SER A 1 338 ? 0.841 -2.411 -2.968 1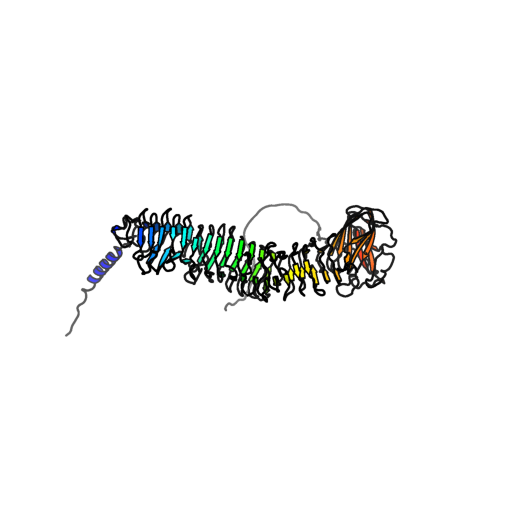.00 98.69 338 SER A CA 1
ATOM 2343 C C . SER A 1 338 ? 0.402 -1.191 -2.176 1.00 98.69 338 SER A C 1
ATOM 2345 O O . SER A 1 338 ? -0.385 -1.326 -1.243 1.00 98.69 338 SER A O 1
ATOM 2347 N N . ILE A 1 339 ? 0.819 -0.008 -2.626 1.00 98.88 339 ILE A N 1
ATOM 2348 C CA . ILE A 1 339 ? 0.265 1.283 -2.204 1.00 98.88 339 ILE A CA 1
ATOM 2349 C C . ILE A 1 339 ? -0.338 1.947 -3.438 1.00 98.88 339 ILE A C 1
ATOM 2351 O O . ILE A 1 339 ? 0.372 2.173 -4.409 1.00 98.88 339 ILE A O 1
ATOM 2355 N N . THR A 1 340 ? -1.633 2.246 -3.420 1.00 98.38 340 THR A N 1
ATOM 2356 C CA . THR A 1 340 ? -2.321 2.991 -4.482 1.00 98.38 340 THR A CA 1
ATOM 2357 C C . THR A 1 340 ? -2.737 4.342 -3.944 1.00 98.38 340 THR A C 1
ATOM 2359 O O . THR A 1 340 ? -3.530 4.396 -3.012 1.00 98.38 340 THR A O 1
ATOM 2362 N N . ILE A 1 341 ? -2.228 5.418 -4.530 1.00 96.88 341 ILE A N 1
ATOM 2363 C CA . ILE A 1 341 ? -2.720 6.772 -4.271 1.00 96.88 341 ILE A CA 1
ATOM 2364 C C . ILE A 1 341 ? -3.740 7.054 -5.365 1.00 96.88 341 ILE A C 1
ATOM 2366 O O . ILE A 1 341 ? -3.374 7.148 -6.535 1.00 96.88 341 ILE A O 1
ATOM 2370 N N . VAL A 1 342 ? -5.022 7.060 -5.007 1.00 94.75 342 VAL A N 1
ATOM 2371 C CA . VAL A 1 342 ? -6.123 7.008 -5.983 1.00 94.75 342 VAL A CA 1
ATOM 2372 C C . VAL A 1 342 ? -6.265 8.325 -6.736 1.00 94.75 342 VAL A C 1
ATOM 2374 O O . VAL A 1 342 ? -6.423 8.326 -7.962 1.00 94.75 342 VAL A O 1
ATOM 2377 N N . ASP A 1 343 ? -6.139 9.437 -6.020 1.00 91.69 343 ASP A N 1
ATOM 2378 C CA . ASP A 1 343 ? -6.348 10.770 -6.559 1.00 91.69 343 ASP A CA 1
ATOM 2379 C C . ASP A 1 343 ? -5.146 11.691 -6.341 1.00 91.69 343 ASP A C 1
ATOM 2381 O O . ASP A 1 343 ? -4.466 11.598 -5.317 1.00 91.69 343 ASP A O 1
ATOM 2385 N N . PRO A 1 344 ? -4.856 12.573 -7.318 1.00 91.00 344 PRO A N 1
ATOM 2386 C CA . PRO A 1 344 ? -3.899 13.642 -7.118 1.00 91.00 344 PRO A CA 1
ATOM 2387 C C . PRO A 1 344 ? -4.507 14.679 -6.188 1.00 91.00 344 PRO A C 1
ATOM 2389 O O . PRO A 1 344 ? -5.698 15.013 -6.256 1.00 91.00 344 PRO A O 1
ATOM 2392 N N . LYS A 1 345 ? -3.664 15.249 -5.346 1.00 88.56 345 LYS A N 1
ATOM 2393 C CA . LYS A 1 345 ? -4.104 16.178 -4.326 1.00 88.56 345 LYS A CA 1
ATOM 2394 C C . LYS A 1 345 ? -4.582 17.508 -4.918 1.00 88.56 345 LYS A C 1
ATOM 2396 O O . LYS A 1 345 ? -4.069 17.988 -5.927 1.00 88.56 345 LYS A O 1
ATOM 2401 N N . ALA A 1 346 ? -5.558 18.153 -4.268 1.00 85.88 346 ALA A N 1
ATOM 2402 C CA . ALA A 1 346 ? -6.018 19.507 -4.616 1.00 85.88 346 ALA A CA 1
ATOM 2403 C C . ALA A 1 346 ? -5.036 20.618 -4.212 1.00 85.88 346 ALA A C 1
ATOM 2405 O O . ALA A 1 346 ? -5.056 21.701 -4.801 1.00 85.88 346 ALA A O 1
ATOM 2406 N N . ALA A 1 347 ? -4.214 20.391 -3.186 1.00 85.75 347 ALA A N 1
ATOM 2407 C CA . ALA A 1 347 ? -3.233 21.368 -2.729 1.00 85.75 347 ALA A CA 1
ATOM 2408 C C . ALA A 1 347 ? -1.987 21.366 -3.626 1.00 85.75 347 ALA A C 1
ATOM 2410 O O . ALA A 1 347 ? -1.588 20.327 -4.146 1.00 85.75 347 ALA A O 1
ATOM 2411 N N . ASN A 1 348 ? -1.357 22.533 -3.762 1.00 89.44 348 ASN A N 1
ATOM 2412 C CA . ASN A 1 348 ? -0.050 22.678 -4.404 1.00 89.44 348 ASN A CA 1
ATOM 2413 C C . ASN A 1 348 ? 1.067 22.596 -3.352 1.00 89.44 348 ASN A C 1
ATOM 2415 O O . ASN A 1 348 ? 0.864 22.974 -2.197 1.00 89.44 348 ASN A O 1
ATOM 2419 N N . GLY A 1 349 ? 2.269 22.211 -3.771 1.00 89.12 349 GLY A N 1
ATOM 2420 C CA . GLY A 1 349 ? 3.496 22.256 -2.975 1.00 89.12 349 GLY A CA 1
ATOM 2421 C C . GLY A 1 349 ? 3.873 20.934 -2.308 1.00 89.12 349 GLY A C 1
ATOM 2422 O O . GLY A 1 349 ? 5.069 20.662 -2.192 1.00 89.12 349 GLY A O 1
ATOM 2423 N N . ASP A 1 350 ? 2.888 20.110 -1.965 1.00 92.50 350 ASP A N 1
ATOM 2424 C CA . ASP A 1 350 ? 3.068 18.798 -1.332 1.00 92.50 350 ASP A CA 1
ATOM 2425 C C . ASP A 1 350 ? 3.317 17.689 -2.368 1.00 92.50 350 ASP A C 1
ATOM 2427 O O . ASP A 1 350 ? 3.079 17.882 -3.559 1.00 92.50 350 ASP A O 1
ATOM 2431 N N . ASN A 1 351 ? 3.798 16.529 -1.915 1.00 95.81 351 ASN A N 1
ATOM 2432 C CA . ASN A 1 351 ? 4.046 15.368 -2.764 1.00 95.81 351 ASN A CA 1
ATOM 2433 C C . ASN A 1 351 ? 3.124 14.199 -2.405 1.00 95.81 351 ASN A C 1
ATOM 2435 O O . ASN A 1 351 ? 2.886 13.891 -1.236 1.00 95.81 351 ASN A O 1
ATOM 2439 N N . GLU A 1 352 ? 2.655 13.488 -3.420 1.00 96.25 352 GLU A N 1
ATOM 2440 C CA . GLU A 1 352 ? 1.907 12.246 -3.271 1.00 96.25 352 GLU A CA 1
ATOM 2441 C C . GLU A 1 352 ? 2.816 11.144 -2.724 1.00 96.25 352 GLU A C 1
ATOM 2443 O O . GLU A 1 352 ? 2.440 10.408 -1.812 1.00 96.25 352 GLU A O 1
ATOM 2448 N N . VAL A 1 353 ? 4.050 11.082 -3.226 1.00 98.31 353 VAL A N 1
ATOM 2449 C CA . VAL A 1 353 ? 5.087 10.187 -2.713 1.00 98.31 353 VAL A CA 1
ATOM 2450 C C . VAL A 1 353 ? 6.268 11.017 -2.228 1.00 98.31 353 VAL A C 1
ATOM 2452 O O . VAL A 1 353 ? 6.956 11.644 -3.030 1.00 98.31 353 VAL A O 1
ATOM 2455 N N . GLN A 1 354 ? 6.529 10.975 -0.924 1.00 98.31 354 GLN A N 1
ATOM 2456 C CA . GLN A 1 354 ? 7.675 11.601 -0.275 1.00 98.31 354 GLN A CA 1
ATOM 2457 C C . GLN A 1 354 ? 8.457 10.538 0.500 1.00 98.31 354 GLN A C 1
ATOM 2459 O O . GLN A 1 354 ? 8.090 10.149 1.610 1.00 98.31 354 GLN A O 1
ATOM 2464 N N . ILE A 1 355 ? 9.572 10.076 -0.061 1.00 98.56 355 ILE A N 1
ATOM 2465 C CA . ILE A 1 355 ? 10.465 9.119 0.602 1.00 98.56 355 ILE A CA 1
ATOM 2466 C C . ILE A 1 355 ? 11.814 9.789 0.796 1.00 98.56 355 ILE A C 1
ATOM 2468 O O . ILE A 1 355 ? 12.581 9.974 -0.143 1.00 98.56 355 ILE A O 1
ATOM 2472 N N . VAL A 1 356 ? 12.114 10.163 2.034 1.00 98.12 356 VAL A N 1
ATOM 2473 C CA . VAL A 1 356 ? 13.316 10.934 2.350 1.00 98.12 356 VAL A CA 1
ATOM 2474 C C . VAL A 1 356 ? 14.453 9.985 2.725 1.00 98.12 356 VAL A C 1
ATOM 2476 O O . VAL A 1 356 ? 14.316 9.154 3.629 1.00 98.12 356 VAL A O 1
ATOM 2479 N N . SER A 1 357 ? 15.603 10.128 2.066 1.00 96.12 357 SER A N 1
ATOM 2480 C CA . SER A 1 357 ? 16.850 9.491 2.499 1.00 96.12 357 SER A CA 1
ATOM 2481 C C . SER A 1 357 ? 17.278 10.032 3.865 1.00 96.12 357 SER A C 1
ATOM 2483 O O . SER A 1 357 ? 17.209 11.238 4.106 1.00 96.12 357 SER A O 1
ATOM 2485 N N . GLY A 1 358 ? 17.771 9.186 4.763 1.00 95.50 358 GLY A N 1
ATOM 2486 C CA . GLY A 1 358 ? 18.245 9.643 6.066 1.00 95.50 358 GLY A CA 1
ATOM 2487 C C . GLY A 1 358 ? 18.789 8.513 6.928 1.00 95.50 358 GLY A C 1
ATOM 2488 O O . GLY A 1 358 ? 19.189 7.473 6.415 1.00 95.50 358 GLY A O 1
ATOM 2489 N N . GLY A 1 359 ? 18.836 8.734 8.245 1.00 95.94 359 GLY A N 1
ATOM 2490 C CA . GLY A 1 359 ? 19.396 7.767 9.194 1.00 95.94 359 GLY A CA 1
ATOM 2491 C C . GLY A 1 359 ? 18.541 6.515 9.428 1.00 95.94 359 GLY A C 1
ATOM 2492 O O . GLY A 1 359 ? 19.067 5.525 9.928 1.00 95.94 359 GLY A O 1
ATOM 2493 N N . GLY A 1 360 ? 17.247 6.547 9.093 1.00 97.44 360 GLY A N 1
ATOM 2494 C CA . GLY A 1 360 ? 16.362 5.385 9.173 1.00 97.44 360 GLY A CA 1
ATOM 2495 C C . GLY A 1 360 ? 16.479 4.492 7.937 1.00 97.44 360 GLY A C 1
ATOM 2496 O O . GLY A 1 360 ? 16.696 4.977 6.826 1.00 97.44 360 GLY A O 1
ATOM 2497 N N . SER A 1 361 ? 16.326 3.179 8.117 1.00 96.31 361 SER A N 1
ATOM 2498 C CA . SER A 1 361 ? 16.451 2.213 7.021 1.00 96.31 361 SER A CA 1
ATOM 2499 C C . SER A 1 361 ? 15.267 2.309 6.055 1.00 96.31 361 SER A C 1
ATOM 2501 O O . SER A 1 361 ? 14.118 2.255 6.481 1.00 96.31 361 SER A O 1
ATOM 2503 N N . LYS A 1 362 ? 15.525 2.420 4.749 1.00 97.69 362 LYS A N 1
ATOM 2504 C CA . LYS A 1 362 ? 14.503 2.317 3.698 1.00 97.69 362 LYS A CA 1
ATOM 2505 C C . LYS A 1 362 ? 14.869 1.163 2.770 1.00 97.69 362 LYS A C 1
ATOM 2507 O O . LYS A 1 362 ? 15.906 1.218 2.117 1.00 97.69 362 LYS A O 1
ATOM 2512 N N . SER A 1 363 ? 14.051 0.114 2.738 1.00 97.50 363 SER A N 1
ATOM 2513 C CA . SER A 1 363 ? 14.290 -1.072 1.914 1.00 97.50 363 SER A CA 1
ATOM 2514 C C . SER A 1 363 ? 13.047 -1.431 1.109 1.00 97.50 363 SER A C 1
ATOM 2516 O O . SER A 1 363 ? 12.042 -1.867 1.667 1.00 97.50 363 SER A O 1
ATOM 2518 N N . PHE A 1 364 ? 13.130 -1.270 -0.209 1.00 98.44 364 PHE A N 1
ATOM 2519 C CA . PHE A 1 364 ? 12.084 -1.641 -1.160 1.00 98.44 364 PHE A CA 1
ATOM 2520 C C . PHE A 1 364 ? 12.607 -2.782 -2.037 1.00 98.44 364 PHE A C 1
ATOM 2522 O O . PHE A 1 364 ? 13.261 -2.556 -3.052 1.00 98.44 364 PHE A O 1
ATOM 2529 N N . SER A 1 365 ? 12.379 -4.018 -1.593 1.00 98.06 365 SER A N 1
ATOM 2530 C CA . SER A 1 365 ? 12.812 -5.243 -2.288 1.00 98.06 365 SER A CA 1
ATOM 2531 C C . SER A 1 365 ? 11.692 -5.910 -3.088 1.00 98.06 365 SER A C 1
ATOM 2533 O O . SER A 1 365 ? 11.933 -6.900 -3.775 1.00 98.06 365 SER A O 1
ATOM 2535 N N . GLY A 1 366 ? 10.472 -5.379 -2.991 1.00 98.19 366 GLY A N 1
ATOM 2536 C CA . GLY A 1 366 ? 9.292 -5.870 -3.685 1.00 98.19 366 GLY A CA 1
ATOM 2537 C C . GLY A 1 366 ? 8.127 -4.883 -3.613 1.00 98.19 366 GLY A C 1
ATOM 2538 O O . GLY A 1 366 ? 8.253 -3.781 -3.079 1.00 98.19 366 GLY A O 1
ATOM 2539 N N . GLY A 1 367 ? 6.973 -5.311 -4.127 1.00 98.56 367 GLY A N 1
ATOM 2540 C CA . GLY A 1 367 ? 5.730 -4.538 -4.123 1.00 98.56 367 GLY A CA 1
ATOM 2541 C C . GLY A 1 367 ? 5.668 -3.427 -5.179 1.00 98.56 367 GLY A C 1
ATOM 2542 O O . GLY A 1 367 ? 6.612 -3.218 -5.944 1.00 98.56 367 GLY A O 1
ATOM 2543 N N . THR A 1 368 ? 4.525 -2.743 -5.252 1.00 98.81 368 THR A N 1
ATOM 2544 C CA . THR A 1 368 ? 4.261 -1.719 -6.278 1.00 98.81 368 THR A CA 1
ATOM 2545 C C . THR A 1 368 ? 3.596 -0.482 -5.690 1.00 98.81 368 THR A C 1
ATOM 2547 O O . THR A 1 368 ? 2.637 -0.596 -4.924 1.00 98.81 368 THR A O 1
ATOM 2550 N N . ILE A 1 369 ? 4.072 0.696 -6.092 1.00 98.88 369 ILE A N 1
ATOM 2551 C CA . ILE A 1 369 ? 3.375 1.965 -5.873 1.00 98.88 369 ILE A CA 1
ATOM 2552 C C . ILE A 1 369 ? 2.579 2.303 -7.144 1.00 98.88 369 ILE A C 1
ATOM 2554 O O . ILE A 1 369 ? 3.129 2.287 -8.245 1.00 98.88 369 ILE A O 1
ATOM 2558 N N . TYR A 1 370 ? 1.286 2.587 -6.993 1.00 98.69 370 TYR A N 1
ATOM 2559 C CA . TYR A 1 370 ? 0.372 2.986 -8.062 1.00 98.69 370 TYR A CA 1
ATOM 2560 C C . TYR A 1 370 ? -0.031 4.450 -7.900 1.00 98.69 370 TYR A C 1
ATOM 2562 O O . TYR A 1 370 ? -0.442 4.871 -6.816 1.00 98.69 370 TYR A O 1
ATOM 2570 N N . LEU A 1 371 ? 0.076 5.205 -8.991 1.00 97.75 371 LEU A N 1
ATOM 2571 C CA . LEU A 1 371 ? -0.321 6.609 -9.073 1.00 97.75 371 LEU A CA 1
ATOM 2572 C C . LEU A 1 371 ? -1.597 6.669 -9.911 1.00 97.75 371 LEU A C 1
ATOM 2574 O O . LEU A 1 371 ? -1.552 6.595 -11.142 1.00 97.75 371 LEU A O 1
ATOM 2578 N N . GLY A 1 372 ? -2.725 6.739 -9.213 1.00 95.50 372 GLY A N 1
ATOM 2579 C CA . GLY A 1 372 ? -4.066 6.535 -9.733 1.00 95.50 372 GLY A CA 1
ATOM 2580 C C . GLY A 1 372 ? -4.545 5.079 -9.665 1.00 95.50 372 GLY A C 1
ATOM 2581 O O . GLY A 1 372 ? -3.771 4.132 -9.517 1.00 95.50 372 GLY A O 1
ATOM 2582 N N . ASP A 1 373 ? -5.861 4.909 -9.773 1.00 93.94 373 ASP A N 1
ATOM 2583 C CA . ASP A 1 373 ? -6.575 3.624 -9.770 1.00 93.94 373 ASP A CA 1
ATOM 2584 C C . ASP A 1 373 ? -7.087 3.209 -11.165 1.00 93.94 373 ASP A C 1
ATOM 2586 O O . ASP A 1 373 ? -7.576 2.095 -11.347 1.00 93.94 373 ASP A O 1
ATOM 2590 N N . GLY A 1 374 ? -6.944 4.091 -12.156 1.00 92.94 374 GLY A N 1
ATOM 2591 C CA . GLY A 1 374 ? -7.391 3.926 -13.540 1.00 92.94 374 GLY A CA 1
ATOM 2592 C C . GLY A 1 374 ? -8.855 4.212 -13.799 1.00 92.94 374 GLY A C 1
ATOM 2593 O O . GLY A 1 374 ? -9.288 4.098 -14.946 1.00 92.94 374 GLY A O 1
ATOM 2594 N N . THR A 1 375 ? -9.607 4.594 -12.770 1.00 90.88 375 THR A N 1
ATOM 2595 C CA . THR A 1 375 ? -11.051 4.816 -12.865 1.00 90.88 375 THR A CA 1
ATOM 2596 C C . THR A 1 375 ? -11.502 6.153 -12.307 1.00 90.88 375 THR A C 1
ATOM 2598 O O . THR A 1 375 ? -12.463 6.720 -12.828 1.00 90.88 375 THR A O 1
ATOM 2601 N N . SER A 1 376 ? -10.825 6.681 -11.291 1.00 91.06 376 SER A N 1
ATOM 2602 C CA . SER A 1 376 ? -11.205 7.935 -10.659 1.00 91.06 376 SER A CA 1
ATOM 2603 C C . SER A 1 376 ? -11.109 9.109 -11.625 1.00 91.06 376 SER A C 1
ATOM 2605 O O . SER A 1 376 ? -10.151 9.250 -12.382 1.00 91.06 376 SER A O 1
ATOM 2607 N N . THR A 1 377 ? -12.109 9.986 -11.576 1.00 91.06 377 THR A N 1
ATOM 2608 C CA . THR A 1 377 ? -12.194 11.209 -12.381 1.00 91.06 377 THR A CA 1
ATOM 2609 C C . THR A 1 377 ? -11.915 12.473 -11.571 1.00 91.06 377 THR A C 1
ATOM 2611 O O . THR A 1 377 ? -12.102 13.573 -12.091 1.00 91.06 377 THR A O 1
ATOM 2614 N N . THR A 1 378 ? -11.503 12.350 -10.308 1.00 90.88 378 THR A N 1
ATOM 2615 C CA . THR A 1 378 ? -11.223 13.499 -9.440 1.00 90.88 378 THR A CA 1
ATOM 2616 C C . THR A 1 378 ? -10.099 14.351 -10.036 1.00 90.88 378 THR A C 1
ATOM 2618 O O . THR A 1 378 ? -9.054 13.838 -10.437 1.00 90.88 378 THR A O 1
ATOM 2621 N N . ALA A 1 379 ? -10.310 15.661 -10.151 1.00 89.88 379 ALA A N 1
ATOM 2622 C CA . ALA A 1 379 ? -9.296 16.566 -10.687 1.00 89.88 379 ALA A CA 1
ATOM 2623 C C . ALA A 1 379 ? -8.167 16.802 -9.675 1.00 89.88 379 ALA A C 1
ATOM 2625 O O . ALA A 1 379 ? -8.435 16.946 -8.481 1.00 89.88 379 ALA A O 1
ATOM 2626 N N . GLY A 1 380 ? -6.935 16.898 -10.175 1.00 88.50 380 GLY A N 1
ATOM 2627 C CA . GLY A 1 380 ? -5.769 17.313 -9.398 1.00 88.50 380 GLY A CA 1
ATOM 2628 C C . GLY A 1 380 ? -5.535 18.817 -9.432 1.00 88.50 380 GLY A C 1
ATOM 2629 O O . GLY A 1 380 ? -6.118 19.554 -10.238 1.00 88.50 380 GLY A O 1
ATOM 2630 N N . SER A 1 381 ? -4.631 19.268 -8.570 1.00 90.38 381 SER A N 1
ATOM 2631 C CA . SER A 1 381 ? -4.049 20.607 -8.631 1.00 90.38 381 SER A CA 1
ATOM 2632 C C . SER A 1 381 ? -3.115 20.762 -9.842 1.00 90.38 381 SER A C 1
ATOM 2634 O O . SER A 1 381 ? -2.973 19.844 -10.644 1.00 90.38 381 SER A O 1
ATOM 2636 N N . THR A 1 382 ? -2.475 21.920 -10.023 1.00 91.88 382 THR A N 1
ATOM 2637 C CA . THR A 1 382 ? -1.483 22.093 -11.108 1.00 91.88 382 THR A CA 1
ATOM 2638 C C . THR A 1 382 ? -0.235 21.238 -10.924 1.00 91.88 382 THR A C 1
ATOM 2640 O O . THR A 1 382 ? 0.472 20.997 -11.896 1.00 91.88 382 THR A O 1
ATOM 2643 N N . ASP A 1 383 ? 0.008 20.794 -9.695 1.00 91.12 383 ASP A N 1
ATOM 2644 C CA . ASP A 1 383 ? 1.115 19.924 -9.314 1.00 91.12 383 ASP A CA 1
ATOM 2645 C C . ASP A 1 383 ? 0.843 18.451 -9.679 1.00 91.12 383 ASP A C 1
ATOM 2647 O O . ASP A 1 383 ? 1.781 17.662 -9.771 1.00 91.12 383 ASP A O 1
ATOM 2651 N N . ALA A 1 384 ? -0.421 18.098 -9.951 1.00 92.88 384 ALA A N 1
ATOM 2652 C CA . ALA A 1 384 ? -0.868 16.747 -10.283 1.00 92.88 384 ALA A CA 1
ATOM 2653 C C . ALA A 1 384 ? -0.394 15.707 -9.249 1.00 92.88 384 ALA A C 1
ATOM 2655 O O . ALA A 1 384 ? -0.526 15.962 -8.060 1.00 92.88 384 ALA A O 1
ATOM 2656 N N . PHE A 1 385 ? 0.095 14.535 -9.673 1.00 96.06 385 PHE A N 1
ATOM 2657 C CA . PHE A 1 385 ? 0.762 13.595 -8.773 1.00 96.06 385 PHE A CA 1
ATOM 2658 C C . PHE A 1 385 ? 2.279 13.842 -8.772 1.00 96.06 385 PHE A C 1
ATOM 2660 O O . PHE A 1 385 ? 2.946 13.596 -9.774 1.00 96.06 385 PHE A O 1
ATOM 2667 N N . ARG A 1 386 ? 2.861 14.236 -7.647 1.00 97.19 386 ARG A N 1
ATOM 2668 C CA . ARG A 1 386 ? 4.290 14.497 -7.476 1.00 97.19 386 ARG A CA 1
ATOM 2669 C C . ARG A 1 386 ? 4.997 13.350 -6.768 1.00 97.19 386 ARG A C 1
ATOM 2671 O O . ARG A 1 386 ? 4.588 12.894 -5.698 1.00 97.19 386 ARG A O 1
ATOM 2678 N N . VAL A 1 387 ? 6.107 12.910 -7.354 1.00 98.56 387 VAL A N 1
ATOM 2679 C CA . VAL A 1 387 ? 6.937 11.821 -6.827 1.00 98.56 387 VAL A CA 1
ATOM 2680 C C . VAL A 1 387 ? 8.321 12.339 -6.471 1.00 98.56 387 VAL A C 1
ATOM 2682 O O . VAL A 1 387 ? 9.066 12.797 -7.335 1.00 98.56 387 VAL A O 1
ATOM 2685 N N . ASN A 1 388 ? 8.672 12.207 -5.195 1.00 98.06 388 ASN A N 1
ATOM 2686 C CA . ASN A 1 388 ? 9.991 12.481 -4.656 1.00 98.06 388 ASN A CA 1
ATOM 2687 C C . ASN A 1 388 ? 10.505 11.275 -3.860 1.00 98.06 388 ASN A C 1
ATOM 2689 O O . ASN A 1 388 ? 10.168 11.091 -2.686 1.00 98.06 388 ASN A O 1
ATOM 2693 N N . ALA A 1 389 ? 11.349 10.462 -4.489 1.00 98.12 389 ALA A N 1
ATOM 2694 C CA . ALA A 1 389 ? 11.965 9.304 -3.858 1.00 98.12 389 ALA A CA 1
ATOM 2695 C C . ALA A 1 389 ? 13.480 9.508 -3.742 1.00 98.12 389 ALA A C 1
ATOM 2697 O O . ALA A 1 389 ? 14.214 9.374 -4.707 1.00 98.12 389 ALA A O 1
ATOM 2698 N N . GLY A 1 390 ? 13.965 9.826 -2.541 1.00 97.62 390 GLY A N 1
ATOM 2699 C CA . GLY A 1 390 ? 15.398 9.971 -2.253 1.00 97.62 390 GLY A CA 1
ATOM 2700 C C . GLY A 1 390 ? 16.145 8.643 -2.077 1.00 97.62 390 GLY A C 1
ATOM 2701 O O . GLY A 1 390 ? 17.323 8.642 -1.732 1.00 97.62 390 GLY A O 1
ATOM 2702 N N . VAL A 1 391 ? 15.460 7.512 -2.243 1.00 98.00 391 VAL A N 1
ATOM 2703 C CA . VAL A 1 391 ? 16.018 6.154 -2.211 1.00 98.00 391 VAL A CA 1
ATOM 2704 C C . VAL A 1 391 ? 15.333 5.319 -3.297 1.00 98.00 391 VAL A C 1
ATOM 2706 O O . VAL A 1 391 ? 14.184 5.629 -3.631 1.00 98.00 391 VAL A O 1
ATOM 2709 N N . PRO A 1 392 ? 15.965 4.240 -3.789 1.00 98.25 392 PRO A N 1
ATOM 2710 C CA . PRO A 1 392 ? 15.342 3.377 -4.782 1.00 98.25 392 PRO A CA 1
ATOM 2711 C C . PRO A 1 392 ? 14.053 2.746 -4.249 1.00 98.25 392 PRO A C 1
ATOM 2713 O O . PRO A 1 392 ? 14.031 2.189 -3.142 1.00 98.25 392 PRO A O 1
ATOM 2716 N N . ILE A 1 393 ? 12.989 2.810 -5.045 1.00 98.56 393 ILE A N 1
ATOM 2717 C CA . ILE A 1 393 ? 11.757 2.041 -4.827 1.00 98.56 393 ILE A CA 1
ATOM 2718 C C . ILE A 1 393 ? 11.767 0.802 -5.729 1.00 98.56 393 ILE A C 1
ATOM 2720 O O . ILE A 1 393 ? 12.681 0.615 -6.527 1.00 98.56 393 ILE A O 1
ATOM 2724 N N . PHE A 1 394 ? 10.795 -0.101 -5.578 1.00 98.62 394 PHE A N 1
ATOM 2725 C CA . PHE A 1 394 ? 10.782 -1.333 -6.370 1.00 98.62 394 PHE A CA 1
ATOM 2726 C C . PHE A 1 394 ? 10.051 -1.147 -7.706 1.00 98.62 394 PHE A C 1
ATOM 2728 O O . PHE A 1 394 ? 10.691 -0.831 -8.702 1.00 98.62 394 PHE A O 1
ATOM 2735 N N . ASN A 1 395 ? 8.723 -1.291 -7.743 1.00 98.75 395 ASN A N 1
ATOM 2736 C CA . ASN A 1 395 ? 7.936 -1.021 -8.951 1.00 98.75 395 ASN A CA 1
ATOM 2737 C C . ASN A 1 395 ? 7.146 0.286 -8.830 1.00 98.75 395 ASN A C 1
ATOM 2739 O O . ASN A 1 395 ? 6.573 0.576 -7.773 1.00 98.75 395 ASN A O 1
ATOM 2743 N N . LEU A 1 396 ? 7.008 0.995 -9.952 1.00 98.88 396 LEU A N 1
ATOM 2744 C CA . LEU A 1 396 ? 6.100 2.130 -10.103 1.00 98.88 396 LEU A CA 1
ATOM 2745 C C . LEU A 1 396 ? 5.143 1.873 -11.272 1.00 98.88 396 LEU A C 1
ATOM 2747 O O . LEU A 1 396 ? 5.559 1.504 -12.370 1.00 98.88 396 LEU A O 1
ATOM 2751 N N . THR A 1 397 ? 3.845 2.059 -11.046 1.00 98.75 397 THR A N 1
ATOM 2752 C CA . THR A 1 397 ? 2.821 1.952 -12.092 1.00 98.75 397 THR A CA 1
ATOM 2753 C C . THR A 1 397 ? 1.985 3.220 -12.159 1.00 98.75 397 THR A C 1
ATOM 2755 O O . THR A 1 397 ? 1.416 3.671 -11.166 1.00 98.75 397 THR A O 1
ATOM 2758 N N . ILE A 1 398 ? 1.897 3.789 -13.355 1.00 98.50 398 ILE A N 1
ATOM 2759 C CA . ILE A 1 398 ? 1.154 5.006 -13.641 1.00 98.50 398 ILE A CA 1
ATOM 2760 C C . ILE A 1 398 ? -0.203 4.618 -14.209 1.00 98.50 398 ILE A C 1
ATOM 2762 O O . ILE A 1 398 ? -0.294 4.084 -15.318 1.00 98.50 398 ILE A O 1
ATOM 2766 N N . ARG A 1 399 ? -1.246 4.892 -13.427 1.00 96.00 399 ARG A N 1
ATOM 2767 C CA . ARG A 1 399 ? -2.634 4.545 -13.717 1.00 96.00 399 ARG A CA 1
ATOM 2768 C C . ARG A 1 399 ? -3.560 5.741 -13.452 1.00 96.00 399 ARG A C 1
ATOM 2770 O O . ARG A 1 399 ? -4.576 5.667 -12.762 1.00 96.00 399 ARG A O 1
ATOM 2777 N N . ASN A 1 400 ? -3.183 6.888 -14.005 1.00 92.56 400 ASN A N 1
ATOM 2778 C CA . ASN A 1 400 ? -3.837 8.176 -13.785 1.00 92.56 400 ASN A CA 1
ATOM 2779 C C . ASN A 1 400 ? -4.803 8.603 -14.911 1.00 92.56 400 ASN A C 1
ATOM 2781 O O . ASN A 1 400 ? -5.224 9.753 -14.932 1.00 92.56 400 ASN A O 1
ATOM 2785 N N . GLN A 1 401 ? -5.226 7.684 -15.786 1.00 83.69 401 GLN A N 1
ATOM 2786 C CA . GLN A 1 401 ? -6.039 7.903 -17.000 1.00 83.69 401 GLN A CA 1
ATOM 2787 C C . GLN A 1 401 ? -7.497 8.383 -16.801 1.00 83.69 401 GLN A C 1
ATOM 2789 O O . GLN A 1 401 ? -8.324 8.280 -17.708 1.00 83.69 401 GLN A O 1
ATOM 2794 N N . GLY A 1 402 ? -7.841 8.894 -15.624 1.00 72.12 402 GLY A N 1
ATOM 2795 C CA . GLY A 1 402 ? -9.165 9.426 -15.319 1.00 72.12 402 GLY A CA 1
ATOM 2796 C C . GLY A 1 402 ? -9.538 10.660 -16.139 1.00 72.12 402 GLY A C 1
ATOM 2797 O O . GLY A 1 402 ? -8.683 11.480 -16.447 1.00 72.12 402 GLY A O 1
ATOM 2798 N N . GLY A 1 403 ? -10.830 10.868 -16.417 1.00 74.69 403 GLY A N 1
ATOM 2799 C CA . GLY A 1 403 ? -11.332 12.051 -17.142 1.00 74.69 403 GLY A CA 1
ATOM 2800 C C . GLY A 1 403 ? -11.188 13.404 -16.416 1.00 74.69 403 GLY A C 1
ATOM 2801 O O . GLY A 1 403 ? -11.688 14.410 -16.913 1.00 74.69 403 GLY A O 1
ATOM 2802 N N . GLY A 1 404 ? -10.548 13.436 -15.242 1.00 84.62 404 GLY A N 1
ATOM 2803 C CA . GLY A 1 404 ? -10.271 14.654 -14.478 1.00 84.62 404 GLY A CA 1
ATOM 2804 C C . GLY A 1 404 ? -9.086 15.447 -15.040 1.00 84.62 404 GLY A C 1
ATOM 2805 O O . GLY A 1 404 ? -8.175 14.890 -15.648 1.00 84.62 404 GLY A O 1
ATOM 2806 N N . THR A 1 405 ? -9.070 16.764 -14.825 1.00 89.75 405 THR A N 1
ATOM 2807 C CA . THR A 1 405 ? -7.938 17.620 -15.220 1.00 89.75 405 THR A CA 1
ATOM 2808 C C . THR A 1 405 ? -6.724 17.410 -14.312 1.00 89.75 405 THR A C 1
ATOM 2810 O O . THR A 1 405 ? -6.881 17.063 -13.143 1.00 89.75 405 THR A O 1
ATOM 2813 N N . ASN A 1 406 ? -5.523 17.670 -14.843 1.00 91.50 406 ASN A N 1
ATOM 2814 C CA . ASN A 1 406 ? -4.241 17.570 -14.132 1.00 91.50 406 ASN A CA 1
ATOM 2815 C C . ASN A 1 406 ? -4.005 16.215 -13.444 1.00 91.50 406 ASN A C 1
ATOM 2817 O O . ASN A 1 406 ? -3.532 16.139 -12.315 1.00 91.50 406 ASN A O 1
ATOM 2821 N N . ARG A 1 407 ? -4.347 15.125 -14.136 1.00 93.12 407 ARG A N 1
ATOM 2822 C CA . ARG A 1 407 ? -4.010 13.758 -13.726 1.00 93.12 407 ARG A CA 1
ATOM 2823 C C . ARG A 1 407 ? -2.805 13.258 -14.526 1.00 93.12 407 ARG A C 1
ATOM 2825 O O . ARG A 1 407 ? -2.932 12.441 -15.430 1.00 93.12 407 ARG A O 1
ATOM 2832 N N . PHE A 1 408 ? -1.633 13.797 -14.217 1.00 94.75 408 PHE A N 1
ATOM 2833 C CA . PHE A 1 408 ? -0.334 13.345 -14.727 1.00 94.75 408 PHE A CA 1
ATOM 2834 C C . PHE A 1 408 ? 0.625 13.112 -13.551 1.00 94.75 408 PHE A C 1
ATOM 2836 O O . PHE A 1 408 ? 0.325 13.521 -12.434 1.00 94.75 408 PHE A O 1
ATOM 2843 N N . VAL A 1 409 ? 1.734 12.408 -13.768 1.00 97.75 409 VAL A N 1
ATOM 2844 C CA . VAL A 1 409 ? 2.783 12.250 -12.750 1.00 97.75 409 VAL A CA 1
ATOM 2845 C C . VAL A 1 409 ? 3.965 13.138 -13.084 1.00 97.75 409 VAL A C 1
ATOM 2847 O O . VAL A 1 409 ? 4.464 13.049 -14.200 1.00 97.75 409 VAL A O 1
ATOM 2850 N N . ASP A 1 410 ? 4.438 13.907 -12.112 1.00 96.69 410 ASP A N 1
ATOM 2851 C CA . ASP A 1 410 ? 5.662 14.697 -12.179 1.00 96.69 410 ASP A CA 1
ATOM 2852 C C . ASP A 1 410 ? 6.711 14.137 -11.219 1.00 96.69 410 ASP A C 1
ATOM 2854 O O . ASP A 1 410 ? 6.477 13.982 -10.016 1.00 96.69 410 ASP A O 1
ATOM 2858 N N . LEU A 1 411 ? 7.912 13.883 -11.736 1.00 97.75 411 LEU A N 1
ATOM 2859 C CA . LEU A 1 411 ? 9.074 13.613 -10.893 1.00 97.75 411 LEU A CA 1
ATOM 2860 C C . LEU A 1 411 ? 9.624 14.929 -10.337 1.00 97.75 411 LEU A C 1
ATOM 2862 O O . LEU A 1 411 ? 9.764 15.917 -11.061 1.00 97.75 411 LEU A O 1
ATOM 2866 N N . VAL A 1 412 ? 9.942 14.979 -9.045 1.00 96.69 412 VAL A N 1
ATOM 2867 C CA . VAL A 1 412 ? 10.408 16.208 -8.393 1.00 96.69 412 VAL A CA 1
ATOM 2868 C C . VAL A 1 412 ? 11.533 15.941 -7.399 1.00 96.69 412 VAL A C 1
ATOM 2870 O O . VAL A 1 412 ? 11.568 14.918 -6.729 1.00 96.69 412 VAL A O 1
ATOM 2873 N N . MET A 1 413 ? 12.417 16.934 -7.255 1.00 95.75 413 MET A N 1
ATOM 2874 C CA . MET A 1 413 ? 13.564 16.989 -6.332 1.00 95.75 413 MET A CA 1
ATOM 2875 C C . MET A 1 413 ? 14.661 15.933 -6.545 1.00 95.75 413 MET A C 1
ATOM 2877 O O . MET A 1 413 ? 15.803 16.339 -6.756 1.00 95.75 413 MET A O 1
ATOM 2881 N N . ASN A 1 414 ? 14.334 14.642 -6.511 1.00 97.56 414 ASN A N 1
ATOM 2882 C CA . ASN A 1 414 ? 15.263 13.525 -6.700 1.00 97.56 414 ASN A CA 1
ATOM 2883 C C . ASN A 1 414 ? 14.981 12.776 -8.008 1.00 97.56 414 ASN A C 1
ATOM 2885 O O . ASN A 1 414 ? 13.861 12.813 -8.524 1.00 97.56 414 ASN A O 1
ATOM 2889 N N . ASP A 1 415 ? 16.007 12.104 -8.522 1.00 97.81 415 ASP A N 1
ATOM 2890 C CA . ASP A 1 415 ? 15.881 11.189 -9.655 1.00 97.81 415 ASP A CA 1
ATOM 2891 C C . ASP A 1 415 ? 15.083 9.945 -9.258 1.00 97.81 415 ASP A C 1
ATOM 2893 O O . ASP A 1 415 ? 15.044 9.560 -8.085 1.00 97.81 415 ASP A O 1
ATOM 2897 N N . LEU A 1 416 ? 14.407 9.333 -10.229 1.00 98.50 416 LEU A N 1
ATOM 2898 C CA . LEU A 1 416 ? 13.623 8.131 -9.978 1.00 98.50 416 LEU A CA 1
ATOM 2899 C C . LEU A 1 416 ? 14.502 6.899 -10.178 1.00 98.50 416 LEU A C 1
ATOM 2901 O O . LEU A 1 416 ? 14.911 6.616 -11.298 1.00 98.50 416 LEU A O 1
ATOM 2905 N N . ASP A 1 417 ? 14.714 6.132 -9.115 1.00 98.50 417 ASP A N 1
ATOM 2906 C CA . ASP A 1 417 ? 15.417 4.851 -9.174 1.00 98.50 417 ASP A CA 1
ATOM 2907 C C . ASP A 1 417 ? 14.466 3.696 -8.825 1.00 98.50 417 ASP A C 1
ATOM 2909 O O . ASP A 1 417 ? 13.828 3.687 -7.762 1.00 98.50 417 ASP A O 1
ATOM 2913 N N . LEU A 1 418 ? 14.338 2.747 -9.755 1.00 98.81 418 LEU A N 1
ATOM 2914 C CA . LEU A 1 418 ? 13.496 1.564 -9.656 1.00 98.81 418 LEU A CA 1
ATOM 2915 C C . LEU A 1 418 ? 14.350 0.295 -9.686 1.00 98.81 418 LEU A C 1
ATOM 2917 O O . LEU A 1 418 ? 14.828 -0.127 -10.735 1.00 98.81 418 LEU A O 1
ATOM 2921 N N . ASN A 1 419 ? 14.401 -0.420 -8.563 1.00 98.31 419 ASN A N 1
ATOM 2922 C CA . ASN A 1 419 ? 14.953 -1.780 -8.506 1.00 98.31 419 ASN A CA 1
ATOM 2923 C C . ASN A 1 419 ? 14.081 -2.816 -9.252 1.00 98.31 419 ASN A C 1
ATOM 2925 O O . ASN A 1 419 ? 14.488 -3.966 -9.430 1.00 98.31 419 ASN A O 1
ATOM 2929 N N . GLY A 1 420 ? 12.862 -2.431 -9.628 1.00 98.38 420 GLY A N 1
ATOM 2930 C CA . GLY A 1 420 ? 11.899 -3.215 -10.388 1.00 98.38 420 GLY A CA 1
ATOM 2931 C C . GLY A 1 420 ? 11.477 -2.499 -11.672 1.00 98.38 420 GLY A C 1
ATOM 2932 O O . GLY A 1 420 ? 12.279 -1.851 -12.335 1.00 98.38 420 GLY A O 1
ATOM 2933 N N . SER A 1 421 ? 10.216 -2.669 -12.063 1.00 98.62 421 SER A N 1
ATOM 2934 C CA . SER A 1 421 ? 9.694 -2.246 -13.368 1.00 98.62 421 SER A CA 1
ATOM 2935 C C . SER A 1 421 ? 8.953 -0.908 -13.311 1.00 98.62 421 SER A C 1
ATOM 2937 O O . SER A 1 421 ? 8.288 -0.593 -12.317 1.00 98.62 421 SER A O 1
ATOM 2939 N N . LEU A 1 422 ? 8.993 -0.172 -14.424 1.00 98.81 422 LEU A N 1
ATOM 2940 C CA . LEU A 1 422 ? 8.123 0.971 -14.691 1.00 98.81 422 LEU A CA 1
ATOM 2941 C C . LEU A 1 422 ? 7.006 0.567 -15.654 1.00 98.81 422 LEU A C 1
ATOM 2943 O O . LEU A 1 422 ? 7.264 0.048 -16.742 1.00 98.81 422 LEU A O 1
ATOM 2947 N N . VAL A 1 423 ? 5.762 0.876 -15.293 1.00 98.75 423 VAL A N 1
ATOM 2948 C CA . VAL A 1 423 ? 4.602 0.695 -16.175 1.00 98.75 423 VAL A CA 1
ATOM 2949 C C . VAL A 1 423 ? 3.846 2.008 -16.318 1.00 98.75 423 VAL A C 1
ATOM 2951 O O . VAL A 1 423 ? 3.437 2.600 -15.326 1.00 98.75 423 VAL A O 1
ATOM 2954 N N . ILE A 1 424 ? 3.604 2.439 -17.552 1.00 98.50 424 ILE A N 1
ATOM 2955 C CA . ILE A 1 424 ? 2.678 3.522 -17.889 1.00 98.50 424 ILE A CA 1
ATOM 2956 C C . ILE A 1 424 ? 1.498 2.888 -18.620 1.00 98.50 424 ILE A C 1
ATOM 2958 O O . ILE A 1 424 ? 1.638 2.417 -19.754 1.00 98.50 424 ILE A O 1
ATOM 2962 N N . GLU A 1 425 ? 0.344 2.819 -17.960 1.00 97.62 425 GLU A N 1
ATOM 2963 C CA . GLU A 1 425 ? -0.851 2.208 -18.541 1.00 97.62 425 GLU A CA 1
ATOM 2964 C C . GLU A 1 425 ? -1.487 3.090 -19.626 1.00 97.62 425 GLU A C 1
ATOM 2966 O O . GLU A 1 425 ? -1.163 4.268 -19.785 1.00 97.62 425 GLU A O 1
ATOM 2971 N N . SER A 1 426 ? -2.408 2.507 -20.398 1.00 95.06 426 SER A N 1
ATOM 2972 C CA . SER A 1 426 ? -3.138 3.231 -21.443 1.00 95.06 426 SER A CA 1
ATOM 2973 C C . SER A 1 426 ? -3.861 4.454 -20.885 1.00 95.06 426 SER A C 1
ATOM 2975 O O . SER A 1 426 ? -4.639 4.348 -19.941 1.00 95.06 426 SER A O 1
ATOM 2977 N N . GLY A 1 427 ? -3.623 5.611 -21.507 1.00 92.50 427 GLY A N 1
ATOM 2978 C CA . GLY A 1 427 ? -4.141 6.910 -21.067 1.00 92.50 427 GLY A CA 1
ATOM 2979 C C . GLY A 1 427 ? -3.391 7.527 -19.882 1.00 92.50 427 GLY A C 1
ATOM 2980 O O . GLY A 1 427 ? -3.646 8.682 -19.551 1.00 92.50 427 GLY A O 1
ATOM 2981 N N . GLY A 1 428 ? -2.461 6.795 -19.260 1.00 96.38 428 GLY A N 1
ATOM 2982 C CA . GLY A 1 428 ? -1.618 7.325 -18.202 1.00 96.38 428 GLY A CA 1
ATOM 2983 C C . GLY A 1 428 ? -0.571 8.298 -18.746 1.00 96.38 428 GLY A C 1
ATOM 2984 O O . GLY A 1 428 ? -0.139 8.175 -19.893 1.00 96.38 428 GLY A O 1
ATOM 2985 N N . THR A 1 429 ? -0.160 9.273 -17.936 1.00 96.50 429 THR A N 1
ATOM 2986 C CA . THR A 1 429 ? 0.868 10.260 -18.306 1.00 96.50 429 THR A CA 1
ATOM 2987 C C . THR A 1 429 ? 1.932 10.375 -17.220 1.00 96.50 429 THR A C 1
ATOM 2989 O O . THR A 1 429 ? 1.603 10.682 -16.073 1.00 96.50 429 THR A O 1
ATOM 2992 N N . LEU A 1 430 ? 3.197 10.171 -17.601 1.00 97.81 430 LEU A N 1
ATOM 2993 C CA . LEU A 1 430 ? 4.390 10.427 -16.790 1.00 97.81 430 LEU A CA 1
ATOM 2994 C C . LEU A 1 430 ? 5.223 11.538 -17.429 1.00 97.81 430 LEU A C 1
ATOM 2996 O O . LEU A 1 430 ? 5.599 11.438 -18.597 1.00 97.81 430 LEU A O 1
ATOM 3000 N N . GLN A 1 431 ? 5.559 12.560 -16.653 1.00 96.50 431 GLN A N 1
ATOM 3001 C CA . GLN A 1 431 ? 6.495 13.610 -17.017 1.00 96.50 431 GLN A CA 1
ATOM 3002 C C . GLN A 1 431 ? 7.794 13.424 -16.242 1.00 96.50 431 GLN A C 1
ATOM 3004 O O . GLN A 1 431 ? 7.829 13.407 -15.013 1.00 96.50 431 GLN A O 1
ATOM 30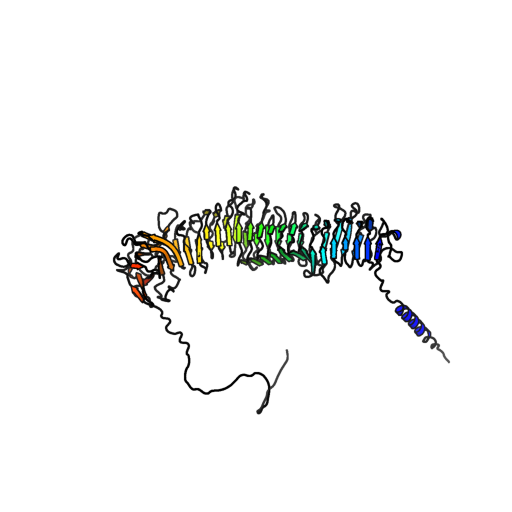09 N N . GLN A 1 432 ? 8.886 13.319 -16.991 1.00 95.00 432 GLN A N 1
ATOM 3010 C CA . GLN A 1 432 ? 10.222 13.178 -16.428 1.00 95.00 432 GLN A CA 1
ATOM 3011 C C . GLN A 1 432 ? 10.650 14.427 -15.636 1.00 95.00 432 GLN A C 1
ATOM 3013 O O . GLN A 1 432 ? 11.437 14.321 -14.707 1.00 95.00 432 GLN A O 1
ATOM 3018 N N . ASN A 1 433 ? 10.132 15.604 -16.013 1.00 95.44 433 ASN A N 1
ATOM 3019 C CA . ASN A 1 433 ? 10.284 16.875 -15.298 1.00 95.44 433 ASN A CA 1
ATOM 3020 C C . ASN A 1 433 ? 11.714 17.161 -14.790 1.00 95.44 433 ASN A C 1
ATOM 3022 O O . ASN A 1 433 ? 11.948 17.492 -13.627 1.00 95.44 433 ASN A O 1
ATOM 3026 N N . SER A 1 434 ? 12.685 17.066 -15.701 1.00 95.31 434 SER A N 1
ATOM 3027 C CA . SER A 1 434 ? 14.101 17.312 -15.405 1.00 95.31 434 SER A CA 1
ATOM 3028 C C . SER A 1 434 ? 14.702 16.398 -14.323 1.00 95.31 434 SER A C 1
ATOM 3030 O O . SER A 1 434 ? 15.391 16.881 -13.421 1.00 95.31 434 SER A O 1
ATOM 3032 N N . ARG A 1 435 ? 14.407 15.094 -14.396 1.00 97.12 435 ARG A N 1
ATOM 3033 C CA . ARG A 1 435 ? 14.956 14.038 -13.531 1.00 97.12 435 ARG A CA 1
ATOM 3034 C C . ARG A 1 435 ? 15.453 12.857 -14.343 1.00 97.12 435 ARG A C 1
ATOM 3036 O O . ARG A 1 435 ? 14.834 12.503 -15.345 1.00 97.12 435 ARG A O 1
ATOM 3043 N N . ASP A 1 436 ? 16.527 12.227 -13.901 1.00 97.50 436 ASP A N 1
ATOM 3044 C CA . ASP A 1 436 ? 16.956 10.960 -14.487 1.00 97.50 436 ASP A CA 1
ATOM 3045 C C . ASP A 1 436 ? 16.027 9.823 -14.031 1.00 97.50 436 ASP A C 1
ATOM 3047 O O . ASP A 1 436 ? 15.346 9.921 -13.000 1.00 97.50 436 ASP A O 1
ATOM 3051 N N . ILE A 1 437 ? 15.947 8.761 -14.837 1.00 98.50 437 ILE A N 1
ATOM 3052 C CA . ILE A 1 437 ? 15.200 7.547 -14.494 1.00 98.50 437 ILE A CA 1
ATOM 3053 C C . ILE A 1 437 ? 16.111 6.328 -14.635 1.00 98.50 437 ILE A C 1
ATOM 3055 O O . ILE A 1 437 ? 16.551 5.995 -15.736 1.00 98.50 437 ILE A O 1
ATOM 3059 N N . ASN A 1 438 ? 16.324 5.626 -13.530 1.00 98.44 438 ASN A N 1
ATOM 3060 C CA . ASN A 1 438 ? 17.005 4.342 -13.454 1.00 98.44 438 ASN A CA 1
ATOM 3061 C C . ASN A 1 438 ? 15.973 3.226 -13.300 1.00 98.44 438 ASN A C 1
ATOM 3063 O O . ASN A 1 438 ? 15.067 3.318 -12.469 1.00 98.44 438 ASN A O 1
ATOM 3067 N N . VAL A 1 439 ? 16.081 2.183 -14.120 1.00 98.44 439 VAL A N 1
ATOM 3068 C CA . VAL A 1 439 ? 15.184 1.025 -14.083 1.00 98.44 439 VAL A CA 1
ATOM 3069 C C . VAL A 1 439 ? 16.007 -0.251 -14.149 1.00 98.44 439 VAL A C 1
ATOM 3071 O O . VAL A 1 439 ? 16.777 -0.447 -15.087 1.00 98.44 439 VAL A O 1
ATOM 3074 N N . ALA A 1 440 ? 15.793 -1.139 -13.181 1.00 98.38 440 ALA A N 1
ATOM 3075 C CA . ALA A 1 440 ? 16.414 -2.456 -13.134 1.00 98.38 440 ALA A CA 1
ATOM 3076 C C . ALA A 1 440 ? 15.500 -3.588 -13.643 1.00 98.38 440 ALA A C 1
ATOM 3078 O O . ALA A 1 440 ? 15.966 -4.701 -13.903 1.00 98.38 440 ALA A O 1
ATOM 3079 N N . GLY A 1 441 ? 14.198 -3.332 -13.762 1.00 98.31 441 GLY A N 1
ATOM 3080 C CA . GLY A 1 441 ? 13.199 -4.237 -14.327 1.00 98.31 441 GLY A CA 1
ATOM 3081 C C . GLY A 1 441 ? 12.755 -3.850 -15.738 1.00 98.31 441 GLY A C 1
ATOM 3082 O O . GLY A 1 441 ? 13.500 -3.264 -16.519 1.00 98.31 441 GLY A O 1
ATOM 3083 N N . ASP A 1 442 ? 11.519 -4.202 -16.084 1.00 98.19 442 ASP A N 1
ATOM 3084 C CA . ASP A 1 442 ? 10.956 -3.915 -17.402 1.00 98.19 442 ASP A CA 1
ATOM 3085 C C . ASP A 1 442 ? 10.482 -2.459 -17.514 1.00 98.19 442 ASP A C 1
ATOM 3087 O O . ASP A 1 442 ? 10.030 -1.844 -16.546 1.00 98.19 442 ASP A O 1
ATOM 3091 N N . TRP A 1 443 ? 10.510 -1.927 -18.735 1.00 98.44 443 TRP A N 1
ATOM 3092 C CA . TRP A 1 443 ? 9.878 -0.660 -19.088 1.00 98.44 443 TRP A CA 1
ATOM 3093 C C . TRP A 1 443 ? 8.677 -0.938 -19.987 1.00 98.44 443 TRP A C 1
ATOM 3095 O O . TRP A 1 443 ? 8.836 -1.341 -21.137 1.00 98.44 443 TRP A O 1
ATOM 3105 N N . THR A 1 444 ? 7.460 -0.686 -19.510 1.00 98.31 444 THR A N 1
ATOM 3106 C CA . THR A 1 444 ? 6.243 -0.832 -20.322 1.00 98.31 444 THR A CA 1
ATOM 3107 C C . THR A 1 444 ? 5.538 0.504 -20.486 1.00 98.31 444 THR A C 1
ATOM 3109 O O . THR A 1 444 ? 5.069 1.074 -19.509 1.00 98.31 444 THR A O 1
ATOM 3112 N N . ASN A 1 445 ? 5.380 0.980 -21.722 1.00 97.94 445 ASN A N 1
ATOM 3113 C CA . ASN A 1 445 ? 4.662 2.219 -22.009 1.00 97.94 445 ASN A CA 1
ATOM 3114 C C . ASN A 1 445 ? 3.506 1.995 -22.991 1.00 97.94 445 ASN A C 1
ATOM 3116 O O . ASN A 1 445 ? 3.698 1.766 -24.183 1.00 97.94 445 ASN A O 1
ATOM 3120 N N . SER A 1 446 ? 2.285 2.081 -22.479 1.00 97.25 446 SER A N 1
ATOM 3121 C CA . SER A 1 446 ? 1.053 2.123 -23.275 1.00 97.25 446 SER A CA 1
ATOM 3122 C C . SER A 1 446 ? 0.330 3.467 -23.171 1.00 97.25 446 SER A C 1
ATOM 3124 O O . SER A 1 446 ? -0.756 3.615 -23.722 1.00 97.25 446 SER A O 1
ATOM 3126 N N . GLY A 1 447 ? 0.912 4.436 -22.462 1.00 96.50 447 GLY A N 1
ATOM 3127 C CA . GLY A 1 447 ? 0.371 5.776 -22.275 1.00 96.50 447 GLY A CA 1
ATOM 3128 C C . GLY A 1 447 ? 1.264 6.837 -22.911 1.00 96.50 447 GLY A C 1
ATOM 3129 O O . GLY A 1 447 ? 1.767 6.658 -24.024 1.00 96.50 447 GLY A O 1
ATOM 3130 N N . THR A 1 448 ? 1.440 7.945 -22.194 1.00 95.94 448 THR A N 1
ATOM 3131 C CA . THR A 1 448 ? 2.277 9.084 -22.580 1.00 95.94 448 THR A CA 1
ATOM 3132 C C . THR A 1 448 ? 3.471 9.196 -21.638 1.00 95.94 448 THR A C 1
ATOM 3134 O O . THR A 1 448 ? 3.309 9.342 -20.428 1.00 95.94 448 THR A O 1
ATOM 3137 N N . PHE A 1 449 ? 4.676 9.184 -22.205 1.00 97.06 449 PHE A N 1
ATOM 3138 C CA . PHE A 1 449 ? 5.906 9.538 -21.503 1.00 97.06 449 PHE A CA 1
ATOM 3139 C C . PHE A 1 449 ? 6.448 10.851 -22.072 1.00 97.06 449 PHE A C 1
ATOM 3141 O O . PHE A 1 449 ? 6.817 10.918 -23.246 1.00 97.06 449 PHE A O 1
ATOM 3148 N N . THR A 1 450 ? 6.494 11.890 -21.243 1.00 95.00 450 THR A N 1
ATOM 3149 C CA . THR A 1 450 ? 7.027 13.203 -21.608 1.00 95.00 450 THR A CA 1
ATOM 3150 C C . THR A 1 450 ? 8.455 13.325 -21.094 1.00 95.00 450 THR A C 1
ATOM 3152 O O . THR A 1 450 ? 8.693 13.639 -19.925 1.00 95.00 450 THR A O 1
ATOM 3155 N N . ARG A 1 451 ? 9.415 13.073 -21.987 1.00 92.75 451 ARG A N 1
ATOM 3156 C CA . ARG A 1 451 ? 10.847 13.245 -21.712 1.00 92.75 451 ARG A CA 1
ATOM 3157 C C . ARG A 1 451 ? 11.252 14.714 -21.590 1.00 92.75 451 ARG A C 1
ATOM 3159 O O . ARG A 1 451 ? 10.647 15.589 -22.210 1.00 92.75 451 ARG A O 1
ATOM 3166 N N . THR A 1 452 ? 12.350 14.966 -20.883 1.00 89.75 452 THR A N 1
ATOM 3167 C CA . THR A 1 452 ? 13.077 16.246 -20.924 1.00 89.75 452 THR A CA 1
ATOM 3168 C C . THR A 1 452 ? 14.366 16.065 -21.727 1.00 89.75 452 THR A C 1
ATOM 3170 O O . THR A 1 452 ? 15.038 15.056 -21.581 1.00 89.75 452 THR A O 1
ATOM 3173 N N . ALA A 1 453 ? 14.718 17.014 -22.601 1.00 82.94 453 ALA A N 1
ATOM 3174 C CA . ALA A 1 453 ? 15.731 16.821 -23.651 1.00 82.94 453 ALA A CA 1
ATOM 3175 C C . ALA A 1 453 ? 17.173 16.519 -23.183 1.00 82.94 453 ALA A C 1
ATOM 3177 O O . ALA A 1 453 ? 18.001 16.197 -24.025 1.00 82.94 453 ALA A O 1
ATOM 3178 N N . THR A 1 454 ? 17.476 16.644 -21.891 1.00 84.62 454 THR A N 1
ATOM 3179 C CA . THR A 1 454 ? 18.830 16.504 -21.326 1.00 84.62 454 THR A CA 1
ATOM 3180 C C . THR A 1 454 ? 18.909 15.505 -20.173 1.00 84.62 454 THR A C 1
ATOM 3182 O O . THR A 1 454 ? 19.888 15.544 -19.440 1.00 84.62 454 THR A O 1
ATOM 3185 N N . PHE A 1 455 ? 17.854 14.720 -19.941 1.00 89.69 455 PHE A N 1
ATOM 3186 C CA . PHE A 1 455 ? 17.774 13.807 -18.801 1.00 89.69 455 PHE A CA 1
ATOM 3187 C C . PHE A 1 455 ? 17.630 12.370 -19.268 1.00 89.69 455 PHE A C 1
ATOM 3189 O O . PHE A 1 455 ? 16.885 12.067 -20.210 1.00 89.69 455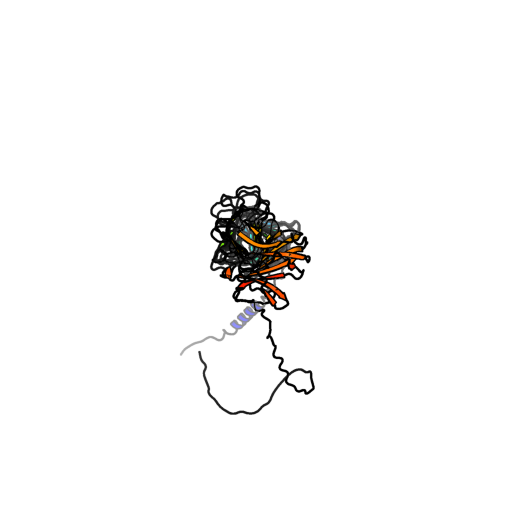 PHE A O 1
ATOM 3196 N N . ASP A 1 456 ? 18.324 11.493 -18.567 1.00 92.31 456 ASP A N 1
ATOM 3197 C CA . ASP A 1 456 ? 18.698 10.184 -19.059 1.00 92.31 456 ASP A CA 1
ATOM 3198 C C . ASP A 1 456 ? 17.707 9.119 -18.591 1.00 92.31 456 ASP A C 1
ATOM 3200 O O . ASP A 1 456 ? 17.113 9.207 -17.512 1.00 92.31 456 ASP A O 1
ATOM 3204 N N . VAL A 1 457 ? 17.540 8.080 -19.412 1.00 96.88 457 VAL A N 1
ATOM 3205 C CA . VAL A 1 457 ? 16.942 6.818 -18.965 1.00 96.88 457 VAL A CA 1
ATOM 3206 C C . VAL A 1 457 ? 18.010 5.733 -18.985 1.00 96.88 457 VAL A C 1
ATOM 3208 O O . VAL A 1 457 ? 18.586 5.421 -20.033 1.00 96.88 457 VAL A O 1
ATOM 3211 N N . THR A 1 458 ? 18.258 5.150 -17.816 1.00 97.56 458 THR A N 1
ATOM 3212 C CA . THR A 1 458 ? 19.283 4.135 -17.585 1.00 97.56 458 THR A CA 1
ATOM 3213 C C . THR A 1 458 ? 18.643 2.794 -17.255 1.00 97.56 458 THR A C 1
ATOM 3215 O O . THR A 1 458 ? 17.847 2.685 -16.330 1.00 97.56 458 THR A O 1
ATOM 3218 N N . PHE A 1 459 ? 19.031 1.757 -17.993 1.00 97.88 459 PHE A N 1
ATOM 3219 C CA . PHE A 1 459 ? 18.696 0.366 -17.704 1.00 97.88 459 PHE A CA 1
ATOM 3220 C C . PHE A 1 459 ? 19.878 -0.279 -16.982 1.00 97.88 459 PHE A C 1
ATOM 3222 O O . PHE A 1 459 ? 20.932 -0.505 -17.594 1.00 97.88 459 PHE A O 1
ATOM 3229 N N . ASP A 1 460 ? 19.717 -0.566 -15.692 1.00 96.69 460 ASP A N 1
ATOM 3230 C CA . ASP A 1 460 ? 20.805 -0.982 -14.796 1.00 96.69 460 ASP A CA 1
ATOM 3231 C C . ASP A 1 460 ? 20.624 -2.347 -14.120 1.00 96.69 460 ASP A C 1
ATOM 3233 O O . ASP A 1 460 ? 21.500 -2.830 -13.396 1.00 96.69 460 ASP A O 1
ATOM 3237 N N . GLY A 1 461 ? 19.534 -3.033 -14.446 1.00 96.19 461 GLY A N 1
ATOM 3238 C CA . GLY A 1 461 ? 19.213 -4.346 -13.909 1.00 96.19 461 GLY A CA 1
ATOM 3239 C C . GLY A 1 461 ? 20.140 -5.461 -14.367 1.00 96.19 461 GLY A C 1
ATOM 3240 O O . GLY A 1 461 ? 20.511 -5.548 -15.533 1.00 96.19 461 GLY A O 1
ATOM 3241 N N . THR A 1 462 ? 20.439 -6.390 -13.457 1.00 92.62 462 THR A N 1
ATOM 3242 C CA . THR A 1 462 ? 21.233 -7.602 -13.749 1.00 92.62 462 THR A CA 1
ATOM 3243 C C . THR A 1 462 ? 20.419 -8.726 -14.402 1.00 92.62 462 THR A C 1
ATOM 3245 O O . THR A 1 462 ? 20.989 -9.664 -14.962 1.00 92.62 462 THR A O 1
ATOM 3248 N N . GLY A 1 463 ? 19.086 -8.645 -14.327 1.00 94.81 463 GLY A N 1
ATOM 3249 C CA . GLY A 1 463 ? 18.165 -9.510 -15.061 1.00 94.81 463 GLY A CA 1
ATOM 3250 C C . GLY A 1 463 ? 18.002 -9.085 -16.524 1.00 94.81 463 GLY A C 1
ATOM 3251 O O . GLY A 1 463 ? 18.510 -8.052 -16.957 1.00 94.81 463 GLY A O 1
ATOM 3252 N N . THR A 1 464 ? 17.272 -9.891 -17.300 1.00 95.81 464 THR A N 1
ATOM 3253 C CA . THR A 1 464 ? 16.796 -9.449 -18.619 1.00 95.81 464 THR A CA 1
ATOM 3254 C C . THR A 1 464 ? 15.650 -8.468 -18.425 1.00 95.81 464 THR A C 1
ATOM 3256 O O . THR A 1 464 ? 14.664 -8.809 -17.782 1.00 95.81 464 THR A O 1
ATOM 3259 N N . GLN A 1 465 ? 15.802 -7.285 -18.997 1.00 97.88 465 GLN A N 1
ATOM 3260 C CA . GLN A 1 465 ? 14.836 -6.198 -18.999 1.00 97.88 465 GLN A CA 1
ATOM 3261 C C . GLN A 1 465 ? 14.204 -6.113 -20.385 1.00 97.88 465 GLN A C 1
ATOM 3263 O O . GLN A 1 465 ? 14.877 -6.325 -21.395 1.00 97.88 465 GLN A O 1
ATOM 3268 N N . THR A 1 466 ? 12.926 -5.786 -20.462 1.00 96.88 466 THR A N 1
ATOM 3269 C CA . THR A 1 466 ? 12.187 -5.670 -21.719 1.00 96.88 466 THR A CA 1
ATOM 3270 C C . THR A 1 466 ? 11.594 -4.280 -21.845 1.00 96.88 466 THR A C 1
ATOM 3272 O O . THR A 1 466 ? 10.955 -3.785 -20.920 1.00 96.88 466 THR A O 1
ATOM 3275 N N . ILE A 1 467 ? 11.763 -3.665 -23.016 1.00 97.31 467 ILE A N 1
ATOM 3276 C CA . ILE A 1 467 ? 10.975 -2.495 -23.403 1.00 97.31 467 ILE A CA 1
ATOM 3277 C C . ILE A 1 467 ? 9.722 -2.999 -24.120 1.00 97.31 467 ILE A C 1
ATOM 3279 O O . ILE A 1 467 ? 9.804 -3.744 -25.096 1.00 97.31 467 ILE A O 1
ATOM 3283 N N . ALA A 1 468 ? 8.553 -2.611 -23.631 1.00 96.56 468 ALA A N 1
ATOM 3284 C CA . ALA A 1 468 ? 7.269 -3.088 -24.119 1.00 96.56 468 ALA A CA 1
ATOM 3285 C C . ALA A 1 468 ? 6.206 -1.983 -24.109 1.00 96.56 468 ALA A C 1
ATOM 3287 O O . ALA A 1 468 ? 6.442 -0.845 -23.698 1.00 96.56 468 ALA A O 1
ATOM 3288 N N . GLY A 1 469 ? 5.003 -2.352 -24.546 1.00 96.56 469 GLY A N 1
ATOM 3289 C CA . GLY A 1 469 ? 3.829 -1.491 -24.549 1.00 96.56 469 GLY A CA 1
ATOM 3290 C C . GLY A 1 469 ? 3.348 -1.121 -25.948 1.00 96.56 469 GLY A C 1
ATOM 3291 O O . GLY A 1 469 ? 3.942 -1.472 -26.972 1.00 96.56 469 GLY A O 1
ATOM 3292 N N . SER A 1 470 ? 2.190 -0.470 -25.982 1.00 95.69 470 SER A N 1
ATOM 3293 C CA . SER A 1 470 ? 1.514 -0.094 -27.227 1.00 95.69 470 SER A CA 1
ATOM 3294 C C . SER A 1 470 ? 1.924 1.282 -27.759 1.00 95.69 470 SER A C 1
ATOM 3296 O O . SER A 1 470 ? 1.676 1.560 -28.931 1.00 95.69 470 SER A O 1
ATOM 3298 N N . SER A 1 471 ? 2.594 2.101 -26.944 1.00 94.44 471 SER A N 1
ATOM 3299 C CA . SER A 1 471 ? 3.087 3.425 -27.319 1.00 94.44 471 SER A CA 1
ATOM 3300 C C . SER A 1 471 ? 4.582 3.390 -27.621 1.00 94.44 471 SER A C 1
ATOM 3302 O O . SER A 1 471 ? 5.369 2.769 -26.907 1.00 94.44 471 SER A O 1
ATOM 3304 N N . THR A 1 472 ? 5.000 4.125 -28.649 1.00 90.44 472 THR A N 1
ATOM 3305 C CA . THR A 1 472 ? 6.420 4.411 -28.874 1.00 90.44 472 THR A CA 1
ATOM 3306 C C . THR A 1 472 ? 6.962 5.240 -27.710 1.00 90.44 472 THR A C 1
ATOM 3308 O O . THR A 1 472 ? 6.417 6.297 -27.393 1.00 90.44 472 THR A O 1
ATOM 3311 N N . THR A 1 473 ? 8.046 4.785 -27.078 1.00 93.69 473 THR A N 1
ATOM 3312 C CA . THR A 1 473 ? 8.720 5.553 -26.019 1.00 93.69 473 THR A CA 1
ATOM 3313 C C . THR A 1 473 ? 9.870 6.356 -26.604 1.00 93.69 473 THR A C 1
ATOM 3315 O O . THR A 1 473 ? 10.750 5.790 -27.249 1.00 93.69 473 THR A O 1
ATOM 3318 N N . GLY A 1 474 ? 9.874 7.667 -26.364 1.00 93.19 474 GLY A N 1
ATOM 3319 C CA . GLY A 1 474 ? 10.991 8.531 -26.723 1.00 93.19 474 GLY A CA 1
ATOM 3320 C C . GLY A 1 474 ? 11.863 8.870 -25.526 1.00 93.19 474 GLY A C 1
ATOM 3321 O O . GLY A 1 474 ? 11.381 9.478 -24.576 1.00 93.19 474 GLY A O 1
ATOM 3322 N N . PHE A 1 475 ? 13.146 8.536 -25.614 1.00 94.56 475 PHE A N 1
ATOM 3323 C CA . PHE A 1 475 ? 14.192 8.929 -24.675 1.00 94.56 475 PHE A CA 1
ATOM 3324 C C . PHE A 1 475 ? 14.982 10.127 -25.218 1.00 94.56 475 PHE A C 1
ATOM 3326 O O . PHE A 1 475 ? 15.023 10.361 -26.430 1.00 94.56 475 PHE A O 1
ATOM 3333 N N . ALA A 1 476 ? 15.579 10.923 -24.330 1.00 92.00 476 ALA A N 1
ATOM 3334 C CA . ALA A 1 476 ? 16.556 11.928 -24.746 1.00 92.00 476 ALA A CA 1
ATOM 3335 C C . ALA A 1 476 ? 17.886 11.232 -25.053 1.00 92.00 476 ALA A C 1
ATOM 3337 O O . ALA A 1 476 ? 18.259 11.110 -26.221 1.00 92.00 476 ALA A O 1
ATOM 3338 N N . ASP A 1 477 ? 18.489 10.671 -24.011 1.00 89.25 477 ASP A N 1
ATOM 3339 C CA . ASP A 1 477 ? 19.589 9.723 -24.080 1.00 89.25 477 ASP A CA 1
ATOM 3340 C C . ASP A 1 477 ? 19.177 8.409 -23.403 1.00 89.25 477 ASP A C 1
ATOM 3342 O O . ASP A 1 477 ? 18.356 8.379 -22.481 1.00 89.25 477 ASP A O 1
ATOM 3346 N N . TRP A 1 478 ? 19.725 7.304 -23.903 1.00 91.12 478 TRP A N 1
ATOM 3347 C CA . TRP A 1 478 ? 19.420 5.960 -23.421 1.00 91.12 478 TRP A CA 1
ATOM 3348 C C . TRP A 1 478 ? 20.704 5.216 -23.057 1.00 91.12 478 TRP A C 1
ATOM 3350 O O . TRP A 1 478 ? 21.564 4.986 -23.910 1.00 91.12 478 TRP A O 1
ATOM 3360 N N . PHE A 1 479 ? 20.829 4.809 -21.795 1.00 93.06 479 PHE A N 1
ATOM 3361 C CA . PHE A 1 479 ? 22.002 4.111 -21.277 1.00 93.06 479 PHE A CA 1
ATOM 3362 C C . PHE A 1 479 ? 21.672 2.675 -20.892 1.00 93.06 479 PHE A C 1
ATOM 3364 O O . PHE A 1 479 ? 20.718 2.404 -20.169 1.00 93.06 479 PHE A O 1
ATOM 3371 N N . ILE A 1 480 ? 22.503 1.744 -21.348 1.00 94.31 480 ILE A N 1
ATOM 3372 C CA . ILE A 1 480 ? 22.478 0.345 -20.937 1.00 94.31 480 ILE A CA 1
ATOM 3373 C C . ILE A 1 480 ? 23.795 0.080 -20.223 1.00 94.31 480 ILE A C 1
ATOM 3375 O O . ILE A 1 480 ? 24.853 0.087 -20.860 1.00 94.31 480 ILE A O 1
ATOM 3379 N N . VAL A 1 481 ? 23.753 -0.129 -18.908 1.00 93.75 481 VAL A N 1
ATOM 3380 C CA . VAL A 1 481 ? 24.977 -0.257 -18.105 1.00 93.75 481 VAL A CA 1
ATOM 3381 C C . VAL A 1 481 ? 25.652 -1.618 -18.293 1.00 93.75 481 VAL A C 1
ATOM 3383 O O . VAL A 1 481 ? 25.070 -2.579 -18.800 1.00 93.75 481 VAL A O 1
ATOM 3386 N N . ALA A 1 482 ? 26.902 -1.719 -17.845 1.00 88.81 482 ALA A N 1
ATOM 3387 C CA . ALA A 1 482 ? 27.643 -2.975 -17.829 1.00 88.81 482 ALA A CA 1
ATOM 3388 C C . ALA A 1 482 ? 26.885 -4.068 -17.052 1.00 88.81 482 ALA A C 1
ATOM 3390 O O . ALA A 1 482 ? 26.539 -3.884 -15.889 1.00 88.81 482 ALA A O 1
ATOM 3391 N N . GLY A 1 483 ? 26.669 -5.225 -17.679 1.00 87.62 483 GLY A N 1
ATOM 3392 C CA . GLY A 1 483 ? 25.950 -6.350 -17.068 1.00 87.62 483 GLY A CA 1
ATOM 3393 C C . GLY A 1 483 ? 24.431 -6.330 -17.263 1.00 87.62 483 GLY A C 1
ATOM 3394 O O . GLY A 1 483 ? 23.815 -7.382 -17.100 1.00 87.62 483 GLY A O 1
ATOM 3395 N N . ALA A 1 484 ? 23.843 -5.209 -17.697 1.00 94.50 484 ALA A N 1
ATOM 3396 C CA . ALA A 1 484 ? 22.433 -5.164 -18.063 1.00 94.50 484 ALA A CA 1
ATOM 3397 C C . ALA A 1 484 ? 22.162 -5.864 -19.396 1.00 94.50 484 ALA A C 1
ATOM 3399 O O . ALA A 1 484 ? 22.990 -5.849 -20.309 1.00 94.50 484 ALA A O 1
ATOM 3400 N N . THR A 1 485 ? 20.986 -6.478 -19.516 1.00 95.31 485 THR A N 1
ATOM 3401 C CA . THR A 1 485 ? 20.482 -7.046 -20.772 1.00 95.31 485 THR A CA 1
ATOM 3402 C C . THR A 1 485 ? 19.118 -6.452 -21.069 1.00 95.31 485 THR A C 1
ATOM 3404 O O . THR A 1 485 ? 18.210 -6.622 -20.266 1.00 95.31 485 THR A O 1
ATOM 3407 N N . VAL A 1 486 ? 18.962 -5.794 -22.218 1.00 97.31 486 VAL A N 1
ATOM 3408 C CA . VAL A 1 486 ? 17.710 -5.149 -22.623 1.00 97.31 486 VAL A CA 1
ATOM 3409 C C . VAL A 1 486 ? 17.205 -5.732 -23.940 1.00 97.31 486 VAL A C 1
ATOM 3411 O O . VAL A 1 486 ? 17.914 -5.763 -24.948 1.00 97.31 486 VAL A O 1
ATOM 3414 N N . VAL A 1 487 ? 15.955 -6.185 -23.933 1.00 97.38 487 VAL A N 1
ATOM 3415 C CA . VAL A 1 487 ? 15.218 -6.658 -25.102 1.00 97.38 487 VAL A CA 1
ATOM 3416 C C . VAL A 1 487 ? 14.426 -5.495 -25.684 1.00 97.38 487 VAL A C 1
ATOM 3418 O O . VAL A 1 487 ? 13.549 -4.921 -25.039 1.00 97.38 487 VAL A O 1
ATOM 3421 N N . VAL A 1 488 ? 14.739 -5.163 -26.930 1.00 96.50 488 VAL A N 1
ATOM 3422 C CA . VAL A 1 488 ? 14.099 -4.106 -27.708 1.00 96.50 488 VAL A CA 1
ATOM 3423 C C . VAL A 1 488 ? 12.995 -4.730 -28.562 1.00 96.50 488 VAL A C 1
ATOM 3425 O O . VAL A 1 488 ? 13.249 -5.719 -29.259 1.00 96.50 488 VAL A O 1
ATOM 3428 N N . PRO A 1 489 ? 11.770 -4.184 -28.547 1.00 94.44 489 PRO A N 1
ATOM 3429 C CA . PRO A 1 489 ? 10.660 -4.772 -29.276 1.00 94.44 489 PRO A CA 1
ATOM 3430 C C . PRO A 1 489 ? 10.813 -4.534 -30.787 1.00 94.44 489 PRO A C 1
ATOM 3432 O O . PRO A 1 489 ? 11.499 -3.614 -31.232 1.00 94.44 489 PRO A O 1
ATOM 3435 N N . ALA A 1 490 ? 10.193 -5.387 -31.608 1.00 90.88 490 ALA A N 1
ATOM 3436 C CA . ALA A 1 490 ? 10.173 -5.212 -33.067 1.00 90.88 490 ALA A CA 1
ATOM 3437 C C . ALA A 1 490 ? 9.147 -4.158 -33.518 1.00 90.88 490 ALA A C 1
ATOM 3439 O O . ALA A 1 490 ? 9.365 -3.445 -34.497 1.00 90.88 490 ALA A O 1
ATOM 3440 N N . ALA A 1 491 ? 8.023 -4.092 -32.804 1.00 87.44 491 ALA A N 1
ATOM 3441 C CA . ALA A 1 491 ? 6.990 -3.073 -32.945 1.00 87.44 491 ALA A CA 1
ATOM 3442 C C . ALA A 1 491 ? 7.180 -2.001 -31.865 1.00 87.44 491 ALA A C 1
ATOM 3444 O O . ALA A 1 491 ? 7.753 -2.295 -30.820 1.00 87.44 491 ALA A O 1
ATOM 3445 N N . ASN A 1 492 ? 6.701 -0.778 -32.110 1.00 87.44 492 ASN A N 1
ATOM 3446 C CA . ASN A 1 492 ? 6.812 0.348 -31.167 1.00 87.44 492 ASN A CA 1
ATOM 3447 C C . ASN A 1 492 ? 8.252 0.567 -30.670 1.00 87.44 492 ASN A C 1
ATOM 3449 O O . ASN A 1 492 ? 8.487 0.787 -29.483 1.00 87.44 492 ASN A O 1
ATOM 3453 N N . GLN A 1 493 ? 9.219 0.448 -31.589 1.00 90.56 493 GLN A N 1
ATOM 3454 C CA . GLN A 1 493 ? 10.640 0.596 -31.278 1.00 90.56 493 GLN A CA 1
ATOM 3455 C C . GLN A 1 493 ? 10.888 1.928 -30.560 1.00 90.56 493 GLN A C 1
ATOM 3457 O O . GLN A 1 493 ? 10.410 2.953 -31.047 1.00 90.56 493 GLN A O 1
ATOM 3462 N N . PRO A 1 494 ? 11.623 1.934 -29.434 1.00 93.94 494 PRO A N 1
ATOM 3463 C CA . PRO A 1 494 ? 11.946 3.172 -28.747 1.00 93.94 494 PRO A CA 1
ATOM 3464 C C . PRO A 1 494 ? 12.756 4.097 -29.659 1.00 93.94 494 PRO A C 1
ATOM 3466 O O . PRO A 1 494 ? 13.512 3.640 -30.519 1.00 93.94 494 PRO A O 1
ATOM 3469 N N . THR A 1 495 ? 12.609 5.400 -29.447 1.00 93.75 495 THR A N 1
ATOM 3470 C CA . THR A 1 495 ? 13.421 6.434 -30.101 1.00 93.75 495 THR A CA 1
ATOM 3471 C C . THR A 1 495 ? 14.375 7.062 -29.094 1.00 93.75 495 THR A C 1
ATOM 3473 O O . THR A 1 495 ? 14.022 7.180 -27.923 1.00 93.75 495 THR A O 1
ATOM 3476 N N . ALA A 1 496 ? 15.532 7.534 -29.546 1.00 92.50 496 ALA A N 1
ATOM 3477 C CA . ALA A 1 496 ? 16.460 8.330 -28.743 1.00 92.50 496 ALA A CA 1
ATOM 3478 C C . ALA A 1 496 ? 16.832 9.586 -29.529 1.00 92.50 496 ALA A C 1
ATOM 3480 O O . ALA A 1 496 ? 17.179 9.477 -30.705 1.00 92.50 496 ALA A O 1
ATOM 3481 N N . GLU A 1 497 ? 16.718 10.763 -28.913 1.00 89.88 497 GLU A N 1
ATOM 3482 C CA . GLU A 1 497 ? 16.950 12.039 -29.602 1.00 89.88 497 GLU A CA 1
ATOM 3483 C C . GLU A 1 497 ? 18.430 12.304 -29.857 1.00 89.88 497 GLU A C 1
ATOM 3485 O O . GLU A 1 497 ? 18.781 12.760 -30.945 1.00 89.88 497 GLU A O 1
ATOM 3490 N N . THR A 1 498 ? 19.280 12.003 -28.874 1.00 84.56 498 THR A N 1
ATOM 3491 C CA . THR A 1 498 ? 20.699 12.353 -28.929 1.00 84.56 498 THR A CA 1
ATOM 3492 C C . THR A 1 498 ? 21.562 11.099 -29.062 1.00 84.56 498 THR A C 1
ATOM 3494 O O . THR A 1 498 ? 22.116 10.873 -30.139 1.00 84.56 498 THR A O 1
ATOM 3497 N N . ASN A 1 499 ? 21.660 10.252 -28.030 1.00 82.81 499 ASN A N 1
ATOM 3498 C CA . ASN A 1 499 ? 22.542 9.081 -28.045 1.00 82.81 499 ASN A CA 1
ATOM 3499 C C . ASN A 1 499 ? 21.918 7.821 -27.432 1.00 82.81 499 ASN A C 1
ATOM 3501 O O . ASN A 1 499 ? 21.015 7.863 -26.596 1.00 82.81 499 ASN A O 1
ATOM 3505 N N . VAL A 1 500 ? 22.495 6.675 -27.806 1.00 89.19 500 VAL A N 1
ATOM 3506 C CA . VAL A 1 500 ? 22.329 5.397 -27.104 1.00 89.19 500 VAL A CA 1
ATOM 3507 C C . VAL A 1 500 ? 23.712 4.887 -26.698 1.00 89.19 500 VAL A C 1
ATOM 3509 O O . VAL A 1 500 ? 24.561 4.647 -27.557 1.00 89.19 500 VAL A O 1
ATOM 3512 N N . SER A 1 501 ? 23.953 4.707 -25.398 1.00 89.12 501 SER A N 1
ATOM 3513 C CA . SER A 1 501 ? 25.168 4.070 -24.877 1.00 89.12 501 SER A CA 1
ATOM 3514 C C . SER A 1 501 ? 24.893 2.602 -24.567 1.00 89.12 501 SER A C 1
ATOM 3516 O O . SER A 1 501 ? 24.167 2.279 -23.626 1.00 89.12 501 SER A O 1
ATOM 3518 N N . ASN A 1 502 ? 25.498 1.696 -25.336 1.00 90.12 502 ASN A N 1
ATOM 3519 C CA . ASN A 1 502 ? 25.448 0.265 -25.053 1.00 90.12 502 ASN A CA 1
ATOM 3520 C C . ASN A 1 502 ? 26.734 -0.188 -24.350 1.00 90.12 502 ASN A C 1
ATOM 3522 O O . ASN A 1 502 ? 27.742 -0.490 -24.996 1.00 90.12 502 ASN A O 1
ATOM 3526 N N . GLN A 1 503 ? 26.697 -0.263 -23.020 1.00 88.31 503 GLN A N 1
ATOM 3527 C CA . GLN A 1 503 ? 27.736 -0.919 -22.224 1.00 88.31 503 GLN A CA 1
ATOM 3528 C C . GLN A 1 503 ? 27.321 -2.327 -21.772 1.00 88.31 503 GLN A C 1
ATOM 3530 O O . GLN A 1 503 ? 28.186 -3.105 -21.392 1.00 88.31 503 GLN A O 1
ATOM 3535 N N . GLY A 1 504 ? 26.037 -2.680 -21.845 1.00 91.12 504 GLY A N 1
ATOM 3536 C CA . GLY A 1 504 ? 25.510 -4.004 -21.507 1.00 91.12 504 GLY A CA 1
ATOM 3537 C C . GLY A 1 504 ? 25.278 -4.898 -22.724 1.00 91.12 504 GLY A C 1
ATOM 3538 O O . GLY A 1 504 ? 26.173 -5.129 -23.533 1.00 91.12 504 GLY A O 1
ATOM 3539 N N . THR A 1 505 ? 24.080 -5.470 -22.827 1.00 92.00 505 THR A N 1
ATOM 3540 C CA . THR A 1 505 ? 23.638 -6.309 -23.946 1.00 92.00 505 THR A CA 1
ATOM 3541 C C . THR A 1 505 ? 22.294 -5.818 -24.466 1.00 92.00 505 THR A C 1
ATOM 3543 O O . THR A 1 505 ? 21.349 -5.675 -23.699 1.00 92.00 505 THR A O 1
ATOM 3546 N N . LEU A 1 506 ? 22.186 -5.622 -25.778 1.00 94.75 506 LEU A N 1
ATOM 3547 C CA . LEU A 1 506 ? 20.935 -5.335 -26.476 1.00 94.75 506 LEU A CA 1
ATOM 3548 C C . LEU A 1 506 ? 20.496 -6.555 -27.285 1.00 94.75 506 LEU A C 1
ATOM 3550 O O . LEU A 1 506 ? 21.321 -7.190 -27.941 1.00 94.75 506 LEU A O 1
ATOM 3554 N N . ILE A 1 507 ? 19.203 -6.868 -27.266 1.00 95.19 507 ILE A N 1
ATOM 3555 C CA . ILE A 1 507 ? 18.613 -7.986 -28.012 1.00 95.19 507 ILE A CA 1
ATOM 3556 C C . ILE A 1 507 ? 17.423 -7.474 -28.816 1.00 95.19 507 ILE A C 1
ATOM 3558 O O . ILE A 1 507 ? 16.590 -6.749 -28.285 1.00 95.19 507 ILE A O 1
ATOM 3562 N N . GLN A 1 508 ? 17.297 -7.878 -30.077 1.00 97.12 508 GLN A N 1
ATOM 3563 C CA . GLN A 1 508 ? 16.080 -7.659 -30.856 1.00 97.12 508 GLN A CA 1
ATOM 3564 C C . GLN A 1 508 ? 15.795 -8.861 -31.753 1.00 97.12 508 GLN A C 1
ATOM 3566 O O . GLN A 1 508 ? 16.691 -9.380 -32.415 1.00 97.12 508 GLN A O 1
ATOM 3571 N N . THR A 1 509 ? 14.528 -9.267 -31.821 1.00 96.06 509 THR A N 1
ATOM 3572 C CA . THR A 1 509 ? 14.067 -10.337 -32.714 1.00 96.06 509 THR A CA 1
ATOM 3573 C C . THR A 1 509 ? 13.145 -9.763 -33.778 1.00 96.06 509 THR A C 1
ATOM 3575 O O . THR A 1 509 ? 12.198 -9.056 -33.447 1.00 96.06 509 THR A O 1
ATOM 3578 N N . ARG A 1 510 ? 13.408 -10.051 -35.055 1.00 96.25 510 ARG A N 1
ATOM 3579 C CA . ARG A 1 510 ? 12.603 -9.603 -36.204 1.00 96.25 510 ARG A CA 1
ATOM 3580 C C . ARG A 1 510 ? 12.546 -10.694 -37.269 1.00 96.25 510 ARG A C 1
ATOM 3582 O O . ARG A 1 510 ? 13.455 -11.510 -37.370 1.00 96.25 510 ARG A O 1
ATOM 3589 N N . THR A 1 511 ? 11.510 -10.670 -38.101 1.00 96.56 511 THR A N 1
ATOM 3590 C CA . THR A 1 511 ? 11.418 -11.555 -39.270 1.00 96.56 511 THR A CA 1
ATOM 3591 C C . THR A 1 511 ? 12.311 -11.059 -40.408 1.00 96.56 511 THR A C 1
ATOM 3593 O O . THR A 1 511 ? 12.238 -9.879 -40.755 1.00 96.56 511 THR A O 1
ATOM 3596 N N . VAL A 1 512 ? 13.101 -11.949 -41.017 1.00 94.44 512 VAL A N 1
ATOM 3597 C CA . VAL A 1 512 ? 13.970 -11.671 -42.175 1.00 94.44 512 VAL A CA 1
ATOM 3598 C C . VAL A 1 512 ? 13.677 -12.672 -43.291 1.00 94.44 512 VAL A C 1
ATOM 3600 O O . VAL A 1 512 ? 14.113 -13.817 -43.230 1.00 94.44 512 VAL A O 1
ATOM 3603 N N . ASN A 1 513 ? 12.930 -12.233 -44.304 1.00 95.44 513 ASN A N 1
ATOM 3604 C CA . ASN A 1 513 ? 12.444 -13.077 -45.397 1.00 95.44 513 ASN A CA 1
ATOM 3605 C C . ASN A 1 513 ? 12.580 -12.348 -46.736 1.00 95.44 513 ASN A C 1
ATOM 3607 O O . ASN A 1 513 ? 11.800 -11.425 -46.982 1.00 95.44 513 ASN A O 1
ATOM 3611 N N . ALA A 1 514 ? 13.565 -12.728 -47.560 1.00 94.00 514 ALA A N 1
ATOM 3612 C CA . ALA A 1 514 ? 13.892 -12.080 -48.835 1.00 94.00 514 ALA A CA 1
ATOM 3613 C C . ALA A 1 514 ? 13.910 -10.539 -48.733 1.00 94.00 514 ALA A C 1
ATOM 3615 O O . ALA A 1 514 ? 13.349 -9.818 -49.562 1.00 94.00 514 ALA A O 1
ATOM 3616 N N . ALA A 1 515 ? 14.503 -10.033 -47.652 1.00 93.69 515 ALA A N 1
ATOM 3617 C CA . ALA A 1 515 ? 14.433 -8.639 -47.239 1.00 93.69 515 ALA A CA 1
ATOM 3618 C C . ALA A 1 515 ? 15.751 -8.157 -46.623 1.00 93.69 515 ALA A C 1
ATOM 3620 O O . ALA A 1 515 ? 16.540 -8.946 -46.098 1.00 93.69 515 ALA A O 1
ATOM 3621 N N . SER A 1 516 ? 15.934 -6.835 -46.648 1.00 91.19 516 SER A N 1
ATOM 3622 C CA . SER A 1 516 ? 16.988 -6.124 -45.926 1.00 91.19 516 SER A CA 1
ATOM 3623 C C . SER A 1 516 ? 16.414 -5.577 -44.621 1.00 91.19 516 SER A C 1
ATOM 3625 O O . SER A 1 516 ? 15.554 -4.692 -44.628 1.00 91.19 516 SER A O 1
ATOM 3627 N N . VAL A 1 517 ? 16.827 -6.151 -43.490 1.00 92.94 517 VAL A N 1
ATOM 3628 C CA . VAL A 1 517 ? 16.254 -5.857 -42.171 1.00 92.94 517 VAL A CA 1
ATOM 3629 C C . VAL A 1 517 ? 17.331 -5.321 -41.241 1.00 92.94 517 VAL A C 1
ATOM 3631 O O . VAL A 1 517 ? 18.317 -5.992 -40.943 1.00 92.94 517 VAL A O 1
ATOM 3634 N N . ALA A 1 518 ? 17.115 -4.102 -40.748 1.00 91.44 518 ALA A N 1
ATOM 3635 C CA . ALA A 1 518 ? 17.958 -3.493 -39.730 1.00 91.44 518 ALA A CA 1
ATOM 3636 C C . ALA A 1 518 ? 17.526 -3.922 -38.323 1.00 91.44 518 ALA A C 1
ATOM 3638 O O . ALA A 1 518 ? 16.345 -3.895 -37.988 1.00 91.44 518 ALA A O 1
ATOM 3639 N N . PHE A 1 519 ? 18.485 -4.269 -37.483 1.00 93.31 519 PHE A N 1
ATOM 3640 C CA . PHE A 1 519 ? 18.302 -4.597 -36.081 1.00 93.31 519 PHE A CA 1
ATOM 3641 C C . PHE A 1 519 ? 18.902 -3.505 -35.208 1.00 93.31 519 PHE A C 1
ATOM 3643 O O . PHE A 1 519 ? 19.997 -3.002 -35.488 1.00 93.31 519 PHE A O 1
ATOM 3650 N N . LEU A 1 520 ? 18.182 -3.186 -34.132 1.00 92.38 520 LEU A N 1
ATOM 3651 C CA . LEU A 1 520 ? 18.509 -2.132 -33.180 1.00 92.38 520 LEU A CA 1
ATOM 3652 C C . LEU A 1 520 ? 18.766 -0.807 -33.916 1.00 92.38 520 LEU A C 1
ATOM 3654 O O . LEU A 1 520 ? 19.774 -0.154 -33.683 1.00 92.38 520 LEU A O 1
ATOM 3658 N N . ASP A 1 521 ? 17.887 -0.455 -34.862 1.00 90.81 521 ASP A N 1
ATOM 3659 C CA . ASP A 1 521 ? 17.885 0.844 -35.550 1.00 90.81 521 ASP A CA 1
ATOM 3660 C C . ASP A 1 521 ? 17.058 1.836 -34.728 1.00 90.81 521 ASP A C 1
ATOM 3662 O O . ASP A 1 521 ? 15.867 2.024 -34.977 1.00 90.81 521 ASP A O 1
ATOM 3666 N N . VAL A 1 522 ? 17.685 2.414 -33.705 1.00 91.06 522 VAL A N 1
ATOM 3667 C CA . VAL A 1 522 ? 17.076 3.455 -32.874 1.00 91.06 522 VAL A CA 1
ATOM 3668 C C . VAL A 1 522 ? 17.240 4.777 -33.600 1.00 91.06 522 VAL A C 1
ATOM 3670 O O . VAL A 1 522 ? 18.345 5.161 -33.993 1.00 91.06 522 VAL A O 1
ATOM 3673 N N . ARG A 1 523 ? 16.128 5.476 -33.787 1.00 90.69 523 ARG A N 1
ATOM 3674 C CA . ARG A 1 523 ? 16.085 6.759 -34.487 1.00 90.69 523 ARG A CA 1
ATOM 3675 C C . ARG A 1 523 ? 15.633 7.865 -33.555 1.00 90.69 523 ARG A C 1
ATOM 3677 O O . ARG A 1 523 ? 15.081 7.585 -32.492 1.00 90.69 523 ARG A O 1
ATOM 3684 N N . ASN A 1 524 ? 15.860 9.110 -33.951 1.00 90.06 524 ASN A N 1
ATOM 3685 C CA . ASN A 1 524 ? 15.259 10.254 -33.275 1.00 90.06 524 ASN A CA 1
ATOM 3686 C C . ASN A 1 524 ? 13.740 10.301 -33.502 1.00 90.06 524 ASN A C 1
ATOM 3688 O O . ASN A 1 524 ? 13.203 9.653 -34.401 1.00 90.06 524 ASN A O 1
ATOM 3692 N N . ALA A 1 525 ? 13.032 11.088 -32.689 1.00 86.81 525 ALA A N 1
ATOM 3693 C CA . ALA A 1 525 ? 11.568 11.130 -32.723 1.00 86.81 525 ALA A CA 1
ATOM 3694 C C . ALA A 1 525 ? 11.005 11.632 -34.069 1.00 86.81 525 ALA A C 1
ATOM 3696 O O . ALA A 1 525 ? 9.895 11.269 -34.451 1.00 86.81 525 ALA A O 1
ATOM 3697 N N . ALA A 1 526 ? 11.773 12.451 -34.795 1.00 88.19 526 ALA A N 1
ATOM 3698 C CA . ALA A 1 526 ? 11.419 12.949 -36.123 1.00 88.19 526 ALA A CA 1
ATOM 3699 C C . ALA A 1 526 ? 11.674 11.938 -37.260 1.00 88.19 526 ALA A C 1
ATOM 3701 O O . ALA A 1 526 ? 11.398 12.263 -38.414 1.00 88.19 526 ALA A O 1
ATOM 3702 N N . ASP A 1 527 ? 12.226 10.758 -36.952 1.00 87.88 527 ASP A N 1
ATOM 3703 C CA . ASP A 1 527 ? 12.629 9.730 -37.922 1.00 87.88 527 ASP A CA 1
ATOM 3704 C C . ASP A 1 527 ? 13.574 10.259 -39.023 1.00 87.88 527 ASP A C 1
ATOM 3706 O O . ASP A 1 527 ? 13.599 9.787 -40.159 1.00 87.88 527 ASP A O 1
ATOM 3710 N N . SER A 1 528 ? 14.360 11.288 -38.700 1.00 86.69 528 SER A N 1
ATOM 3711 C CA . SER A 1 528 ? 15.267 11.954 -39.638 1.00 86.69 528 SER A CA 1
ATOM 3712 C C . SER A 1 528 ? 16.711 11.468 -39.525 1.00 86.69 528 SER A C 1
ATOM 3714 O O . SER A 1 528 ? 17.490 11.660 -40.460 1.00 86.69 528 SER A O 1
ATOM 3716 N N . ALA A 1 529 ? 17.072 10.821 -38.412 1.00 83.56 529 ALA A N 1
ATOM 3717 C CA . ALA A 1 529 ? 18.405 10.279 -38.176 1.00 83.56 529 ALA A CA 1
ATOM 3718 C C . ALA A 1 529 ? 18.371 9.020 -37.293 1.00 83.56 529 ALA A C 1
ATOM 3720 O O . ALA A 1 529 ? 17.633 8.960 -36.309 1.00 83.56 529 ALA A O 1
ATOM 3721 N N . SER A 1 530 ? 19.218 8.036 -37.611 1.00 82.38 530 SER A N 1
ATOM 3722 C CA . SER A 1 530 ? 19.554 6.944 -36.687 1.00 82.38 530 SER A CA 1
ATOM 3723 C C . SER A 1 530 ? 20.510 7.466 -35.614 1.00 82.38 530 SER A C 1
ATOM 3725 O O . SER A 1 530 ? 21.579 7.973 -35.946 1.00 82.38 530 SER A O 1
ATOM 3727 N N . THR A 1 531 ? 20.148 7.307 -34.345 1.00 83.25 531 THR A N 1
ATOM 3728 C CA . THR A 1 531 ? 21.013 7.579 -33.184 1.00 83.25 531 THR A CA 1
ATOM 3729 C C . THR A 1 531 ? 21.725 6.318 -32.700 1.00 83.25 531 THR A C 1
ATOM 3731 O O . THR A 1 531 ? 22.783 6.401 -32.083 1.00 83.25 531 THR A O 1
ATOM 3734 N N . TYR A 1 532 ? 21.207 5.140 -33.064 1.00 87.06 532 TYR A N 1
ATOM 3735 C CA . TYR A 1 532 ? 21.870 3.851 -32.901 1.00 87.06 532 TYR A CA 1
ATOM 3736 C C . TYR A 1 532 ? 21.525 2.923 -34.059 1.00 87.06 532 TYR A C 1
ATOM 3738 O O . TYR A 1 532 ? 20.382 2.871 -34.507 1.00 87.06 532 TYR A O 1
ATOM 3746 N N . ARG A 1 533 ? 22.494 2.144 -34.530 1.00 84.69 533 ARG A N 1
ATOM 3747 C CA . ARG A 1 533 ? 22.259 1.037 -35.461 1.00 84.69 533 ARG A CA 1
ATOM 3748 C C . ARG A 1 533 ? 23.288 -0.035 -35.183 1.00 84.69 533 ARG A C 1
ATOM 3750 O O . ARG A 1 533 ? 24.466 0.296 -35.088 1.00 84.69 533 ARG A O 1
ATOM 3757 N N . ALA A 1 534 ? 22.869 -1.296 -35.093 1.00 85.81 534 ALA A N 1
ATOM 3758 C CA . ALA A 1 534 ? 23.808 -2.379 -34.820 1.00 85.81 534 ALA A CA 1
ATOM 3759 C C . ALA A 1 534 ? 24.053 -3.302 -36.014 1.00 85.81 534 ALA A C 1
ATOM 3761 O O . ALA A 1 534 ? 25.182 -3.401 -36.486 1.00 85.81 534 ALA A O 1
ATOM 3762 N N . VAL A 1 535 ? 23.024 -3.980 -36.526 1.00 88.56 535 VAL A N 1
ATOM 3763 C CA . VAL A 1 535 ? 23.193 -5.018 -37.560 1.00 88.56 535 VAL A CA 1
ATOM 3764 C C . VAL A 1 535 ? 22.188 -4.813 -38.681 1.00 88.56 535 VAL A C 1
ATOM 3766 O O . VAL A 1 535 ? 21.040 -4.480 -38.419 1.00 88.56 535 VAL A O 1
ATOM 3769 N N . VAL A 1 536 ? 22.588 -5.031 -39.930 1.00 88.94 536 VAL A N 1
ATOM 3770 C CA . VAL A 1 536 ? 21.656 -5.210 -41.052 1.00 88.94 536 VAL A CA 1
ATOM 3771 C C . VAL A 1 536 ? 21.867 -6.605 -41.619 1.00 88.94 536 VAL A C 1
ATOM 3773 O O . VAL A 1 536 ? 23.006 -6.986 -41.881 1.00 88.94 536 VAL A O 1
ATOM 3776 N N . VAL A 1 537 ? 20.781 -7.360 -41.777 1.00 87.19 537 VAL A N 1
ATOM 3777 C CA . VAL A 1 537 ? 20.781 -8.678 -42.421 1.00 87.19 537 VAL A CA 1
ATOM 3778 C C . VAL A 1 537 ? 20.014 -8.555 -43.727 1.00 87.19 537 VAL A C 1
ATOM 3780 O O . VAL A 1 537 ? 18.826 -8.228 -43.714 1.00 87.19 537 VAL A O 1
ATOM 3783 N N . ASP A 1 538 ? 20.700 -8.787 -44.840 1.00 86.50 538 ASP A N 1
ATOM 3784 C CA . ASP A 1 538 ? 20.159 -8.629 -46.183 1.00 86.50 538 ASP A CA 1
ATOM 3785 C C . ASP A 1 538 ? 20.140 -9.960 -46.935 1.00 86.50 538 ASP A C 1
ATOM 3787 O O . ASP A 1 538 ? 21.176 -10.542 -47.246 1.00 86.50 538 ASP A O 1
ATOM 3791 N N . THR A 1 539 ? 18.932 -10.434 -47.221 1.00 88.25 539 THR A N 1
ATOM 3792 C CA . THR A 1 539 ? 18.658 -11.671 -47.973 1.00 88.25 539 THR A CA 1
ATOM 3793 C C . THR A 1 539 ? 18.102 -11.380 -49.368 1.00 88.25 539 THR A C 1
ATOM 3795 O O . THR A 1 539 ? 17.656 -12.286 -50.063 1.00 88.25 539 THR A O 1
ATOM 3798 N N . THR A 1 540 ? 18.094 -10.118 -49.815 1.00 88.44 540 THR A N 1
ATOM 3799 C CA . THR A 1 540 ? 17.510 -9.747 -51.117 1.00 88.44 540 THR A CA 1
ATOM 3800 C C . THR A 1 540 ? 18.294 -10.316 -52.299 1.00 88.44 540 THR A C 1
ATOM 3802 O O . THR A 1 540 ? 17.696 -10.643 -53.322 1.00 88.44 540 THR A O 1
ATOM 3805 N N . GLY A 1 541 ? 19.615 -10.471 -52.153 1.00 82.56 541 GLY A N 1
ATOM 3806 C CA . GLY A 1 541 ? 20.486 -11.055 -53.175 1.00 82.56 541 GLY A CA 1
ATOM 3807 C C . GLY A 1 541 ? 20.379 -12.580 -53.295 1.00 82.56 541 GLY A C 1
ATOM 3808 O O . GLY A 1 541 ? 20.493 -13.102 -54.401 1.00 82.56 541 GLY A O 1
ATOM 3809 N N . SER A 1 542 ? 20.133 -13.285 -52.185 1.00 83.06 542 SER A N 1
ATOM 3810 C CA . SER A 1 542 ? 19.981 -14.750 -52.138 1.00 83.06 542 SER A CA 1
ATOM 3811 C C . SER A 1 542 ? 18.536 -15.207 -52.368 1.00 83.06 542 SER A C 1
ATOM 3813 O O . SER A 1 542 ? 18.306 -16.267 -52.941 1.00 83.06 542 SER A O 1
ATOM 3815 N N . GLY A 1 543 ? 17.551 -14.400 -51.958 1.00 88.56 543 GLY A N 1
ATOM 3816 C CA . GLY A 1 543 ? 16.132 -14.766 -51.948 1.00 88.56 543 GLY A CA 1
ATOM 3817 C C . GLY A 1 543 ? 15.718 -15.633 -50.753 1.00 88.56 543 GLY A C 1
ATOM 3818 O O . GLY A 1 543 ? 14.573 -16.090 -50.705 1.00 88.56 543 GLY A O 1
ATOM 3819 N N . ASP A 1 544 ? 16.619 -15.850 -49.793 1.00 89.06 544 ASP A N 1
ATOM 3820 C CA . ASP A 1 544 ? 16.401 -16.772 -48.681 1.00 89.06 544 ASP A CA 1
ATOM 3821 C C . ASP A 1 544 ? 15.494 -16.215 -47.579 1.00 89.06 544 ASP A C 1
ATOM 3823 O O . ASP A 1 544 ? 15.354 -15.007 -47.367 1.00 89.06 544 ASP A O 1
ATOM 3827 N N . ASN A 1 545 ? 14.861 -17.137 -46.849 1.00 92.88 545 ASN A N 1
ATOM 3828 C CA . ASN A 1 545 ? 13.948 -16.837 -45.752 1.00 92.88 545 ASN A CA 1
ATOM 3829 C C . ASN A 1 545 ? 14.504 -17.376 -44.437 1.00 92.88 545 ASN A C 1
ATOM 3831 O O . ASN A 1 545 ? 14.317 -18.544 -44.108 1.00 92.88 545 ASN A O 1
ATOM 3835 N N . LEU A 1 546 ? 15.153 -16.504 -43.669 1.00 88.94 546 LEU A N 1
ATOM 3836 C CA . LEU A 1 546 ? 15.723 -16.842 -42.363 1.00 88.94 546 LEU A CA 1
ATOM 3837 C C . LEU A 1 546 ? 14.645 -16.972 -41.268 1.00 88.94 546 LEU A C 1
ATOM 3839 O O . LEU A 1 546 ? 14.880 -17.534 -40.191 1.00 88.94 546 LEU A O 1
ATOM 3843 N N . GLY A 1 547 ? 13.435 -16.470 -41.534 1.00 93.19 547 GLY A N 1
ATOM 3844 C CA . GLY A 1 547 ? 12.316 -16.505 -40.602 1.00 93.19 547 GLY A CA 1
ATOM 3845 C C . GLY A 1 547 ? 12.526 -15.554 -39.424 1.00 93.19 547 GLY A C 1
ATOM 3846 O O . GLY A 1 547 ? 12.955 -14.417 -39.608 1.00 93.19 547 GLY A O 1
ATOM 3847 N N . SER A 1 548 ? 12.171 -15.990 -38.214 1.00 94.88 548 SER A N 1
ATOM 3848 C CA . SER A 1 548 ? 12.409 -15.224 -36.988 1.00 94.88 548 SER A CA 1
ATOM 3849 C C . SER A 1 548 ? 13.899 -15.218 -36.665 1.00 94.88 548 SER A C 1
ATOM 3851 O O . SER A 1 548 ? 14.461 -16.258 -36.333 1.00 94.88 548 SER A O 1
ATOM 3853 N N . THR A 1 549 ? 14.520 -14.047 -36.716 1.00 94.75 549 THR A N 1
ATOM 3854 C CA . THR A 1 549 ? 15.953 -13.865 -36.487 1.00 94.75 549 THR A CA 1
ATOM 3855 C C . THR A 1 549 ? 16.181 -13.004 -35.259 1.00 94.75 549 THR A C 1
ATOM 3857 O O . THR A 1 549 ? 15.666 -11.889 -35.175 1.00 94.75 549 THR A O 1
ATOM 3860 N N . THR A 1 550 ? 16.960 -13.509 -34.306 1.00 95.00 550 THR A N 1
ATOM 3861 C CA . THR A 1 550 ? 17.372 -12.781 -33.101 1.00 95.00 550 THR A CA 1
ATOM 3862 C C . THR A 1 550 ? 18.785 -12.245 -33.271 1.00 95.00 550 THR A C 1
ATOM 3864 O O . THR A 1 550 ? 19.718 -12.999 -33.550 1.00 95.00 550 THR A O 1
ATOM 3867 N N . VAL A 1 551 ? 18.946 -10.940 -33.068 1.00 93.56 551 VAL A N 1
ATOM 3868 C CA . VAL A 1 551 ? 20.239 -10.262 -33.002 1.00 93.56 551 VAL A CA 1
ATOM 3869 C C . VAL A 1 551 ? 20.534 -9.870 -31.562 1.00 93.56 551 VAL A C 1
ATOM 3871 O O . VAL A 1 551 ? 19.728 -9.196 -30.923 1.00 93.56 551 VAL A O 1
ATOM 3874 N N . THR A 1 552 ? 21.717 -10.248 -31.082 1.00 93.06 552 THR A N 1
ATOM 3875 C CA . THR A 1 552 ? 22.239 -9.874 -29.761 1.00 93.06 552 THR A CA 1
ATOM 3876 C C . THR A 1 552 ? 23.540 -9.103 -29.922 1.00 93.06 552 THR A C 1
ATOM 3878 O O . THR A 1 552 ? 24.454 -9.572 -30.599 1.00 93.06 552 THR A O 1
ATOM 3881 N N . VAL A 1 553 ? 23.648 -7.945 -29.273 1.00 90.88 553 VAL A N 1
ATOM 3882 C CA . VAL A 1 553 ? 24.788 -7.027 -29.366 1.00 90.88 553 VAL A CA 1
ATOM 3883 C C . VAL A 1 553 ? 25.304 -6.725 -27.975 1.00 90.88 553 VAL A C 1
ATOM 3885 O O . VAL A 1 553 ? 24.618 -6.095 -27.172 1.00 90.88 553 VAL A O 1
ATOM 3888 N N . ARG A 1 554 ? 26.527 -7.161 -27.696 1.00 87.94 554 ARG A N 1
ATOM 3889 C CA . ARG A 1 554 ? 27.197 -6.935 -26.414 1.00 87.94 554 ARG A CA 1
ATOM 3890 C C . ARG A 1 554 ? 28.115 -5.730 -26.532 1.00 87.94 554 ARG A C 1
ATOM 3892 O O . ARG A 1 554 ? 28.957 -5.708 -27.427 1.00 87.94 554 ARG A O 1
ATOM 3899 N N . GLY A 1 555 ? 27.901 -4.754 -25.661 1.00 81.62 555 GLY A N 1
ATOM 3900 C CA . GLY A 1 555 ? 28.613 -3.490 -25.581 1.00 81.62 555 GLY A CA 1
ATOM 3901 C C . GLY A 1 555 ? 30.003 -3.589 -24.952 1.00 81.62 555 GLY A C 1
ATOM 3902 O O . GLY A 1 555 ? 30.435 -4.644 -24.495 1.00 81.62 555 GLY A O 1
ATOM 3903 N N . ASN A 1 556 ? 30.683 -2.444 -24.894 1.00 71.12 556 ASN A N 1
ATOM 3904 C CA . ASN A 1 556 ? 32.128 -2.306 -24.665 1.00 71.12 556 ASN A CA 1
ATOM 3905 C C . ASN A 1 556 ? 32.695 -2.826 -23.336 1.00 71.12 556 ASN A C 1
ATOM 3907 O O . ASN A 1 556 ? 33.916 -2.851 -23.165 1.00 71.12 556 ASN A O 1
ATOM 3911 N N . THR A 1 557 ? 31.872 -3.139 -22.345 1.00 72.62 557 THR A N 1
ATOM 3912 C CA . THR A 1 557 ? 32.354 -3.592 -21.030 1.00 72.62 557 THR A CA 1
ATOM 3913 C C . THR A 1 557 ? 31.968 -5.039 -20.745 1.00 72.62 557 THR A C 1
ATOM 3915 O O . THR A 1 557 ? 32.462 -5.631 -19.784 1.00 72.62 557 THR A O 1
ATOM 3918 N N . VAL A 1 558 ? 31.168 -5.656 -21.620 1.00 66.25 558 VAL A N 1
ATOM 3919 C CA . VAL A 1 558 ? 30.798 -7.066 -21.532 1.00 66.25 558 VAL A CA 1
ATOM 3920 C C . VAL A 1 558 ? 31.825 -7.902 -22.288 1.00 66.25 558 VAL A C 1
ATOM 3922 O O . VAL A 1 558 ? 32.060 -7.724 -23.480 1.00 66.25 558 VAL A O 1
ATOM 3925 N N . SER A 1 559 ? 32.429 -8.870 -21.597 1.00 65.56 559 SER A N 1
ATOM 3926 C CA . SER A 1 559 ? 33.312 -9.837 -22.254 1.00 65.56 559 SER A CA 1
ATOM 3927 C C . SER A 1 559 ? 32.530 -10.683 -23.266 1.00 65.56 559 SER A C 1
ATOM 3929 O O . SER A 1 559 ?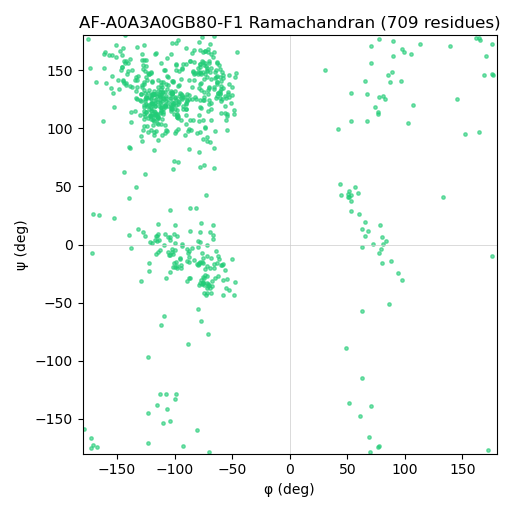 31.408 -11.133 -23.012 1.00 65.56 559 SER A O 1
ATOM 3931 N N . CYS A 1 560 ? 33.134 -10.954 -24.417 1.00 68.25 560 CYS A N 1
ATOM 3932 C CA . CYS A 1 560 ? 32.569 -11.847 -25.420 1.00 68.25 560 CYS A CA 1
ATOM 3933 C C . CYS A 1 560 ? 32.645 -13.309 -24.944 1.00 68.25 560 CYS A C 1
ATOM 3935 O O . CYS A 1 560 ? 33.635 -14.005 -25.151 1.00 68.25 560 CYS A O 1
ATOM 3937 N N . THR A 1 561 ? 31.616 -13.777 -24.230 1.00 57.09 561 THR A N 1
ATOM 3938 C CA . THR A 1 561 ? 31.677 -15.045 -23.479 1.00 57.09 561 THR A CA 1
ATOM 3939 C C . THR A 1 561 ? 31.044 -16.262 -24.141 1.00 57.09 561 THR A C 1
ATOM 3941 O O . THR A 1 561 ? 31.127 -17.329 -23.542 1.00 57.09 561 THR A O 1
ATOM 3944 N N . THR A 1 562 ? 30.484 -16.200 -25.356 1.00 52.00 562 THR A N 1
ATOM 3945 C CA . THR A 1 562 ? 29.993 -17.442 -25.999 1.00 52.00 562 THR A CA 1
ATOM 3946 C C . THR A 1 562 ? 31.114 -18.473 -26.203 1.00 52.00 562 THR A C 1
ATOM 3948 O O . THR A 1 562 ? 30.831 -19.658 -26.322 1.00 52.00 562 THR A O 1
ATOM 3951 N N . THR A 1 563 ? 32.389 -18.053 -26.140 1.00 51.53 563 THR A N 1
ATOM 3952 C CA . THR A 1 563 ? 33.563 -18.933 -26.290 1.00 51.53 563 THR A CA 1
ATOM 3953 C C . THR A 1 563 ? 34.718 -18.607 -25.326 1.00 51.53 563 THR A C 1
ATOM 3955 O O . THR A 1 563 ? 35.829 -19.099 -25.514 1.00 51.53 563 THR A O 1
ATOM 3958 N N . GLY A 1 564 ? 34.516 -17.710 -24.352 1.00 47.97 564 GLY A N 1
ATOM 3959 C CA . GLY A 1 564 ? 35.575 -17.242 -23.441 1.00 47.97 564 GLY A CA 1
ATOM 3960 C C . GLY A 1 564 ? 36.752 -16.500 -24.103 1.00 47.97 564 GLY A C 1
ATOM 3961 O O . GLY A 1 564 ? 37.779 -16.313 -23.460 1.00 47.97 564 GLY A O 1
ATOM 3962 N N . ALA A 1 565 ? 36.649 -16.081 -25.369 1.00 45.19 565 ALA A N 1
ATOM 3963 C CA . ALA A 1 565 ? 37.728 -15.370 -26.054 1.00 45.19 565 ALA A CA 1
ATOM 3964 C C . ALA A 1 565 ? 37.815 -13.919 -25.554 1.00 45.19 565 ALA A C 1
ATOM 3966 O O . ALA A 1 565 ? 36.968 -13.085 -25.866 1.00 45.19 565 ALA A O 1
ATOM 3967 N N . GLY A 1 566 ? 38.846 -13.624 -24.763 1.00 47.94 566 GLY A N 1
ATOM 3968 C CA . GLY A 1 566 ? 39.219 -12.265 -24.396 1.00 47.94 566 GLY A CA 1
ATOM 3969 C C . GLY A 1 566 ? 40.330 -11.767 -25.312 1.00 47.94 566 GLY A C 1
ATOM 3970 O O . GLY A 1 566 ? 41.413 -12.344 -25.337 1.00 47.94 566 GLY A O 1
ATOM 3971 N N . SER A 1 567 ? 40.087 -10.672 -26.024 1.00 49.62 567 SER A N 1
ATOM 3972 C CA . SER A 1 567 ? 41.157 -9.779 -26.465 1.00 49.62 567 SER A CA 1
ATOM 3973 C C . SER A 1 567 ? 40.951 -8.447 -25.740 1.00 49.62 567 SER A C 1
ATOM 3975 O O . SER A 1 567 ? 39.818 -7.962 -25.713 1.00 49.62 567 SER A O 1
ATOM 3977 N N . PRO A 1 568 ? 41.991 -7.845 -25.126 1.00 53.97 568 PRO A N 1
ATOM 3978 C CA . PRO A 1 568 ? 41.866 -6.536 -24.473 1.00 53.97 568 PRO A CA 1
ATOM 3979 C C . PRO A 1 568 ? 41.342 -5.449 -25.431 1.00 53.97 568 PRO A C 1
ATOM 3981 O O . PRO A 1 568 ? 40.732 -4.473 -24.981 1.00 53.97 568 PRO A O 1
ATOM 3984 N N . ASP A 1 569 ? 41.508 -5.692 -26.735 1.00 56.31 569 ASP A N 1
ATOM 3985 C CA . ASP A 1 569 ? 41.180 -4.802 -27.842 1.00 56.31 569 ASP A CA 1
ATOM 3986 C C . ASP A 1 569 ? 39.890 -5.206 -28.580 1.00 56.31 569 ASP A C 1
ATOM 3988 O O . ASP A 1 569 ? 39.581 -4.628 -29.616 1.00 56.31 569 ASP A O 1
ATOM 3992 N N . ALA A 1 570 ? 39.140 -6.204 -28.097 1.00 59.53 570 ALA A N 1
ATOM 3993 C CA . ALA A 1 570 ? 37.924 -6.693 -28.748 1.00 59.53 570 ALA A CA 1
ATOM 3994 C C . ALA A 1 570 ? 36.766 -6.742 -27.746 1.00 59.53 570 ALA A C 1
ATOM 3996 O O . ALA A 1 570 ? 36.605 -7.706 -26.997 1.00 59.53 570 ALA A O 1
ATOM 3997 N N . ARG A 1 571 ? 35.985 -5.658 -27.695 1.00 66.31 571 ARG A N 1
ATOM 3998 C CA . ARG A 1 571 ? 34.975 -5.454 -26.645 1.00 66.31 571 ARG A CA 1
ATOM 3999 C C . ARG A 1 571 ? 33.535 -5.396 -27.138 1.00 66.31 571 ARG A C 1
ATOM 4001 O O . ARG A 1 571 ? 32.642 -5.182 -26.333 1.00 66.31 571 ARG A O 1
ATOM 4008 N N . ARG A 1 572 ? 33.300 -5.604 -28.436 1.00 78.56 572 ARG A N 1
ATOM 4009 C CA . ARG A 1 572 ? 31.953 -5.620 -29.006 1.00 78.56 572 ARG A CA 1
ATOM 4010 C C . ARG A 1 572 ? 31.702 -6.851 -29.854 1.00 78.56 572 ARG A C 1
ATOM 4012 O O . ARG A 1 572 ? 32.401 -7.079 -30.842 1.00 78.56 572 ARG A O 1
ATOM 4019 N N . CYS A 1 573 ? 30.657 -7.587 -29.496 1.00 81.19 573 CYS A N 1
ATOM 4020 C CA . CYS A 1 573 ? 30.276 -8.830 -30.153 1.00 81.19 573 CYS A CA 1
ATOM 4021 C C . CYS A 1 573 ? 28.829 -8.825 -30.618 1.00 81.19 573 CYS A C 1
ATOM 4023 O O . CYS A 1 573 ? 27.953 -8.244 -29.977 1.00 81.19 573 CYS A O 1
ATOM 4025 N N . TYR A 1 574 ? 28.597 -9.551 -31.704 1.00 86.44 574 TYR A N 1
ATOM 4026 C CA . TYR A 1 574 ? 27.299 -9.713 -32.336 1.00 86.44 574 TYR A CA 1
ATOM 4027 C C . TYR A 1 574 ? 26.975 -11.198 -32.429 1.00 86.44 574 TYR A C 1
ATOM 4029 O O . TYR A 1 574 ? 27.849 -12.015 -32.713 1.00 86.44 574 TYR A O 1
ATOM 4037 N N . SER A 1 575 ? 25.716 -11.544 -32.205 1.00 88.81 575 SER A N 1
ATOM 4038 C CA . SER A 1 575 ? 25.169 -12.874 -32.447 1.00 88.81 575 SER A CA 1
ATOM 4039 C C . SER A 1 575 ? 23.947 -12.736 -33.334 1.00 88.81 575 SER A C 1
ATOM 4041 O O . SER A 1 575 ? 23.098 -11.899 -33.040 1.00 88.81 575 SER A O 1
ATOM 4043 N N . ILE A 1 576 ? 23.848 -13.553 -34.378 1.00 89.31 576 ILE A N 1
ATOM 4044 C CA . ILE A 1 576 ? 22.699 -13.598 -35.288 1.00 89.31 576 ILE A CA 1
ATOM 4045 C C . ILE A 1 576 ? 22.191 -15.034 -35.310 1.00 89.31 576 ILE A C 1
ATOM 4047 O O . ILE A 1 576 ? 22.907 -15.923 -35.760 1.00 89.31 576 ILE A O 1
ATOM 4051 N N . ALA A 1 577 ? 20.983 -15.257 -34.801 1.00 90.50 577 ALA A N 1
ATOM 4052 C CA . ALA A 1 577 ? 20.374 -16.577 -34.672 1.00 90.50 577 ALA A CA 1
ATOM 4053 C C . ALA A 1 577 ? 19.021 -16.610 -35.403 1.00 90.50 577 ALA A C 1
ATOM 4055 O O . ALA A 1 577 ? 18.024 -16.130 -34.854 1.00 90.50 577 ALA A O 1
ATOM 4056 N N . PRO A 1 578 ? 18.974 -17.103 -36.652 1.00 91.56 578 PRO A N 1
ATOM 4057 C CA . PRO A 1 578 ? 17.738 -17.275 -37.400 1.00 91.56 578 PRO A CA 1
ATOM 4058 C C . PRO A 1 578 ? 17.033 -18.590 -37.053 1.00 91.56 578 PRO A C 1
ATOM 4060 O O . PRO A 1 578 ? 17.649 -19.562 -36.623 1.00 91.56 578 PRO A O 1
ATOM 4063 N N . SER A 1 579 ? 15.726 -18.637 -37.296 1.00 92.00 579 SER A N 1
ATOM 4064 C CA . SER A 1 579 ? 14.913 -19.853 -37.161 1.00 92.00 579 SER A CA 1
ATOM 4065 C C . SER A 1 579 ? 15.056 -20.828 -38.334 1.00 92.00 579 SER A C 1
ATOM 4067 O O . SER A 1 579 ? 14.595 -21.965 -38.256 1.00 92.00 579 SER A O 1
ATOM 4069 N N . SER A 1 580 ? 15.620 -20.378 -39.452 1.00 89.31 580 SER A N 1
ATOM 4070 C CA . SER A 1 580 ? 15.834 -21.169 -40.663 1.00 89.31 580 SER A CA 1
ATOM 4071 C C . SER A 1 580 ? 17.177 -20.810 -41.276 1.00 89.31 580 SER A C 1
ATOM 4073 O O . SER A 1 580 ? 17.625 -19.668 -41.169 1.00 89.31 580 SER A O 1
ATOM 4075 N N . GLU A 1 581 ? 17.820 -21.801 -41.885 1.00 85.12 581 GLU A N 1
ATOM 4076 C CA . GLU A 1 581 ? 19.120 -21.607 -42.514 1.00 85.12 581 GLU A CA 1
ATOM 4077 C C . GLU A 1 581 ? 18.973 -20.903 -43.859 1.00 85.12 581 GLU A C 1
ATOM 4079 O O . GLU A 1 581 ? 17.985 -21.098 -44.569 1.00 85.12 581 GLU A O 1
ATOM 4084 N N . GLY A 1 582 ? 19.963 -20.091 -44.201 1.00 80.06 582 GLY A N 1
ATOM 4085 C CA . GLY A 1 582 ? 20.006 -19.397 -45.477 1.00 80.06 582 GLY A CA 1
ATOM 4086 C C . GLY A 1 582 ? 21.195 -18.459 -45.577 1.00 80.06 582 GLY A C 1
ATOM 4087 O O . GLY A 1 582 ? 21.918 -18.217 -44.609 1.00 80.06 582 GLY A O 1
ATOM 4088 N N . ASP A 1 583 ? 21.359 -17.926 -46.767 1.00 79.62 583 ASP A N 1
ATOM 4089 C CA . ASP A 1 583 ? 22.449 -17.076 -47.189 1.00 79.62 583 ASP A CA 1
ATOM 4090 C C . ASP A 1 583 ? 22.061 -15.601 -47.021 1.00 79.62 583 ASP A C 1
ATOM 4092 O O . ASP A 1 583 ? 21.005 -15.162 -47.484 1.00 79.62 583 ASP A O 1
ATOM 4096 N N . ALA A 1 584 ? 22.909 -14.805 -46.364 1.00 78.94 584 ALA A N 1
ATOM 4097 C CA . ALA A 1 584 ? 22.679 -13.366 -46.216 1.00 78.94 584 ALA A CA 1
ATOM 4098 C C . ALA A 1 584 ? 23.968 -12.542 -46.233 1.00 78.94 584 ALA A C 1
ATOM 4100 O O . ALA A 1 584 ? 25.030 -12.996 -45.804 1.00 78.94 584 ALA A O 1
ATOM 4101 N N . VAL A 1 585 ? 23.845 -11.286 -46.661 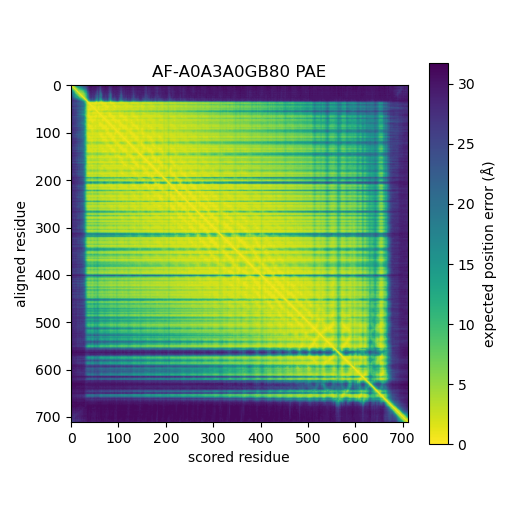1.00 81.19 585 VAL A N 1
ATOM 4102 C CA . VAL A 1 585 ? 24.867 -10.254 -46.474 1.00 81.19 585 VAL A CA 1
ATOM 4103 C C . VAL A 1 585 ? 24.634 -9.587 -45.119 1.00 81.19 585 VAL A C 1
ATOM 4105 O O . VAL A 1 585 ? 23.540 -9.099 -44.829 1.00 81.19 585 VAL A O 1
ATOM 4108 N N . VAL A 1 586 ? 25.663 -9.565 -44.271 1.00 80.12 586 VAL A N 1
ATOM 4109 C CA . VAL A 1 586 ? 25.585 -9.023 -42.907 1.00 80.12 586 VAL A CA 1
ATOM 4110 C C . VAL A 1 586 ? 26.430 -7.760 -42.795 1.00 80.12 586 VAL A C 1
ATOM 4112 O O . VAL A 1 586 ? 27.639 -7.789 -43.000 1.00 80.12 586 VAL A O 1
ATOM 4115 N N . THR A 1 587 ? 25.804 -6.651 -42.400 1.00 81.12 587 THR A N 1
ATOM 4116 C CA . THR A 1 587 ? 26.502 -5.396 -42.081 1.00 81.12 587 THR A CA 1
ATOM 4117 C C . THR A 1 587 ? 26.527 -5.175 -40.573 1.00 81.12 587 THR A C 1
ATOM 4119 O O . THR A 1 587 ? 25.471 -5.088 -39.947 1.00 81.12 587 THR A O 1
ATOM 4122 N N . LEU A 1 588 ? 27.721 -5.033 -39.995 1.00 80.50 588 LEU A N 1
ATOM 4123 C CA . LEU A 1 588 ? 27.926 -4.714 -38.577 1.00 80.50 588 LEU A CA 1
ATOM 4124 C C . LEU A 1 588 ? 28.302 -3.237 -38.424 1.00 80.50 588 LEU A C 1
ATOM 4126 O O . LEU A 1 588 ? 29.179 -2.748 -39.134 1.00 80.50 588 LEU A O 1
ATOM 4130 N N . ASN A 1 589 ? 27.654 -2.537 -37.497 1.00 78.00 589 ASN A N 1
ATOM 4131 C CA . ASN A 1 589 ? 27.803 -1.099 -37.288 1.00 78.00 589 ASN A CA 1
ATOM 4132 C C . ASN A 1 589 ? 28.320 -0.812 -35.880 1.00 78.00 589 ASN A C 1
ATOM 4134 O O . ASN A 1 589 ? 27.867 -1.437 -34.923 1.00 78.00 589 ASN A O 1
ATOM 4138 N N . ALA A 1 590 ? 29.213 0.175 -35.756 1.00 76.12 590 ALA A N 1
ATOM 4139 C CA . ALA A 1 590 ? 29.632 0.689 -34.462 1.00 76.12 590 ALA A CA 1
ATOM 4140 C C . ALA A 1 590 ? 29.622 2.213 -34.378 1.00 76.12 590 ALA A C 1
ATOM 4142 O O . ALA A 1 590 ? 30.083 2.888 -35.296 1.00 76.12 590 ALA A O 1
ATOM 4143 N N . PHE A 1 591 ? 29.090 2.741 -33.274 1.00 73.94 591 PHE A N 1
ATOM 4144 C CA . PHE A 1 591 ? 28.965 4.170 -33.039 1.00 73.94 591 PHE A CA 1
ATOM 4145 C C . PHE A 1 591 ? 30.299 4.803 -32.631 1.00 73.94 591 PHE A C 1
ATOM 4147 O O . PHE A 1 591 ? 31.051 4.246 -31.832 1.00 73.94 591 PHE A O 1
ATOM 4154 N N . ASN A 1 592 ? 30.578 5.988 -33.176 1.00 71.75 592 ASN A N 1
ATOM 4155 C CA . ASN A 1 592 ? 31.768 6.779 -32.880 1.00 71.75 592 ASN A CA 1
ATOM 4156 C C . ASN A 1 592 ? 31.361 8.212 -32.507 1.00 71.75 592 ASN A C 1
ATOM 4158 O O . ASN A 1 592 ? 31.296 9.078 -33.379 1.00 71.75 592 ASN A O 1
ATOM 4162 N N . ALA A 1 593 ? 31.110 8.458 -31.222 1.00 65.12 593 ALA A N 1
ATOM 4163 C CA . ALA A 1 593 ? 30.812 9.799 -30.704 1.00 65.12 593 ALA A CA 1
ATOM 4164 C C . ALA A 1 593 ? 31.816 10.304 -29.651 1.00 65.12 593 ALA A C 1
ATOM 4166 O O . ALA A 1 593 ? 31.683 11.418 -29.149 1.00 65.12 593 ALA A O 1
ATOM 4167 N N . GLY A 1 594 ? 32.853 9.520 -29.335 1.00 65.00 594 GLY A N 1
ATOM 4168 C CA . GLY A 1 594 ? 33.752 9.807 -28.215 1.00 65.00 594 GLY A CA 1
ATOM 4169 C C . GLY A 1 594 ? 33.086 9.605 -26.843 1.00 65.00 594 GLY A C 1
ATOM 4170 O O . GLY A 1 594 ? 31.883 9.369 -26.730 1.00 65.00 594 GLY A O 1
ATOM 4171 N N . GLY A 1 595 ? 33.883 9.669 -25.773 1.00 69.00 595 GLY A N 1
ATOM 4172 C CA . GLY A 1 595 ? 33.382 9.517 -24.400 1.00 69.00 595 GLY A CA 1
ATOM 4173 C C . GLY A 1 595 ? 32.730 8.144 -24.130 1.00 69.00 595 GLY A C 1
ATOM 4174 O O . GLY A 1 595 ? 33.166 7.147 -24.707 1.00 69.00 595 GLY A O 1
ATOM 4175 N N . PRO A 1 596 ? 31.700 8.060 -23.264 1.00 63.84 596 PRO A N 1
ATOM 4176 C CA . PRO A 1 596 ? 31.033 6.799 -22.908 1.00 63.84 596 PRO A CA 1
ATOM 4177 C C . PRO A 1 596 ? 30.162 6.206 -24.036 1.00 63.84 596 PRO A C 1
ATOM 4179 O O . PRO A 1 596 ? 29.561 5.147 -23.858 1.00 63.84 596 PRO A O 1
ATOM 4182 N N . PHE A 1 597 ? 30.089 6.872 -25.191 1.00 71.00 597 PHE A N 1
ATOM 4183 C CA . PHE A 1 597 ? 29.309 6.453 -26.356 1.00 71.00 597 PHE A CA 1
ATOM 4184 C C . PHE A 1 597 ? 30.179 5.852 -27.476 1.00 71.00 597 PHE A C 1
ATOM 4186 O O . PHE A 1 597 ? 29.640 5.327 -28.443 1.00 71.00 597 PHE A O 1
ATOM 4193 N N . ASP A 1 598 ? 31.517 5.923 -27.393 1.00 75.50 598 ASP A N 1
ATOM 4194 C CA . ASP A 1 598 ? 32.397 5.354 -28.427 1.00 75.50 598 ASP A CA 1
ATOM 4195 C C . ASP A 1 598 ? 32.428 3.825 -28.358 1.00 75.50 598 ASP A C 1
ATOM 4197 O O . ASP A 1 598 ? 33.154 3.231 -27.563 1.00 75.50 598 ASP A O 1
ATOM 4201 N N . GLU A 1 599 ? 31.690 3.167 -29.243 1.00 77.69 599 GLU A N 1
ATOM 4202 C CA . GLU A 1 599 ? 31.601 1.711 -29.332 1.00 77.69 599 GLU A CA 1
ATOM 4203 C C . GLU A 1 599 ? 32.792 1.060 -30.056 1.00 77.69 599 GLU A C 1
ATOM 4205 O O . GLU A 1 599 ? 32.813 -0.157 -30.254 1.00 77.69 599 GLU A O 1
ATOM 4210 N N . ARG A 1 600 ? 33.799 1.846 -30.466 1.00 72.69 600 ARG A N 1
ATOM 4211 C CA . ARG A 1 600 ? 35.049 1.321 -31.042 1.00 72.69 600 ARG A CA 1
ATOM 4212 C C . ARG A 1 600 ? 36.098 1.007 -29.987 1.00 72.69 600 ARG A C 1
ATOM 4214 O O . ARG A 1 600 ? 37.162 0.511 -30.345 1.00 72.69 600 ARG A O 1
ATOM 4221 N N . ASN A 1 601 ? 35.851 1.325 -28.713 1.00 71.81 601 ASN A N 1
ATOM 4222 C CA . ASN A 1 601 ? 36.835 1.158 -27.643 1.00 71.81 601 ASN A CA 1
ATOM 4223 C C . ASN A 1 601 ? 38.192 1.793 -28.016 1.00 71.81 601 ASN A C 1
ATOM 4225 O O . ASN A 1 601 ? 39.247 1.188 -27.831 1.00 71.81 601 ASN A O 1
ATOM 4229 N N . THR A 1 602 ? 38.163 2.998 -28.600 1.00 75.06 602 THR A N 1
ATOM 4230 C CA . THR A 1 602 ? 39.337 3.754 -29.082 1.00 75.06 602 THR A CA 1
ATOM 4231 C C . THR A 1 602 ? 40.116 3.139 -30.260 1.00 75.06 602 THR A C 1
ATOM 4233 O O . THR A 1 602 ? 41.161 3.664 -30.649 1.00 75.06 602 THR A O 1
ATOM 4236 N N . ILE A 1 603 ? 39.621 2.061 -30.881 1.00 75.81 603 ILE A N 1
ATOM 4237 C CA . ILE A 1 603 ? 40.244 1.468 -32.072 1.00 75.81 603 ILE A CA 1
ATOM 4238 C C . ILE A 1 603 ? 40.052 2.415 -33.260 1.00 75.81 603 ILE A C 1
ATOM 4240 O O . ILE A 1 603 ? 38.931 2.725 -33.659 1.00 75.81 603 ILE A O 1
ATOM 4244 N N . ALA A 1 604 ? 41.161 2.854 -33.853 1.00 77.19 604 ALA A N 1
ATOM 4245 C CA . ALA A 1 604 ? 41.133 3.653 -35.071 1.00 77.19 604 ALA A CA 1
ATOM 4246 C C . ALA A 1 604 ? 40.561 2.857 -36.257 1.00 77.19 604 ALA A C 1
ATOM 4248 O O . ALA A 1 604 ? 40.884 1.682 -36.429 1.00 77.19 604 ALA A O 1
ATOM 4249 N N . ASP A 1 605 ? 39.808 3.529 -37.128 1.00 72.88 605 ASP A N 1
ATOM 4250 C CA . ASP A 1 605 ? 39.147 2.974 -38.323 1.00 72.88 605 ASP A CA 1
ATOM 4251 C C . ASP A 1 605 ? 40.087 2.124 -39.193 1.00 72.88 605 ASP A C 1
ATOM 4253 O O . ASP A 1 605 ? 39.772 0.994 -39.571 1.00 72.88 605 ASP A O 1
ATOM 4257 N N . ALA A 1 606 ? 41.313 2.623 -39.399 1.00 74.88 606 ALA A N 1
ATOM 4258 C CA . ALA A 1 606 ? 42.388 1.945 -40.128 1.00 74.88 606 ALA A CA 1
ATOM 4259 C C . ALA A 1 606 ? 42.703 0.530 -39.587 1.00 74.88 606 ALA A C 1
ATOM 4261 O O . ALA A 1 606 ? 43.114 -0.370 -40.331 1.00 74.88 606 ALA A O 1
ATOM 4262 N N . ASN A 1 607 ? 42.488 0.324 -38.288 1.00 76.50 607 ASN A N 1
ATOM 4263 C CA . ASN A 1 607 ? 42.816 -0.892 -37.558 1.00 76.50 607 ASN A CA 1
ATOM 4264 C C . ASN A 1 607 ? 41.594 -1.755 -37.237 1.00 76.50 607 ASN A C 1
ATOM 4266 O O . ASN A 1 607 ? 41.789 -2.882 -36.793 1.00 76.50 607 ASN A O 1
ATOM 4270 N N . LEU A 1 608 ? 40.365 -1.284 -37.462 1.00 76.12 608 LEU A N 1
ATOM 4271 C CA . LEU A 1 608 ? 39.171 -2.074 -37.172 1.00 76.12 608 LEU A CA 1
ATOM 4272 C C . LEU A 1 608 ? 39.030 -3.227 -38.175 1.00 76.12 608 LEU A C 1
ATOM 4274 O O . LEU A 1 608 ? 39.201 -3.038 -39.382 1.00 76.12 608 LEU A O 1
ATOM 4278 N N . ARG A 1 609 ? 38.762 -4.435 -37.678 1.00 76.44 609 ARG A N 1
ATOM 4279 C CA . ARG A 1 609 ? 38.557 -5.661 -38.464 1.00 76.44 609 ARG A CA 1
ATOM 4280 C C . ARG A 1 609 ? 37.368 -6.441 -37.906 1.00 76.44 609 ARG A C 1
ATOM 4282 O O . ARG A 1 609 ? 37.114 -6.394 -36.701 1.00 76.44 609 ARG A O 1
ATOM 4289 N N . VAL A 1 610 ? 36.675 -7.180 -38.774 1.00 77.81 610 VAL A N 1
ATOM 4290 C CA . VAL A 1 610 ? 35.618 -8.126 -38.378 1.00 77.81 610 VAL A CA 1
ATOM 4291 C C . VAL A 1 610 ? 36.173 -9.539 -38.364 1.00 77.81 610 VAL A C 1
ATOM 4293 O O . VAL A 1 610 ? 36.811 -9.991 -39.319 1.00 77.81 610 VAL A O 1
ATOM 4296 N N . TYR A 1 611 ? 35.892 -10.234 -37.271 1.00 78.00 611 TYR A N 1
ATOM 4297 C CA . TYR A 1 611 ? 36.206 -11.636 -37.082 1.00 78.00 611 TYR A CA 1
ATOM 4298 C C . TYR A 1 611 ? 34.912 -12.440 -36.975 1.00 78.00 611 TYR A C 1
ATOM 4300 O O . TYR A 1 611 ? 34.000 -12.045 -36.251 1.00 78.00 611 TYR A O 1
ATOM 4308 N N . GLN A 1 612 ? 34.855 -13.576 -37.664 1.00 80.56 612 GLN A N 1
ATOM 4309 C CA . GLN A 1 612 ? 33.789 -14.569 -37.541 1.00 80.56 612 GLN A CA 1
ATOM 4310 C C . GLN A 1 612 ? 34.265 -15.735 -36.684 1.00 80.56 612 GLN A C 1
ATOM 4312 O O . GLN A 1 612 ? 35.403 -16.189 -36.827 1.00 80.56 612 GLN A O 1
ATOM 4317 N N . TYR A 1 613 ? 33.389 -16.250 -35.829 1.00 76.50 613 TYR A N 1
ATOM 4318 C CA . TYR A 1 613 ? 33.627 -17.514 -35.148 1.00 76.50 613 TYR A CA 1
ATOM 4319 C C . TYR A 1 613 ? 33.343 -18.686 -36.096 1.00 76.50 613 TYR A C 1
ATOM 4321 O O . TYR A 1 613 ? 32.222 -18.833 -36.575 1.00 76.50 613 TYR A O 1
ATOM 4329 N N . THR A 1 614 ? 34.356 -19.502 -36.387 1.00 74.00 614 THR A N 1
ATOM 4330 C CA . THR A 1 614 ? 34.301 -20.563 -37.417 1.00 74.00 614 THR A CA 1
ATOM 4331 C C . THR A 1 614 ? 34.432 -21.983 -36.855 1.00 74.00 614 THR A C 1
ATOM 4333 O O . THR A 1 614 ? 34.463 -22.950 -37.614 1.00 74.00 614 THR A O 1
ATOM 4336 N N . GLY A 1 615 ? 34.521 -22.140 -35.533 1.00 67.94 615 GLY A N 1
ATOM 4337 C CA . GLY A 1 615 ? 34.692 -23.437 -34.871 1.00 67.94 615 GLY A CA 1
ATOM 4338 C C . GLY A 1 615 ? 35.146 -23.289 -33.415 1.00 67.94 615 GLY A C 1
ATOM 4339 O O . GLY A 1 615 ? 35.417 -22.164 -33.010 1.00 67.94 615 GLY A O 1
ATOM 4340 N N . PRO A 1 616 ? 35.305 -24.389 -32.642 1.00 62.12 616 PRO A N 1
ATOM 4341 C CA . PRO A 1 616 ? 35.347 -24.448 -31.163 1.00 62.12 616 PRO A CA 1
ATOM 4342 C C . PRO A 1 616 ? 36.299 -23.486 -30.430 1.00 62.12 616 PRO A C 1
ATOM 4344 O O . PRO A 1 616 ? 36.216 -23.332 -29.212 1.00 62.12 616 PRO A O 1
ATOM 4347 N N . SER A 1 617 ? 37.204 -22.831 -31.148 1.00 62.94 617 SER A N 1
ATOM 4348 C CA . SER A 1 617 ? 38.182 -21.882 -30.623 1.00 62.94 617 SER A CA 1
ATOM 4349 C C . SER A 1 617 ? 38.838 -21.039 -31.731 1.00 62.94 617 SER A C 1
ATOM 4351 O O . SER A 1 617 ? 39.962 -20.570 -31.562 1.00 62.94 617 SER A O 1
ATOM 4353 N N . THR A 1 618 ? 38.173 -20.834 -32.876 1.00 72.38 618 THR A N 1
ATOM 4354 C CA . THR A 1 618 ? 38.770 -20.128 -34.023 1.00 72.38 618 THR A CA 1
ATOM 4355 C C . THR A 1 618 ? 37.976 -18.888 -34.416 1.00 72.38 618 THR A C 1
ATOM 4357 O O . THR A 1 618 ? 36.821 -18.973 -34.827 1.00 72.38 618 THR A O 1
ATOM 4360 N N . TRP A 1 619 ? 38.633 -17.730 -34.315 1.00 76.44 619 TRP A N 1
ATOM 4361 C CA . TRP A 1 619 ? 38.166 -16.461 -34.869 1.00 76.44 619 TRP A CA 1
ATOM 4362 C C . TRP A 1 619 ? 38.927 -16.171 -36.161 1.00 76.44 619 TRP A C 1
ATOM 4364 O O . TRP A 1 619 ? 40.147 -16.000 -36.147 1.00 76.44 619 TRP A O 1
ATOM 4374 N N . THR A 1 620 ? 38.216 -16.115 -37.281 1.00 78.12 620 THR A N 1
ATOM 4375 C CA . THR A 1 620 ? 38.793 -15.860 -38.604 1.00 78.12 620 THR A CA 1
ATOM 4376 C C . THR A 1 620 ? 38.518 -14.418 -39.001 1.00 78.12 620 THR A C 1
ATOM 4378 O O . THR A 1 620 ? 37.368 -13.988 -38.983 1.00 78.12 620 THR A O 1
ATOM 4381 N N . ASN A 1 621 ? 39.558 -13.663 -39.360 1.00 78.56 621 ASN A N 1
ATOM 4382 C CA . ASN A 1 621 ? 39.375 -12.341 -39.954 1.00 78.56 621 ASN A CA 1
ATOM 4383 C C . ASN A 1 621 ? 38.753 -12.504 -41.346 1.00 78.56 621 ASN A C 1
ATOM 4385 O O . ASN A 1 621 ? 39.331 -13.172 -42.201 1.00 78.56 621 ASN A O 1
ATOM 4389 N N . ILE A 1 622 ? 37.592 -11.894 -41.547 1.00 72.75 622 ILE A N 1
ATOM 4390 C CA . ILE A 1 622 ? 36.789 -11.988 -42.775 1.00 72.75 622 ILE A CA 1
ATOM 4391 C C . ILE A 1 622 ? 36.658 -10.636 -43.489 1.00 72.75 622 ILE A C 1
ATOM 4393 O O . ILE A 1 622 ? 35.896 -10.506 -44.440 1.00 72.75 622 ILE A O 1
ATOM 4397 N N . SER A 1 623 ? 37.383 -9.615 -43.029 1.00 68.50 623 SER A N 1
ATOM 4398 C CA . SER A 1 623 ? 37.305 -8.264 -43.596 1.00 68.50 623 SER A CA 1
ATOM 4399 C C . SER A 1 623 ? 38.182 -8.079 -44.843 1.00 68.50 623 SER A C 1
ATOM 4401 O O . SER A 1 623 ? 39.310 -8.567 -44.900 1.00 68.50 623 SER A O 1
ATOM 4403 N N . SER A 1 624 ? 37.683 -7.326 -45.832 1.00 54.31 624 SER A N 1
ATOM 4404 C CA . SER A 1 624 ? 38.361 -7.001 -47.112 1.00 54.31 624 SER A CA 1
ATOM 4405 C C . SER A 1 624 ? 39.332 -5.832 -47.008 1.00 54.31 624 SER A C 1
ATOM 4407 O O . SER A 1 624 ? 40.098 -5.581 -47.938 1.00 54.31 624 SER A O 1
ATOM 4409 N N . GLY A 1 625 ? 39.273 -5.070 -45.916 1.00 54.62 625 GLY A N 1
ATOM 4410 C CA . GLY A 1 625 ? 39.955 -3.791 -45.774 1.00 54.62 625 GLY A CA 1
ATOM 4411 C C . GLY A 1 625 ? 39.856 -3.225 -44.360 1.00 54.62 625 GLY A C 1
ATOM 4412 O O . GLY A 1 625 ? 39.367 -3.879 -43.439 1.00 54.62 625 GLY A O 1
ATOM 4413 N N . ALA A 1 626 ? 40.375 -2.011 -44.182 1.00 55.53 626 ALA A N 1
ATOM 4414 C CA . ALA A 1 626 ? 40.100 -1.212 -42.994 1.00 55.53 626 ALA A CA 1
ATOM 4415 C C . ALA A 1 626 ? 38.691 -0.613 -43.058 1.00 55.53 626 ALA A C 1
ATOM 4417 O O . ALA A 1 626 ? 38.154 -0.448 -44.153 1.00 55.53 626 ALA A O 1
ATOM 4418 N N . GLY A 1 627 ? 38.116 -0.267 -41.905 1.00 54.31 627 GLY A N 1
ATOM 4419 C CA . GLY A 1 627 ? 36.843 0.442 -41.875 1.00 54.31 627 GLY A CA 1
ATOM 4420 C C . GLY A 1 627 ? 36.915 1.777 -42.633 1.00 54.31 627 GLY A C 1
ATOM 4421 O O . GLY A 1 627 ? 37.980 2.397 -42.721 1.00 54.31 627 GLY A O 1
ATOM 4422 N N . SER A 1 628 ? 35.802 2.195 -43.237 1.00 49.56 628 SER A N 1
ATOM 4423 C CA . SER A 1 628 ? 35.723 3.381 -44.095 1.00 49.56 628 SER A CA 1
ATOM 4424 C C . SER A 1 628 ? 34.823 4.471 -43.503 1.00 49.56 628 SER A C 1
ATOM 4426 O O . SER A 1 628 ? 33.604 4.379 -43.624 1.00 49.56 628 SER A O 1
ATOM 4428 N N . ALA A 1 629 ? 35.401 5.544 -42.955 1.00 44.94 629 ALA A N 1
ATOM 4429 C CA . ALA A 1 629 ? 34.640 6.675 -42.418 1.00 44.94 629 ALA A CA 1
ATOM 4430 C C . ALA A 1 629 ? 33.869 7.460 -43.501 1.00 44.94 629 ALA A C 1
ATOM 4432 O O . ALA A 1 629 ? 34.432 7.836 -44.531 1.00 44.94 629 ALA A O 1
ATOM 4433 N N . GLY A 1 630 ? 32.608 7.811 -43.225 1.00 35.31 630 GLY A N 1
ATOM 4434 C CA . GLY A 1 630 ? 31.841 8.767 -44.029 1.00 35.31 630 GLY A CA 1
ATOM 4435 C C . GLY A 1 630 ? 30.770 9.499 -43.213 1.00 35.31 630 GLY A C 1
ATOM 4436 O O . GLY A 1 630 ? 29.842 8.882 -42.728 1.00 35.31 630 GLY A O 1
ATOM 4437 N N . GLY A 1 631 ? 30.848 10.826 -43.088 1.00 39.00 631 GLY A N 1
ATOM 4438 C CA . GLY A 1 631 ? 29.808 11.638 -42.427 1.00 39.00 631 GLY A CA 1
ATOM 4439 C C . GLY A 1 631 ? 29.816 11.614 -40.887 1.00 39.00 631 GLY A C 1
ATOM 4440 O O . GLY A 1 631 ? 30.737 11.089 -40.267 1.00 39.00 631 GLY A O 1
ATOM 4441 N N . ALA A 1 632 ? 28.793 12.231 -40.272 1.00 34.34 632 ALA A N 1
ATOM 4442 C CA . ALA A 1 632 ? 28.666 12.438 -38.815 1.00 34.34 632 ALA A CA 1
ATOM 4443 C C . ALA A 1 632 ? 28.553 11.140 -37.985 1.00 34.34 632 ALA A C 1
ATOM 4445 O O . ALA A 1 632 ? 28.600 11.186 -36.761 1.00 34.34 632 ALA A O 1
ATOM 4446 N N . PHE A 1 633 ? 28.467 9.993 -38.662 1.00 36.16 633 PHE A N 1
ATOM 4447 C CA . PHE A 1 633 ? 28.595 8.656 -38.105 1.00 36.16 633 PHE A CA 1
ATOM 4448 C C . PHE A 1 633 ? 29.753 7.990 -38.840 1.00 36.16 633 PHE A C 1
ATOM 4450 O O . PHE A 1 633 ? 29.672 7.739 -40.040 1.00 36.16 633 PHE A O 1
ATOM 4457 N N . SER A 1 634 ? 30.873 7.752 -38.164 1.00 36.62 634 SER A N 1
ATOM 4458 C CA . SER A 1 634 ? 32.012 7.087 -38.800 1.00 36.62 634 SER A CA 1
ATOM 4459 C C . SER A 1 634 ? 31.669 5.615 -39.003 1.00 36.62 634 SER A C 1
ATOM 4461 O O . SER A 1 634 ? 31.844 4.794 -38.107 1.00 36.62 634 SER A O 1
ATOM 4463 N N . PHE A 1 635 ? 31.127 5.295 -40.177 1.00 44.78 635 PHE A N 1
ATOM 4464 C CA . PHE A 1 635 ? 30.991 3.930 -40.657 1.00 44.78 635 PHE A CA 1
ATOM 4465 C C . PHE A 1 635 ? 32.339 3.218 -40.529 1.00 44.78 635 PHE A C 1
ATOM 4467 O O . PHE A 1 635 ? 33.349 3.711 -41.005 1.00 44.78 635 PHE A O 1
ATOM 4474 N N . ASN A 1 636 ? 32.357 2.047 -39.913 1.00 39.25 636 ASN A N 1
ATOM 4475 C CA . ASN A 1 636 ? 33.381 1.052 -40.182 1.00 39.25 636 ASN A CA 1
ATOM 4476 C C . ASN A 1 636 ? 32.663 -0.285 -40.218 1.00 39.25 636 ASN A C 1
ATOM 4478 O O . ASN A 1 636 ? 32.599 -1.000 -39.218 1.00 39.25 636 ASN A O 1
ATOM 4482 N N . SER A 1 637 ? 32.080 -0.609 -41.366 1.00 38.09 637 SER A N 1
ATOM 4483 C CA . SER A 1 637 ? 31.805 -2.006 -41.642 1.00 38.09 637 SER A CA 1
ATOM 4484 C C . SER A 1 637 ? 33.151 -2.738 -41.619 1.00 38.09 637 SER A C 1
ATOM 4486 O O . SER A 1 637 ? 34.130 -2.289 -42.215 1.00 38.09 637 SER A O 1
ATOM 4488 N N . GLY A 1 638 ? 33.231 -3.882 -40.944 1.00 36.22 638 GLY A N 1
ATOM 4489 C CA . GLY A 1 638 ? 33.942 -4.956 -41.619 1.00 36.22 638 GLY A CA 1
ATOM 4490 C C . GLY A 1 638 ? 32.930 -5.520 -42.582 1.00 36.22 638 GLY A C 1
ATOM 4491 O O . GLY A 1 638 ? 32.044 -6.271 -42.189 1.00 36.22 638 GLY A O 1
ATOM 4492 N N . ASP A 1 639 ? 33.005 -5.050 -43.816 1.00 39.22 639 ASP A N 1
ATOM 4493 C CA . ASP A 1 639 ? 32.374 -5.757 -44.907 1.00 39.22 639 ASP A CA 1
ATOM 4494 C C . ASP A 1 639 ? 32.980 -7.163 -44.919 1.00 39.22 639 ASP A C 1
ATOM 4496 O O . ASP A 1 639 ? 34.209 -7.304 -44.837 1.00 39.22 639 ASP A O 1
ATOM 4500 N N . THR A 1 640 ? 32.153 -8.197 -45.046 1.00 40.81 640 THR A N 1
ATOM 4501 C CA . THR A 1 640 ? 32.620 -9.541 -45.403 1.00 40.81 640 THR A CA 1
ATOM 4502 C C . THR A 1 640 ? 33.023 -9.572 -46.871 1.00 40.81 640 THR A C 1
ATOM 4504 O O . THR A 1 640 ? 32.711 -10.499 -47.604 1.00 40.81 640 THR A O 1
ATOM 4507 N N . ALA A 1 641 ? 33.717 -8.531 -47.323 1.00 36.91 641 ALA A N 1
ATOM 4508 C CA . ALA A 1 641 ? 34.683 -8.622 -48.381 1.00 36.91 641 ALA A CA 1
ATOM 4509 C C . ALA A 1 641 ? 34.228 -9.268 -49.681 1.00 36.91 641 ALA A C 1
ATOM 4511 O O . ALA A 1 641 ? 35.039 -9.979 -50.263 1.00 36.91 641 ALA A O 1
ATOM 4512 N N . SER A 1 642 ? 32.986 -9.052 -50.132 1.00 36.72 642 SER A N 1
ATOM 4513 C CA . SER A 1 642 ? 32.586 -9.308 -51.534 1.00 36.72 642 SER A CA 1
ATOM 4514 C C . SER A 1 642 ? 31.100 -9.108 -51.856 1.00 36.72 642 SER A C 1
ATOM 4516 O O . SER A 1 642 ? 30.751 -9.139 -53.032 1.00 36.72 642 SER A O 1
ATOM 4518 N N . GLY A 1 643 ? 30.211 -8.912 -50.876 1.00 47.62 643 GLY A N 1
ATOM 4519 C CA . GLY A 1 643 ? 28.776 -9.083 -51.140 1.00 47.62 643 GLY A CA 1
ATOM 4520 C C . GLY A 1 643 ? 28.395 -10.546 -51.410 1.00 47.62 643 GLY A C 1
ATOM 4521 O O . GLY A 1 643 ? 27.275 -10.809 -51.842 1.00 47.62 643 GLY A O 1
ATOM 4522 N N . GLU A 1 644 ? 29.309 -11.488 -51.149 1.00 48.44 644 GLU A N 1
ATOM 4523 C CA . GLU A 1 644 ? 29.008 -12.915 -51.156 1.00 48.44 644 GLU A CA 1
ATOM 4524 C C . GLU A 1 644 ? 28.206 -13.264 -49.896 1.00 48.44 644 GLU A C 1
ATOM 4526 O O . GLU A 1 644 ? 28.582 -12.853 -48.789 1.00 48.44 644 GLU A O 1
ATOM 4531 N N . PRO A 1 645 ? 27.095 -13.997 -50.041 1.00 54.06 645 PRO A N 1
ATOM 4532 C CA . PRO A 1 645 ? 26.298 -14.412 -48.903 1.00 54.06 645 PRO A CA 1
ATOM 4533 C C . PRO A 1 645 ? 27.062 -15.334 -47.941 1.00 54.06 645 PRO A C 1
ATOM 4535 O O . PRO A 1 645 ? 27.866 -16.169 -48.354 1.00 54.06 645 PRO A O 1
ATOM 4538 N N . ILE A 1 646 ? 26.788 -15.198 -46.641 1.00 58.12 646 ILE A N 1
ATOM 4539 C CA . ILE A 1 646 ? 27.304 -16.092 -45.597 1.00 58.12 646 ILE A CA 1
ATOM 4540 C C . ILE A 1 646 ? 26.183 -17.053 -45.192 1.00 58.12 646 ILE A C 1
ATOM 4542 O O . ILE A 1 646 ? 25.095 -16.567 -44.865 1.00 58.12 646 ILE A O 1
ATOM 4546 N N . PRO A 1 647 ? 26.440 -18.372 -45.120 1.00 58.00 647 PRO A N 1
ATOM 4547 C CA . PRO A 1 647 ? 25.454 -19.321 -44.625 1.00 58.00 647 PRO A CA 1
ATOM 4548 C C . PRO A 1 647 ? 25.224 -19.100 -43.128 1.00 58.00 647 PRO A C 1
ATOM 4550 O O . PRO A 1 647 ? 26.139 -19.268 -42.316 1.00 58.00 647 PRO A O 1
ATOM 4553 N N . ILE A 1 648 ? 24.000 -18.725 -42.758 1.00 62.00 648 ILE A N 1
ATOM 4554 C CA . ILE A 1 648 ? 23.558 -18.547 -41.373 1.00 62.00 648 ILE A CA 1
ATOM 4555 C C . ILE A 1 648 ? 22.838 -19.806 -40.906 1.00 62.00 648 ILE A C 1
ATOM 4557 O O . ILE A 1 648 ? 21.732 -20.089 -41.347 1.00 62.00 648 ILE A O 1
ATOM 4561 N N . SER A 1 649 ? 23.470 -20.564 -40.008 1.00 63.50 649 SER A N 1
ATOM 4562 C CA . SER A 1 649 ? 22.911 -21.785 -39.416 1.00 63.50 649 SER A CA 1
ATOM 4563 C C . SER A 1 649 ? 22.060 -21.501 -38.173 1.00 63.50 649 SER A C 1
ATOM 4565 O O . SER A 1 649 ? 22.271 -20.506 -37.474 1.00 63.50 649 SER A O 1
ATOM 4567 N N . GLY A 1 650 ? 21.158 -22.427 -37.829 1.00 53.41 650 GLY A N 1
ATOM 4568 C CA . GLY A 1 650 ? 20.270 -22.313 -36.659 1.00 53.41 650 GLY A CA 1
ATOM 4569 C C . GLY A 1 650 ? 20.977 -22.283 -35.291 1.00 53.41 650 GLY A C 1
ATOM 4570 O O . GLY A 1 650 ? 20.383 -21.852 -34.306 1.00 53.41 650 GLY A O 1
ATOM 4571 N N . GLU A 1 651 ? 22.252 -22.685 -35.216 1.00 57.97 651 GLU A N 1
ATOM 4572 C CA . GLU A 1 651 ? 23.084 -22.578 -33.999 1.00 57.97 651 GLU A CA 1
ATOM 4573 C C . GLU A 1 651 ? 23.588 -21.143 -33.720 1.00 57.97 651 GLU A C 1
ATOM 4575 O O . GLU A 1 651 ? 24.121 -20.870 -32.645 1.00 57.97 651 GLU A O 1
ATOM 4580 N N . GLY A 1 652 ? 23.360 -20.212 -34.654 1.00 68.06 652 GLY A N 1
ATOM 4581 C CA . GLY A 1 652 ? 23.755 -18.808 -34.570 1.00 68.06 652 GLY A CA 1
ATOM 4582 C C . GLY A 1 652 ? 25.179 -18.534 -35.067 1.00 68.06 652 GLY A C 1
ATOM 4583 O O . GLY A 1 652 ? 26.109 -19.290 -34.802 1.00 68.06 652 GLY A O 1
ATOM 4584 N N . ILE A 1 653 ? 25.369 -17.421 -35.785 1.00 77.69 653 ILE A N 1
ATOM 4585 C CA . ILE A 1 653 ? 26.704 -16.917 -36.141 1.00 77.69 653 ILE A CA 1
ATOM 4586 C C . ILE A 1 653 ? 27.133 -15.857 -35.130 1.00 77.69 653 ILE A C 1
ATOM 4588 O O . ILE A 1 653 ? 26.357 -14.961 -34.784 1.00 77.69 653 ILE A O 1
ATOM 4592 N N . HIS A 1 654 ? 28.399 -15.915 -34.716 1.00 82.69 654 HIS A N 1
ATOM 4593 C CA . HIS A 1 654 ? 29.019 -14.908 -33.865 1.00 82.69 654 HIS A CA 1
ATOM 4594 C C . HIS A 1 654 ? 30.080 -14.095 -34.608 1.00 82.69 654 HIS A C 1
ATOM 4596 O O . HIS A 1 654 ? 30.946 -14.649 -35.291 1.00 82.69 654 HIS A O 1
ATOM 4602 N N . PHE A 1 655 ? 30.040 -12.780 -34.406 1.00 82.00 655 PHE A N 1
ATOM 4603 C CA . PHE A 1 655 ? 31.008 -11.830 -34.939 1.00 82.00 655 PHE A CA 1
ATOM 4604 C C . PHE A 1 655 ? 31.630 -10.986 -33.832 1.00 82.00 655 PHE A C 1
ATOM 4606 O O . PHE A 1 655 ? 31.007 -10.724 -32.800 1.00 82.00 655 PHE A O 1
ATOM 4613 N N . LEU A 1 656 ? 32.845 -10.511 -34.086 1.00 80.19 656 LEU A N 1
ATOM 4614 C CA . LEU A 1 656 ? 33.606 -9.662 -33.181 1.00 80.19 656 LEU A CA 1
ATOM 4615 C C . LEU A 1 656 ? 34.307 -8.539 -33.952 1.00 80.19 656 LEU A C 1
ATOM 4617 O O . LEU A 1 656 ? 34.907 -8.782 -35.000 1.00 80.19 656 LEU A O 1
ATOM 4621 N N . LEU A 1 657 ? 34.256 -7.322 -33.405 1.00 77.31 657 LEU A N 1
ATOM 4622 C CA . LEU A 1 657 ? 35.050 -6.184 -33.875 1.00 77.31 657 LEU A CA 1
ATOM 4623 C C . LEU A 1 657 ? 36.317 -6.046 -33.027 1.00 77.31 657 LEU A C 1
ATOM 4625 O O . LEU A 1 657 ? 36.235 -5.907 -31.806 1.00 77.31 657 LEU A O 1
ATOM 4629 N N . ALA A 1 658 ? 37.485 -6.085 -33.672 1.00 76.44 658 ALA A N 1
ATOM 4630 C CA . ALA A 1 658 ? 38.782 -6.018 -32.996 1.00 76.44 658 ALA A CA 1
ATOM 4631 C C . ALA A 1 658 ? 39.849 -5.303 -33.838 1.00 76.44 658 ALA A C 1
ATOM 4633 O O . ALA A 1 658 ? 39.683 -5.106 -35.044 1.00 76.44 658 ALA A O 1
ATOM 4634 N N . ALA A 1 659 ? 40.972 -4.951 -33.206 1.00 75.19 659 ALA A N 1
ATOM 4635 C CA . ALA A 1 659 ? 42.125 -4.366 -33.884 1.00 75.19 659 ALA A CA 1
ATOM 4636 C C . ALA A 1 659 ? 42.894 -5.384 -34.761 1.00 75.19 659 ALA A C 1
ATOM 4638 O O . ALA A 1 659 ? 42.965 -6.579 -34.466 1.00 75.19 659 ALA A O 1
ATOM 4639 N N . THR A 1 660 ? 43.549 -4.898 -35.818 1.00 69.25 660 THR A N 1
ATOM 4640 C CA . THR A 1 660 ? 44.421 -5.658 -36.741 1.00 69.25 660 THR A CA 1
ATOM 4641 C C . THR A 1 660 ? 45.522 -6.468 -36.064 1.00 69.25 660 THR A C 1
ATOM 4643 O O . THR A 1 660 ? 45.815 -7.575 -36.505 1.00 69.25 660 THR A O 1
ATOM 4646 N N . GLY A 1 661 ? 46.145 -5.921 -35.016 1.00 63.06 661 GLY A N 1
ATOM 4647 C CA . GLY A 1 661 ? 47.242 -6.561 -34.281 1.00 63.06 661 GLY A CA 1
ATOM 4648 C C . GLY A 1 661 ? 46.797 -7.536 -33.188 1.00 63.06 661 GLY A C 1
ATOM 4649 O O . GLY A 1 661 ? 47.647 -8.159 -32.559 1.00 63.06 661 GLY A O 1
ATOM 4650 N N . ALA A 1 662 ? 45.489 -7.669 -32.961 1.00 58.66 662 ALA A N 1
ATOM 4651 C CA . ALA A 1 662 ? 44.916 -8.394 -31.834 1.00 58.66 662 ALA A CA 1
ATOM 4652 C C . ALA A 1 662 ? 43.920 -9.452 -32.320 1.00 58.66 662 ALA A C 1
ATOM 4654 O O . ALA A 1 662 ? 42.732 -9.396 -31.994 1.00 58.66 662 ALA A O 1
ATOM 4655 N N . SER A 1 663 ? 44.403 -10.416 -33.120 1.00 58.75 663 SER A N 1
ATOM 4656 C CA . SER A 1 663 ? 43.611 -11.608 -33.447 1.00 58.75 663 SER A CA 1
ATOM 4657 C C . SER A 1 663 ? 43.083 -12.215 -32.141 1.00 58.75 663 SER A C 1
ATOM 4659 O O . SER A 1 663 ? 43.897 -12.509 -31.263 1.00 58.75 663 SER A O 1
ATOM 4661 N N . PRO A 1 664 ? 41.758 -12.361 -31.970 1.00 59.16 664 PRO A N 1
ATOM 4662 C CA . PRO A 1 664 ? 41.188 -12.845 -30.724 1.00 59.16 664 PRO A CA 1
ATOM 4663 C C . PRO A 1 664 ? 41.726 -14.241 -30.421 1.00 59.16 664 PRO A C 1
ATOM 4665 O O . PRO A 1 664 ? 41.447 -15.202 -31.140 1.00 59.16 664 PRO A O 1
ATOM 4668 N N . THR A 1 665 ? 42.517 -14.364 -29.360 1.00 52.53 665 THR A N 1
ATOM 4669 C CA . THR A 1 665 ? 42.991 -15.665 -28.904 1.00 52.53 665 THR A CA 1
ATOM 4670 C C . THR A 1 665 ? 41.843 -16.332 -28.164 1.00 52.53 665 THR A C 1
ATOM 4672 O O . THR A 1 665 ? 41.368 -15.826 -27.146 1.00 52.53 665 THR A O 1
ATOM 4675 N N . ALA A 1 666 ? 41.364 -17.468 -28.664 1.00 46.34 666 ALA A N 1
ATOM 4676 C CA . ALA A 1 666 ? 40.429 -18.267 -27.892 1.00 46.34 666 ALA A CA 1
ATOM 4677 C C . ALA A 1 666 ? 41.104 -18.706 -26.590 1.00 46.34 666 ALA A C 1
ATOM 4679 O O . ALA A 1 666 ? 42.184 -19.301 -26.603 1.00 46.34 666 ALA A O 1
ATOM 4680 N N . VAL A 1 667 ? 40.467 -18.420 -25.457 1.00 41.44 667 VAL A N 1
ATOM 4681 C CA . VAL A 1 667 ? 40.894 -18.984 -24.182 1.00 41.44 667 VAL A CA 1
ATOM 4682 C C . VAL A 1 667 ? 40.385 -20.416 -24.157 1.00 41.44 667 VAL A C 1
ATOM 4684 O O . VAL A 1 667 ? 39.233 -20.685 -23.832 1.00 41.44 667 VAL A O 1
ATOM 4687 N N . THR A 1 668 ? 41.240 -21.368 -24.515 1.00 41.34 668 THR A N 1
ATOM 4688 C CA . THR A 1 668 ? 40.996 -22.753 -24.119 1.00 41.34 668 THR A CA 1
ATOM 4689 C C . THR A 1 668 ? 41.046 -22.805 -22.595 1.00 41.34 668 THR A C 1
ATOM 4691 O O . THR A 1 668 ? 42.048 -22.376 -22.019 1.00 41.34 668 THR A O 1
ATOM 4694 N N . LEU A 1 669 ? 40.029 -23.366 -21.930 1.00 40.72 669 LEU A N 1
ATOM 4695 C CA . LEU A 1 669 ? 40.162 -23.847 -20.547 1.00 40.72 669 LEU A CA 1
ATOM 4696 C C . LEU A 1 669 ? 41.143 -25.037 -20.514 1.00 40.72 669 LEU A C 1
ATOM 4698 O O . LEU A 1 669 ? 40.784 -26.180 -20.251 1.00 40.72 669 LEU A O 1
ATOM 4702 N N . ALA A 1 670 ? 42.409 -24.781 -20.814 1.00 38.91 670 ALA A N 1
ATOM 4703 C CA . ALA A 1 670 ? 43.494 -25.707 -20.581 1.00 38.91 670 ALA A CA 1
ATOM 4704 C C . ALA A 1 670 ? 44.037 -25.409 -19.180 1.00 38.91 670 ALA A C 1
ATOM 4706 O O . ALA A 1 670 ? 44.870 -24.525 -19.011 1.00 38.91 670 ALA A O 1
ATOM 4707 N N . GLY A 1 671 ? 43.541 -26.133 -18.168 1.00 37.88 671 GLY A N 1
ATOM 4708 C CA . GLY A 1 671 ? 44.229 -26.202 -16.875 1.00 37.88 671 GLY A CA 1
ATOM 4709 C C . GLY A 1 671 ? 43.411 -26.010 -15.597 1.00 37.88 671 GLY A C 1
ATOM 4710 O O . GLY A 1 671 ? 43.933 -25.431 -14.655 1.00 37.88 671 GLY A O 1
ATOM 4711 N N . LEU A 1 672 ? 42.204 -26.569 -15.482 1.00 38.69 672 LEU A N 1
ATOM 4712 C CA . LEU A 1 672 ? 41.776 -27.133 -14.191 1.00 38.69 672 LEU A CA 1
ATOM 4713 C C . LEU A 1 672 ? 42.049 -28.639 -14.222 1.00 38.69 672 LEU A C 1
ATOM 4715 O O . LEU A 1 672 ? 41.153 -29.470 -14.318 1.00 38.69 672 LEU A O 1
ATOM 4719 N N . SER A 1 673 ? 43.334 -28.993 -14.178 1.00 40.06 673 SER A N 1
ATOM 4720 C CA . SER A 1 673 ? 43.740 -30.330 -13.759 1.00 40.06 673 SER A CA 1
ATOM 4721 C C . SER A 1 673 ? 43.545 -30.391 -12.247 1.00 40.06 673 SER A C 1
ATOM 4723 O O . SER A 1 673 ? 44.392 -29.904 -11.499 1.00 40.06 673 SER A O 1
ATOM 4725 N N . ALA A 1 674 ? 42.453 -31.000 -11.781 1.00 38.25 674 ALA A N 1
ATOM 4726 C CA . ALA A 1 674 ? 42.460 -31.583 -10.448 1.00 38.25 674 ALA A CA 1
ATOM 4727 C C . ALA A 1 674 ? 43.622 -32.580 -10.417 1.00 38.25 674 ALA A C 1
ATOM 4729 O O . ALA A 1 674 ? 43.619 -33.565 -11.156 1.00 38.25 674 ALA A O 1
ATOM 4730 N N . THR A 1 675 ? 44.648 -32.298 -9.618 1.00 33.53 675 THR A N 1
ATOM 4731 C CA . THR A 1 675 ? 45.779 -33.198 -9.415 1.00 33.53 675 THR A CA 1
ATOM 4732 C C . THR A 1 675 ? 45.270 -34.450 -8.700 1.00 33.53 675 THR A C 1
ATOM 4734 O O . THR A 1 675 ? 45.334 -34.568 -7.480 1.00 33.53 675 THR A O 1
ATOM 4737 N N . ALA A 1 676 ? 44.727 -35.398 -9.462 1.00 39.69 676 ALA A N 1
ATOM 4738 C CA . ALA A 1 676 ? 44.538 -36.766 -9.025 1.00 39.69 676 ALA A CA 1
ATOM 4739 C C . ALA A 1 676 ? 45.933 -37.392 -8.908 1.00 39.69 676 ALA A C 1
ATOM 4741 O O . ALA A 1 676 ? 46.481 -37.943 -9.862 1.00 39.69 676 ALA A O 1
ATOM 4742 N N . GLY A 1 677 ? 46.545 -37.242 -7.734 1.00 31.12 677 GLY A N 1
ATOM 4743 C CA . GLY A 1 677 ? 47.766 -37.948 -7.379 1.00 31.12 677 GLY A CA 1
ATOM 4744 C C . GLY A 1 677 ? 47.488 -39.446 -7.307 1.00 31.12 677 GLY A C 1
ATOM 4745 O O . GLY A 1 677 ? 47.000 -39.939 -6.296 1.00 31.12 677 GLY A O 1
ATOM 4746 N N . ALA A 1 678 ? 47.803 -40.173 -8.376 1.00 36.62 678 ALA A N 1
ATOM 4747 C CA . ALA A 1 678 ? 47.824 -41.628 -8.382 1.00 36.62 678 ALA A CA 1
ATOM 4748 C C . ALA A 1 678 ? 49.271 -42.127 -8.512 1.00 36.62 678 ALA A C 1
ATOM 4750 O O . ALA A 1 678 ? 49.799 -42.295 -9.609 1.00 36.62 678 ALA A O 1
ATOM 4751 N N . GLY A 1 679 ? 49.893 -42.397 -7.363 1.00 31.09 679 GLY A N 1
ATOM 4752 C CA . GLY A 1 679 ? 51.067 -43.256 -7.216 1.00 31.09 679 GLY A CA 1
ATOM 4753 C C . GLY A 1 679 ? 50.722 -44.413 -6.274 1.00 31.09 679 GLY A C 1
ATOM 4754 O O . GLY A 1 679 ? 50.531 -44.203 -5.084 1.00 31.09 679 GLY A O 1
ATOM 4755 N N . ARG A 1 680 ? 50.583 -45.610 -6.855 1.00 34.81 680 ARG A N 1
ATOM 4756 C CA . ARG A 1 680 ? 50.194 -46.927 -6.293 1.00 34.81 680 ARG A CA 1
ATOM 4757 C C . ARG A 1 680 ? 50.928 -47.295 -4.982 1.00 34.81 680 ARG A C 1
ATOM 4759 O O . ARG A 1 680 ? 52.100 -46.977 -4.845 1.00 34.81 680 ARG A O 1
ATOM 4766 N N . ALA A 1 681 ? 50.325 -48.021 -4.030 1.00 29.75 681 ALA A N 1
ATOM 4767 C CA . ALA A 1 681 ? 50.107 -49.478 -4.113 1.00 29.75 681 ALA A CA 1
ATOM 4768 C C . ALA A 1 681 ? 49.021 -50.021 -3.139 1.00 29.75 681 ALA A C 1
ATOM 4770 O O . ALA A 1 681 ? 48.638 -49.327 -2.199 1.00 29.75 681 ALA A O 1
ATOM 4771 N N . PRO A 1 682 ? 48.522 -51.257 -3.367 1.00 43.16 682 PRO A N 1
ATOM 4772 C CA . PRO A 1 682 ? 47.309 -51.794 -2.756 1.00 43.16 682 PRO A CA 1
ATOM 4773 C C . PRO A 1 682 ? 47.602 -52.611 -1.492 1.00 43.16 682 PRO A C 1
ATOM 4775 O O . PRO A 1 682 ? 48.540 -53.403 -1.475 1.00 43.16 682 PRO A O 1
ATOM 4778 N N . LEU A 1 683 ? 46.744 -52.518 -0.475 1.00 29.61 683 LEU A N 1
ATOM 4779 C CA . LEU A 1 683 ? 46.535 -53.616 0.467 1.00 29.61 683 LEU A CA 1
ATOM 4780 C C . LEU A 1 683 ? 45.153 -53.518 1.112 1.00 29.61 683 LEU A C 1
ATOM 4782 O O . LEU A 1 683 ? 44.667 -52.447 1.461 1.00 29.61 683 LEU A O 1
ATOM 4786 N N . ALA A 1 684 ? 44.514 -54.677 1.152 1.00 27.89 684 ALA A N 1
ATOM 4787 C CA . ALA A 1 684 ? 43.126 -54.904 1.482 1.00 27.89 684 ALA A CA 1
ATOM 4788 C C . ALA A 1 684 ? 42.787 -54.686 2.967 1.00 27.89 684 ALA A C 1
ATOM 4790 O O . ALA A 1 684 ? 43.650 -54.794 3.833 1.00 27.89 684 ALA A O 1
ATOM 4791 N N . ALA A 1 685 ? 41.469 -54.599 3.191 1.00 27.23 685 ALA A N 1
ATOM 4792 C CA . ALA A 1 685 ? 40.715 -55.327 4.219 1.00 27.23 685 ALA A CA 1
ATOM 4793 C C . ALA A 1 685 ? 40.213 -54.538 5.450 1.00 27.23 685 ALA A C 1
ATOM 4795 O O . ALA A 1 685 ? 41.000 -54.091 6.273 1.00 27.23 685 ALA A O 1
ATOM 4796 N N . LEU A 1 686 ? 38.871 -54.567 5.589 1.00 28.20 686 LEU A N 1
ATOM 4797 C CA . LEU A 1 686 ? 38.033 -54.375 6.791 1.00 28.20 686 LEU A CA 1
ATOM 4798 C C . LEU A 1 686 ? 38.066 -52.973 7.441 1.00 28.20 686 LEU A C 1
ATOM 4800 O O . LEU A 1 686 ? 39.104 -52.355 7.562 1.00 28.20 686 LEU A O 1
ATOM 4804 N N . GLY A 1 687 ? 36.983 -52.384 7.939 1.00 25.67 687 GLY A N 1
ATOM 4805 C CA . GLY A 1 687 ? 35.639 -52.853 8.228 1.00 25.67 687 GLY A CA 1
ATOM 4806 C C . GLY A 1 687 ? 34.895 -51.762 9.017 1.00 25.67 687 GLY A C 1
ATOM 4807 O O . GLY A 1 687 ? 35.489 -50.830 9.551 1.00 25.67 687 GLY A O 1
ATOM 4808 N N . LEU A 1 688 ? 33.576 -51.903 9.023 1.00 28.56 688 LEU A N 1
ATOM 4809 C CA . LEU A 1 688 ? 32.557 -51.239 9.838 1.00 28.56 688 LEU A CA 1
ATOM 4810 C C . LEU A 1 688 ? 32.909 -51.165 11.353 1.00 28.56 688 LEU A C 1
ATOM 4812 O O . LEU A 1 688 ? 33.700 -51.984 11.811 1.00 28.56 688 LEU A O 1
ATOM 4816 N N . VAL A 1 689 ? 32.171 -50.323 12.112 1.00 27.20 689 VAL A N 1
ATOM 4817 C CA . VAL A 1 689 ? 32.022 -50.228 13.604 1.00 27.20 689 VAL A CA 1
ATOM 4818 C C . VAL A 1 689 ? 32.826 -49.059 14.229 1.00 27.20 689 VAL A C 1
ATOM 4820 O O . VAL A 1 689 ? 34.044 -49.030 14.154 1.00 27.20 689 VAL A O 1
ATOM 4823 N N . VAL A 1 690 ? 32.206 -47.936 14.637 1.00 27.50 690 VAL A N 1
ATOM 4824 C CA . VAL A 1 690 ? 31.395 -47.658 15.857 1.00 27.50 690 VAL A CA 1
ATOM 4825 C C . VAL A 1 690 ? 32.243 -47.535 17.145 1.00 27.50 690 VAL A C 1
ATOM 4827 O O . VAL A 1 690 ? 32.833 -48.500 17.600 1.00 27.50 690 VAL A O 1
ATOM 4830 N N . LEU A 1 691 ? 32.176 -46.332 17.741 1.00 25.69 691 LEU A N 1
ATOM 4831 C CA . LEU A 1 691 ? 32.111 -46.015 19.182 1.00 25.69 691 LEU A CA 1
ATOM 4832 C C . LEU A 1 691 ? 33.313 -46.296 20.123 1.00 25.69 691 LEU A C 1
ATOM 4834 O O . LEU A 1 691 ? 33.747 -47.419 20.324 1.00 25.69 691 LEU A O 1
ATOM 4838 N N . ALA A 1 692 ? 33.638 -45.227 20.862 1.00 26.06 692 ALA A N 1
ATOM 4839 C CA . ALA A 1 692 ? 33.984 -45.178 22.290 1.00 26.06 692 ALA A CA 1
ATOM 4840 C C . ALA A 1 692 ? 35.376 -45.596 22.823 1.00 26.06 692 ALA A C 1
ATOM 4842 O O . ALA A 1 692 ? 35.817 -46.733 22.756 1.00 26.06 692 ALA A O 1
ATOM 4843 N N . LEU A 1 693 ? 35.907 -44.623 23.577 1.00 25.94 693 LEU A N 1
ATOM 4844 C CA . LEU A 1 693 ? 36.459 -44.726 24.934 1.00 25.94 693 LEU A CA 1
ATOM 4845 C C . LEU A 1 693 ? 37.862 -45.328 25.179 1.00 25.94 693 LEU A C 1
ATOM 4847 O O . LEU A 1 693 ? 38.086 -46.529 25.233 1.00 25.94 693 LEU A O 1
ATOM 4851 N N . THR A 1 694 ? 38.722 -44.397 25.610 1.00 26.89 694 THR A N 1
ATOM 4852 C CA . THR A 1 694 ? 39.524 -44.415 26.854 1.00 26.89 694 THR A CA 1
ATOM 4853 C C . THR A 1 694 ? 40.783 -45.288 26.983 1.00 26.89 694 THR A C 1
ATOM 4855 O O . THR A 1 694 ? 40.735 -46.477 27.264 1.00 26.89 694 THR A O 1
ATOM 4858 N N . THR A 1 695 ? 41.892 -44.542 27.101 1.00 30.33 695 THR A N 1
ATOM 4859 C CA . THR A 1 695 ? 42.848 -44.486 28.235 1.00 30.33 695 THR A CA 1
ATOM 4860 C C . THR A 1 695 ? 44.150 -45.301 28.242 1.00 30.33 695 THR A C 1
ATOM 4862 O O . THR A 1 695 ? 44.184 -46.495 27.987 1.00 30.33 695 THR A O 1
ATOM 4865 N N . VAL A 1 696 ? 45.167 -44.583 28.763 1.00 29.23 696 VAL A N 1
ATOM 4866 C CA . VAL A 1 696 ? 46.460 -44.990 29.361 1.00 29.23 696 VAL A CA 1
ATOM 4867 C C . VAL A 1 696 ? 47.581 -45.285 28.351 1.00 29.23 696 VAL A C 1
ATOM 4869 O O . VAL A 1 696 ? 47.427 -46.125 27.486 1.00 29.23 696 VAL A O 1
ATOM 4872 N N . GLY A 1 697 ? 48.771 -44.679 28.391 1.00 27.09 697 GLY A N 1
ATOM 4873 C CA . GLY A 1 697 ? 49.419 -43.758 29.329 1.00 27.09 697 GLY A CA 1
ATOM 4874 C C . GLY A 1 697 ? 50.945 -43.751 29.084 1.00 27.09 697 GLY A C 1
ATOM 4875 O O . GLY A 1 697 ? 51.426 -44.550 28.286 1.00 27.09 697 GLY A O 1
ATOM 4876 N N . LEU A 1 698 ? 51.671 -42.911 29.850 1.00 27.36 698 LEU A N 1
ATOM 4877 C CA . LEU A 1 698 ? 53.147 -42.840 30.055 1.00 27.36 698 LEU A CA 1
ATOM 4878 C C . LEU A 1 698 ? 53.953 -42.109 28.950 1.00 27.36 698 LEU A C 1
ATOM 4880 O O . LEU A 1 698 ? 53.837 -42.453 27.789 1.00 27.36 698 LEU A O 1
ATOM 4884 N N . ARG A 1 699 ? 54.825 -41.105 29.183 1.00 29.52 699 ARG A N 1
ATOM 4885 C CA . ARG A 1 699 ? 55.560 -40.502 30.335 1.00 29.52 699 ARG A CA 1
ATOM 4886 C C . ARG A 1 699 ? 55.846 -39.021 29.973 1.00 29.52 699 ARG A C 1
ATOM 4888 O O . ARG A 1 699 ? 56.189 -38.757 28.832 1.00 29.52 699 ARG A O 1
ATOM 4895 N N . ARG A 1 700 ? 55.564 -38.000 30.795 1.00 31.28 700 ARG A N 1
ATOM 4896 C CA . ARG A 1 700 ? 56.329 -37.418 31.934 1.00 31.28 700 ARG A CA 1
ATOM 4897 C C . ARG A 1 700 ? 57.792 -36.996 31.655 1.00 31.28 700 ARG A C 1
ATOM 4899 O O . ARG A 1 700 ? 58.673 -37.846 31.684 1.00 31.28 700 ARG A O 1
ATOM 4906 N N . ALA A 1 701 ? 58.023 -35.678 31.577 1.00 31.39 701 ALA A N 1
ATOM 4907 C CA . ALA A 1 701 ? 59.136 -34.920 32.190 1.00 31.39 701 ALA A CA 1
ATOM 4908 C C . ALA A 1 701 ? 58.747 -33.414 32.211 1.00 31.39 701 ALA A C 1
ATOM 4910 O O . ALA A 1 701 ? 58.454 -32.859 31.162 1.00 31.39 701 ALA A O 1
ATOM 4911 N N . ALA A 1 702 ? 58.405 -32.856 33.387 1.00 33.69 702 ALA A N 1
ATOM 4912 C CA . ALA A 1 702 ? 59.165 -31.813 34.119 1.00 33.69 702 ALA A CA 1
ATOM 4913 C C . ALA A 1 702 ? 59.194 -30.443 33.391 1.00 33.69 702 ALA A C 1
ATOM 4915 O O . ALA A 1 702 ? 59.824 -30.330 32.355 1.00 33.69 702 ALA A O 1
ATOM 4916 N N . GLY A 1 703 ? 58.484 -29.388 33.811 1.00 36.03 703 GLY A N 1
ATOM 4917 C CA . GLY A 1 703 ? 58.635 -28.598 35.048 1.00 36.03 703 GLY A CA 1
ATOM 4918 C C . GLY A 1 703 ? 58.447 -27.085 34.718 1.00 36.03 703 GLY A C 1
ATOM 4919 O O . GLY A 1 703 ? 58.332 -26.769 33.542 1.00 36.03 703 GLY A O 1
ATOM 4920 N N . PRO A 1 704 ? 58.354 -26.154 35.692 1.00 47.84 704 PRO A N 1
ATOM 4921 C CA . PRO A 1 704 ? 57.151 -25.314 35.863 1.00 47.84 704 PRO A CA 1
ATOM 4922 C C . PRO A 1 704 ? 57.348 -23.775 35.896 1.00 47.84 704 PRO A C 1
ATOM 4924 O O . PRO A 1 704 ? 58.457 -23.280 36.062 1.00 47.84 704 PRO A O 1
ATOM 4927 N N . GLY A 1 705 ? 56.223 -23.038 35.879 1.00 33.09 705 GLY A N 1
ATOM 4928 C CA . GLY A 1 705 ? 56.064 -21.655 36.384 1.00 33.09 705 GLY A CA 1
ATOM 4929 C C . GLY A 1 705 ? 54.770 -21.010 35.844 1.00 33.09 705 GLY A C 1
ATOM 4930 O O . GLY A 1 705 ? 54.710 -20.722 34.659 1.00 33.09 705 GLY A O 1
ATOM 4931 N N . ALA A 1 706 ? 53.621 -20.975 36.544 1.00 39.59 706 ALA A N 1
ATOM 4932 C CA . ALA A 1 706 ? 53.242 -20.111 37.685 1.00 39.59 706 ALA A CA 1
ATOM 4933 C C . ALA A 1 706 ? 53.444 -18.611 37.372 1.00 39.59 706 ALA A C 1
ATOM 4935 O O . ALA A 1 706 ? 54.535 -18.237 36.976 1.00 39.59 706 ALA A O 1
ATOM 4936 N N . ALA A 1 707 ? 52.528 -17.657 37.567 1.00 40.91 707 ALA A N 1
ATOM 4937 C CA . ALA A 1 707 ? 51.173 -17.558 38.120 1.00 40.91 707 ALA A CA 1
ATOM 4938 C C . ALA A 1 707 ? 50.695 -16.102 37.849 1.00 40.91 707 ALA A C 1
ATOM 4940 O O . ALA A 1 707 ? 51.543 -15.221 37.736 1.00 40.91 707 ALA A O 1
ATOM 4941 N N . ARG A 1 708 ? 49.391 -15.812 37.696 1.00 42.16 708 ARG A N 1
ATOM 4942 C CA . ARG A 1 708 ? 48.517 -14.947 38.557 1.00 42.16 708 ARG A CA 1
ATOM 4943 C C . ARG A 1 708 ? 47.524 -14.258 37.588 1.00 42.16 708 ARG A C 1
ATOM 4945 O O . ARG A 1 708 ? 47.987 -13.771 36.570 1.00 42.16 708 ARG A O 1
ATOM 4952 N N . ARG A 1 709 ? 46.181 -14.277 37.679 1.00 42.31 709 ARG A N 1
ATOM 4953 C CA . ARG A 1 709 ? 45.218 -13.888 38.742 1.00 42.31 709 ARG A CA 1
ATOM 4954 C C . ARG A 1 709 ? 45.576 -12.572 39.441 1.00 42.31 709 ARG A C 1
ATOM 4956 O O . ARG A 1 709 ? 46.391 -12.588 40.354 1.00 42.31 709 ARG A O 1
ATOM 4963 N N . HIS A 1 710 ? 44.960 -11.452 39.070 1.00 41.78 710 HIS A N 1
ATOM 4964 C CA . HIS A 1 710 ? 43.653 -10.964 39.543 1.00 41.78 710 HIS A CA 1
ATOM 4965 C C . HIS A 1 710 ? 43.372 -9.577 38.934 1.00 41.78 710 HIS A C 1
ATOM 4967 O O . HIS A 1 710 ? 44.309 -8.803 38.742 1.00 41.78 710 HIS A O 1
ATOM 4973 N N . GLY A 1 711 ? 42.095 -9.293 38.675 1.00 47.47 711 GLY A N 1
ATOM 4974 C CA . GLY A 1 711 ? 41.551 -8.045 38.141 1.00 47.47 711 GLY A CA 1
ATOM 4975 C C . GLY A 1 711 ? 40.191 -8.336 37.548 1.00 47.47 711 GLY A C 1
ATOM 4976 O O . GLY A 1 711 ? 40.185 -8.678 36.350 1.00 47.47 711 GLY A O 1
#

Radius of gyration: 41.06 Å; Cα contacts (8 Å, |Δi|>4): 2244; chains: 1; bounding box: 97×78×162 Å

Foldseek 3Di:
DDDDDDDDPPPPVVVVVVVVVVVVVVVVDVPPPDAWEWEAPAADEQQDLNRTDRCPSGGHEAAHAYEDADPYEYEDDAADHAYQEYEFNAEYEYADALDAHEYHYLEEYEADAQTEYEYDPHNLYEYEYEYNAEYEHAEYYYQDPDDRGGYEYEHAHQPAEYEYYHAYAAEHQAYFQQNQAQVHEYEYAYAYEYEADEPRAAFDDNRRQYEYEFQHHEYEYEDDEHHQAQRGEYHYHHAYEYEAPAAEHAFLHEYYYHYQHEYAHHAQAYEHAFDQNYDAYAADYEYEYLEAYEFDANGAHEAEAYAYEYNPDLEQRHHDAERYAADQRGAYEHQEYEYEDAFAHADPDHAPAHADHHDYHDYANYYEYEQHPLEHQYAHHLQAHEHDHPDAHAEYEFRQQHVYYSNAYEYDDAAYHHCEEYYYDANYHYENHPHEYEHQAEYEDAYYYHEDQPHEYEHDHLDEYEYYYDAQAEGNEYEYADNYEYEAEPPSGHAYAAAYQAQAKYKYKDWDALAWDWDPQHHHPVNPDGRDTFKIKHCVVVRGTLTIKMKMKHAQNDAPPPQQFDDVFWRIKMKIAGPDKDWIFMWGWFFPDDDSRGRNNPADQQFKFKWKDDDNWDTHTQAQGGAQQDPPGGGGTSGSRDRGTDIADNVIIMMIIGTNVTRGGRDDPPDPPPPPDDDDDDDDDDDDDDDDDYDDDDDDDDDDDDDDDDD

Sequence (711 aa):
MRARCTVFFRSRVVILATAVAVAAVAAARPHRASANTCTSTGTGSWNTVATWSGCGGTVPQAGDDVVIAAAHTVTVDVSTNALASLSVDGTLTIGNNSTARTVTVTGDLTIASGATVQVLTTSNNNHELSLGGNLSNAGTFSGEPDADSEIRITFSNTSVNQTVSGAGTTTFGRVNVAKGSQSLKVVCTANVTVSGEANDFDLGDGTDAGTWEQSAGTLTKAASTVQITNDGGLIVSGSGSFTLSDDNLDVDGILTVNTSGTFAMGDGASSLNATTNAVVTLTAGAVDIFGRFNATAGSTTTITGATIRIDPQATNNLGAGDVVNFAGGANVTMSGGSITIVDPKAANGDNEVQIVSGGGSKSFSGGTIYLGDGTSTTAGSTDAFRVNAGVPIFNLTIRNQGGGTNRFVDLVMNDLDLNGSLVIESGGTLQQNSRDINVAGDWTNSGTFTRTATFDVTFDGTGTQTIAGSSTTGFADWFIVAGATVVVPAANQPTAETNVSNQGTLIQTRTVNAASVAFLDVRNAADSASTYRAVVVDTTGSGDNLGSTTVTVRGNTVSCTTTGAGSPDARRCYSIAPSSEGDAVVTLNAFNAGGPFDERNTIADANLRVYQYTGPSTWTNISSGAGSAGGAFSFNSGDTASGEPIPISGEGIHFLLAATGASPTAVTLAGLSATAGAGRAPLAALGLVVLALTTVGLRRAAGPGAARRHG

pLDDT: mean 83.72, std 21.01, range [25.67, 98.88]

Mean predicted aligned error: 12.08 Å

Nearest PDB structures (foldseek):
  7koh-assembly1_A  TM=2.295E-01  e=5.419E-01  Escherichia coli O157:H7

Solvent-accessible surface area (backbone atoms only — not comparable to full-atom values): 34256 Å² total; per-residue (Å²): 134,90,80,89,79,93,88,86,84,68,73,69,62,57,58,55,54,50,52,53,53,53,52,54,58,67,65,58,60,80,71,76,72,72,60,32,59,24,34,43,74,44,63,38,46,50,82,37,42,81,24,41,38,61,31,84,87,33,45,74,49,69,43,19,32,36,36,38,38,65,89,22,43,37,28,33,69,54,58,54,45,50,18,37,26,39,38,31,42,10,33,42,31,43,28,79,37,66,60,66,31,40,42,34,26,56,26,38,40,39,31,34,69,86,6,37,41,34,42,35,81,72,15,59,30,62,24,40,36,39,30,41,34,35,40,36,30,42,16,38,37,37,16,46,80,45,97,52,17,30,29,37,36,30,43,50,34,66,85,52,67,33,40,36,35,48,86,20,53,37,34,38,21,24,48,39,41,24,17,72,31,55,90,29,35,40,41,27,52,25,50,35,36,34,41,48,57,80,66,25,62,34,25,26,74,78,70,25,8,5,16,46,29,32,40,20,37,38,43,35,36,37,48,39,54,32,43,24,31,73,40,7,22,45,34,30,24,58,52,4,23,40,34,35,62,27,40,32,42,40,29,24,9,39,39,37,36,48,15,75,28,41,40,36,37,19,45,27,54,14,33,44,33,31,31,53,61,9,40,39,37,33,48,29,29,43,36,40,33,23,20,26,42,37,33,31,50,56,9,36,38,40,30,54,37,17,46,33,33,30,29,83,57,94,59,76,42,57,42,92,62,48,32,36,27,37,36,26,40,14,28,38,40,26,58,22,31,36,43,28,38,32,57,31,41,58,62,69,92,53,27,50,36,33,37,44,62,55,89,21,54,78,43,39,80,27,34,38,42,27,46,21,72,53,69,56,47,51,45,24,17,97,57,16,30,24,38,28,37,58,54,59,38,16,26,44,35,35,24,25,41,22,90,22,54,47,45,38,34,31,38,37,102,36,44,48,37,23,69,22,31,44,36,30,37,68,66,6,37,42,32,33,60,79,31,40,36,39,31,24,31,35,42,32,31,35,31,46,70,45,63,33,85,88,31,42,40,35,36,64,16,77,49,83,18,42,48,46,55,80,26,66,46,56,38,17,30,37,38,31,36,68,64,12,32,41,35,48,45,73,63,53,50,53,23,21,61,64,40,54,27,58,25,10,32,42,32,35,52,46,75,35,58,46,29,76,41,72,39,64,65,24,20,21,86,81,71,80,48,74,41,33,53,41,40,34,46,29,10,58,88,68,58,27,52,24,39,56,28,37,39,39,39,32,14,61,68,31,77,48,61,98,61,52,33,66,31,103,67,37,33,34,33,39,36,44,32,27,71,31,59,36,38,30,38,61,46,46,48,47,49,58,74,52,80,91,41,31,54,51,78,87,55,52,46,79,35,34,32,26,27,37,59,78,54,103,62,42,60,43,79,49,39,71,55,49,20,58,73,57,76,97,51,42,42,36,41,36,45,59,56,76,83,58,59,44,82,38,46,63,89,41,46,42,38,37,44,22,38,71,92,48,73,55,48,46,50,72,92,80,75,87,71,76,83,77,83,82,77,87,85,91,82,86,83,87,78,87,84,85,85,84,85,85,86,88,81,90,82,92,82,89,86,92,81,88,87,81,89,86,135

Secondary structure (DSSP, 8-state):
-------SSSTTHHHHHHHHHHHHHHH---------EEEE-SSEETT-GGGEESSTTSSPPTT-EEEE-TT-EEEE-SPPPEESEEEESSEEEE-SSSS--EEEESS-EEE-TT-EEEE-TT--SEEEEEESS-EEESSEEES-SBTTBEEEEEE--SSS-EEEE-SSEEEESEEE---SSTTSEEEE-S-EEE-SSTTTT-B-SSSS-EEEEEEEEEEEE-SS-EEE-TTEEEEEEEEEEEEE-SS-EEESSEEEEEEEEEEEE-STT-EEEE-TT-EEEEEEEEEEESSEEEE-TT-EEEESS-EEEES-SSS--PPSS-SEEE-TT-EEEEEEEEEEE-S--SSSS--SEEE--SSS-EEEEEEEEEE--SS--PPP-TT-EEEEESS-BSEEEE----SSTT--EEE-SS-EEESS-EEE-TT-EEE-TT--EEESS-EEESSEEE--TT-EEEE--SSEEEEESSSPPEESEEEE-TT-EEEEPSSS--EESS-EEESSEEEEEEEEESSEEEES-EE-TTSSSEEE--EEEE-TTT--EEEEEEEEEE-TTS---SS---BTTB-EEEEEEESS-EEEEEEE-----SGGG-TTTT--GGGEEEEEEEETTEEEE--SSS---BTTB-------SSSPPEEE-TT-EEEEEEETT--------------------------------------------------